Protein AF-A0A2E5JPV9-F1 (afdb_monomer_lite)

Sequence (394 aa):
MRGAIKIKIFRVFIYLIFGMTVLFGSTRPVAVLNKVVGDVKIDMVTDPGWQAASLGGKLVNGDKLETGTASFGSIMFLDRSMIKVRENTKFTVKSKRTVKRELETDINIAVGEMNVKTTTGSKFKIQTPTSVASVKGTEFNLMVEQDGTTHLTVLEGAVEFMNELGVILATEMTSSTSRAGEGPSSPIAVPQKAIPSWQKKTKEEWRLKMKSVKPGSKDVGAPFDIRINANDSEGNNALGYGEDVSVEGKGGIELSTDGGNSWSSEVTLKLNKGTGILKAKGSEVGKQAIIVSGENSSPGKLVVNMKRSKKAMNKINSKASKALNKIDPDLADKISGKKLKGSTISQGSGNADDVFEQLINGLMQLSGTPEVVESPDGSVKVIMKVKPSQESGD

Secondary structure (DSSP, 8-state):
------------------------------EEEEEEESSEEEEETTEEEEEE--TTPEE-TT-EEEE-TT-EEEEEETTS-EEEE-SSEEEEEEEEE-STT-EEEEEEEEEEEEEEEPPTT-EEEEE-SS-EEEESS-EEEEEE-TT--EEEEEEESEEEEEETTEEEEEETTEEEEE-TTSPPPPPEE--GGGS-GGGT-----EEEEEEESS-S-EETT--EEEEEEEEETTSSB-TT---EEEEEE-SSEEEESSSSSS-BSEEEEE-BTTEEEEEEEESSSEEEEEEEEETTEEPEEEEEEEE--HHHHHHHHHHHHHHHHHH-HHHHHHTTT--------SSSSS-HHHHHHHHHHTSEEE-SPPEEEE-TTS-EEEE--EEEPPP---

pLDDT: mean 88.12, std 14.79, range [31.45, 98.56]

Foldseek 3Di:
DDDDDDDDDDDDDPDPPPPPPPPPPPFDFFKFWQFKAFAKWKQAPVHGDTDGDAHRDTHGAFMKMAAAPLIKTWMQGLLRKIKIFDHGWIKTWHWDDPDVSAIQTEIETEFGKMWIADCAPHFYWYHFPFKIKTDGGFTWMWGQHNQRKIKIATQAAWIFIWDPADIDIAHHQWMWITDPPDIIDYTDGHDPVNPDPVVVPLQLQKAKEKDFPDDDAAEAPDKTKMKIFIAGPVRHGQQVDFFKKKKAWFQAKWKAQPAPPDTDRIDIDTAHRRMDMIMIHGNDAAWIKMWMGRRSYRIYIDIHGYDHDPVRQVLLQVLQLLLCCQAPVPVSVVCPPPGDPDDDDPDDDDDSSVVSVCSNVLQKHFDDDWDWDADPVRDIDIHTDMDGDDPPPD

Radius of gyration: 29.67 Å; chains: 1; bounding box: 56×99×79 Å

Structure (mmCIF, N/CA/C/O backbone):
data_AF-A0A2E5JPV9-F1
#
_entry.id   AF-A0A2E5JPV9-F1
#
loop_
_atom_site.group_PDB
_atom_site.id
_atom_site.type_symbol
_atom_site.label_atom_id
_atom_site.label_alt_id
_atom_site.label_comp_id
_atom_site.label_asym_id
_atom_site.label_entity_id
_atom_site.label_seq_id
_atom_site.pdbx_PDB_ins_code
_atom_site.Cartn_x
_atom_site.Cartn_y
_atom_site.Cartn_z
_atom_site.occupancy
_atom_site.B_iso_or_equiv
_atom_site.auth_seq_id
_atom_site.auth_comp_id
_atom_site.auth_asym_id
_atom_site.auth_atom_id
_atom_site.pdbx_PDB_model_num
ATOM 1 N N . MET A 1 1 ? -5.079 -75.607 -45.564 1.00 36.53 1 MET A N 1
ATOM 2 C CA . MET A 1 1 ? -3.831 -75.391 -44.793 1.00 36.53 1 MET A CA 1
ATOM 3 C C . MET A 1 1 ? -3.808 -73.922 -44.390 1.00 36.53 1 MET A C 1
ATOM 5 O O . MET A 1 1 ? -3.921 -73.090 -45.269 1.00 36.53 1 MET A O 1
ATOM 9 N N . ARG A 1 2 ? -4.100 -73.615 -43.120 1.00 32.50 2 ARG A N 1
ATOM 10 C CA . ARG A 1 2 ? -3.150 -73.355 -42.008 1.00 32.50 2 ARG A CA 1
ATOM 11 C C . ARG A 1 2 ? -2.608 -71.910 -41.998 1.00 32.50 2 ARG A C 1
ATOM 13 O O . ARG A 1 2 ? -1.926 -71.526 -42.933 1.00 32.50 2 ARG A O 1
ATOM 20 N N . GLY A 1 3 ? -2.831 -71.208 -40.874 1.00 35.59 3 GLY A N 1
ATOM 21 C CA . GLY A 1 3 ? -2.048 -70.047 -40.397 1.00 35.59 3 GLY A CA 1
ATOM 22 C C . GLY A 1 3 ? -2.880 -68.771 -40.183 1.00 35.59 3 GLY A C 1
ATOM 23 O O . GLY A 1 3 ? -3.080 -68.030 -41.129 1.00 35.59 3 GLY A O 1
ATOM 24 N N . ALA A 1 4 ? -3.569 -68.577 -39.047 1.00 35.97 4 ALA A N 1
ATOM 25 C CA . ALA A 1 4 ? -3.084 -68.006 -37.767 1.00 35.97 4 ALA A CA 1
ATOM 26 C C . ALA A 1 4 ? -2.710 -66.496 -37.852 1.00 35.97 4 ALA A C 1
ATOM 28 O O . ALA A 1 4 ? -1.690 -66.155 -38.428 1.00 35.97 4 ALA A O 1
ATOM 29 N N . ILE A 1 5 ? -3.603 -65.566 -37.461 1.00 34.84 5 ILE A N 1
ATOM 30 C CA . ILE A 1 5 ? -3.740 -64.893 -36.133 1.00 34.84 5 ILE A CA 1
ATOM 31 C C . ILE A 1 5 ? -2.599 -63.891 -35.809 1.00 34.84 5 ILE A C 1
ATOM 33 O O . ILE A 1 5 ? -1.477 -64.322 -35.570 1.00 34.84 5 ILE A O 1
ATOM 37 N N . LYS A 1 6 ? -2.913 -62.580 -35.675 1.00 31.45 6 LYS A N 1
ATOM 38 C CA . LYS A 1 6 ? -2.809 -61.765 -34.422 1.00 31.45 6 LYS A CA 1
ATOM 39 C C . LYS A 1 6 ? -3.052 -60.245 -34.612 1.00 31.45 6 LYS A C 1
ATOM 41 O O . LYS A 1 6 ? -2.250 -59.524 -35.185 1.00 31.45 6 LYS A O 1
ATOM 46 N N . ILE A 1 7 ? -4.176 -59.813 -34.031 1.00 44.47 7 ILE A N 1
ATOM 47 C CA . ILE A 1 7 ? -4.520 -58.574 -33.294 1.00 44.47 7 ILE A CA 1
ATOM 48 C C . ILE A 1 7 ? -3.396 -57.541 -33.051 1.00 44.47 7 ILE A C 1
ATOM 50 O O . ILE A 1 7 ? -2.353 -57.896 -32.507 1.00 44.47 7 ILE A O 1
ATOM 54 N N . LYS A 1 8 ? -3.721 -56.242 -33.213 1.00 33.06 8 LYS A N 1
ATOM 55 C CA . LYS A 1 8 ? -3.340 -55.181 -32.252 1.00 33.06 8 LYS A CA 1
ATOM 56 C C . LYS A 1 8 ? -4.331 -54.003 -32.245 1.00 33.06 8 LYS A C 1
ATOM 58 O O . LYS A 1 8 ? -4.515 -53.308 -33.234 1.00 33.06 8 LYS A O 1
ATOM 63 N N . ILE A 1 9 ? -4.947 -53.808 -31.081 1.00 45.38 9 ILE A N 1
ATOM 64 C CA . ILE A 1 9 ? -5.695 -52.624 -30.641 1.00 45.38 9 ILE A CA 1
ATOM 65 C C . ILE A 1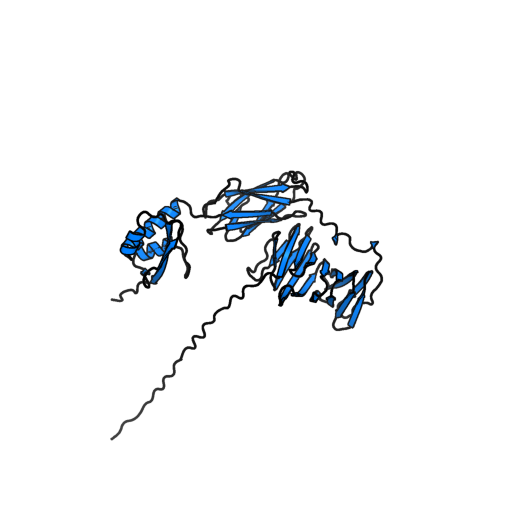 9 ? -4.721 -51.442 -30.516 1.00 45.38 9 ILE A C 1
ATOM 67 O O . ILE A 1 9 ? -3.673 -51.601 -29.890 1.00 45.38 9 ILE A O 1
ATOM 71 N N . PHE A 1 10 ? -5.087 -50.256 -31.013 1.00 36.75 10 PHE A N 1
ATOM 72 C CA . PHE A 1 10 ? -4.437 -49.002 -30.620 1.00 36.75 10 PHE A CA 1
ATOM 73 C C . PHE A 1 10 ? -5.485 -47.919 -30.325 1.00 36.75 10 PHE A C 1
ATOM 75 O O . PHE A 1 10 ? -6.061 -47.301 -31.215 1.00 36.75 10 PHE A O 1
ATOM 82 N N . ARG A 1 11 ? -5.748 -47.738 -29.025 1.00 40.81 11 ARG A N 1
ATOM 83 C CA . ARG A 1 11 ? -6.236 -46.489 -28.419 1.00 40.81 11 ARG A CA 1
ATOM 84 C C . ARG A 1 11 ? -5.207 -45.392 -28.703 1.00 40.81 11 ARG A C 1
ATOM 86 O O . ARG A 1 11 ? -4.043 -45.725 -28.573 1.00 40.81 11 ARG A O 1
ATOM 93 N N . VAL A 1 12 ? -5.604 -44.135 -28.934 1.00 39.28 12 VAL A N 1
ATOM 94 C CA . VAL A 1 12 ? -4.986 -42.929 -28.325 1.00 39.28 12 VAL A CA 1
ATOM 95 C C . VAL A 1 12 ? -5.834 -41.680 -28.642 1.00 39.28 12 VAL A C 1
ATOM 97 O O . VAL A 1 12 ? -5.976 -41.273 -29.787 1.00 39.28 12 VAL A O 1
ATOM 100 N N . PHE A 1 13 ? -6.402 -41.121 -27.568 1.00 41.62 13 PHE A N 1
ATOM 101 C CA . PHE A 1 13 ? -6.632 -39.702 -27.261 1.00 41.62 13 PHE A CA 1
ATOM 102 C C . PHE A 1 13 ? -7.103 -38.737 -28.367 1.00 41.62 13 PHE A C 1
ATOM 104 O O . PHE A 1 13 ? -6.306 -38.086 -29.036 1.00 41.62 13 PHE A O 1
ATOM 111 N N . ILE A 1 14 ? -8.411 -38.462 -28.376 1.00 42.38 14 ILE A N 1
ATOM 112 C CA . ILE A 1 14 ? -8.906 -37.105 -28.651 1.00 42.38 14 ILE A CA 1
ATOM 113 C C . ILE A 1 14 ? -8.524 -36.253 -27.434 1.00 42.38 14 ILE A C 1
ATOM 115 O O . ILE A 1 14 ? -9.111 -36.381 -26.359 1.00 42.38 14 ILE A O 1
ATOM 119 N N . TYR A 1 15 ? -7.478 -35.437 -27.576 1.00 41.44 15 TYR A N 1
ATOM 120 C CA . TYR A 1 15 ? -7.127 -34.434 -26.579 1.00 41.44 15 TYR A CA 1
ATOM 121 C C . TYR A 1 15 ? -8.203 -33.349 -26.570 1.00 41.44 15 TYR A C 1
ATOM 123 O O . TYR A 1 15 ? -8.340 -32.550 -27.496 1.00 41.44 15 TYR A O 1
ATOM 131 N N . LEU A 1 16 ? -8.957 -33.349 -25.477 1.00 42.34 16 LEU A N 1
ATOM 132 C CA . LEU A 1 16 ? -9.766 -32.256 -24.975 1.00 42.34 16 LEU A CA 1
ATOM 133 C C . LEU A 1 16 ? -8.859 -31.024 -24.786 1.00 42.34 16 LEU A C 1
ATOM 135 O O . LEU A 1 16 ? -8.289 -30.826 -23.715 1.00 42.34 16 LEU A O 1
ATOM 139 N N . ILE A 1 17 ? -8.710 -30.181 -25.811 1.00 48.31 17 ILE A N 1
ATOM 140 C CA . ILE A 1 17 ? -8.222 -28.807 -25.624 1.00 48.31 17 ILE A CA 1
ATOM 141 C C . ILE A 1 17 ? -9.395 -28.014 -25.043 1.00 48.31 17 ILE A C 1
ATOM 143 O O . ILE A 1 17 ? -10.038 -27.204 -25.704 1.00 48.31 17 ILE A O 1
ATOM 147 N N . PHE A 1 18 ? -9.713 -28.293 -23.778 1.00 45.94 18 PHE A N 1
ATOM 148 C CA . PHE A 1 18 ? -10.413 -27.335 -22.943 1.00 45.94 18 PHE A CA 1
ATOM 149 C C . PHE A 1 18 ? -9.368 -26.272 -22.626 1.00 45.94 18 PHE A C 1
ATOM 151 O O . PHE A 1 18 ? -8.572 -26.413 -21.698 1.00 45.94 18 PHE A O 1
ATOM 158 N N . GLY A 1 19 ? -9.282 -25.267 -23.500 1.00 44.16 19 GLY A N 1
ATOM 159 C CA . GLY A 1 19 ? -8.476 -24.087 -23.252 1.00 44.16 19 GLY A CA 1
ATOM 160 C C . GLY A 1 19 ? -8.906 -23.526 -21.909 1.00 44.16 19 GLY A C 1
ATOM 161 O O . GLY A 1 19 ? -9.995 -22.972 -21.785 1.00 44.16 19 GLY A O 1
ATOM 162 N N . MET A 1 20 ? -8.067 -23.720 -20.894 1.00 48.94 20 MET A N 1
ATOM 163 C CA . MET A 1 20 ? -8.214 -23.074 -19.605 1.00 48.94 20 MET A CA 1
ATOM 164 C C . MET A 1 20 ? -7.938 -21.595 -19.851 1.00 48.94 20 MET A C 1
ATOM 166 O O . MET A 1 20 ? -6.821 -21.109 -19.691 1.00 48.94 20 MET A O 1
ATOM 170 N N . THR A 1 21 ? -8.952 -20.874 -20.326 1.00 40.19 21 THR A N 1
ATOM 171 C CA . THR A 1 21 ? -8.973 -19.425 -20.250 1.00 40.19 21 THR A CA 1
ATOM 172 C C . THR A 1 21 ? -8.973 -19.117 -18.768 1.00 40.19 21 THR A C 1
ATOM 174 O O . THR A 1 21 ? -10.012 -19.178 -18.110 1.00 40.19 21 THR A O 1
ATOM 177 N N . VAL A 1 22 ? -7.787 -18.849 -18.225 1.00 42.69 22 VAL A N 1
ATOM 178 C CA . VAL A 1 22 ? -7.654 -18.196 -16.932 1.00 42.69 22 VAL A CA 1
ATOM 179 C C . VAL A 1 22 ? -8.311 -16.838 -17.122 1.00 42.69 22 VAL A C 1
ATOM 181 O O . VAL A 1 22 ? -7.722 -15.899 -17.656 1.00 42.69 22 VAL A O 1
ATOM 184 N N . LEU A 1 23 ? -9.596 -16.769 -16.779 1.00 37.16 23 LEU A N 1
ATOM 185 C CA . LEU A 1 23 ? -10.291 -15.518 -16.575 1.00 37.16 23 LEU A CA 1
ATOM 186 C C . LEU A 1 23 ? -9.553 -14.855 -15.418 1.00 37.16 23 LEU A C 1
ATOM 188 O O . LEU A 1 23 ? -9.828 -15.133 -14.253 1.00 37.16 23 LEU A O 1
ATOM 192 N N . PHE A 1 24 ? -8.581 -14.004 -15.741 1.00 43.38 24 PHE A N 1
ATOM 193 C CA . PHE A 1 24 ? -8.073 -13.016 -14.808 1.00 43.38 24 PHE A CA 1
ATOM 194 C C . PHE A 1 24 ? -9.251 -12.099 -14.493 1.00 43.38 24 PHE A C 1
ATOM 196 O O . PHE A 1 24 ? -9.505 -11.108 -15.180 1.00 43.38 24 PHE A O 1
ATOM 203 N N . GLY A 1 25 ? -10.052 -12.494 -13.504 1.00 47.06 25 GLY A N 1
ATOM 204 C CA . GLY A 1 25 ? -11.113 -11.664 -12.979 1.00 47.06 25 GLY A CA 1
ATOM 205 C C . GLY A 1 25 ? -10.463 -10.373 -12.512 1.00 47.06 25 GLY A C 1
ATOM 206 O O . GLY A 1 25 ? -9.657 -10.393 -11.587 1.00 47.06 25 GLY A O 1
ATOM 207 N N . SER A 1 26 ? -10.768 -9.255 -13.173 1.00 58.28 26 SER A N 1
ATOM 208 C CA . SER A 1 26 ? -10.283 -7.949 -12.740 1.00 58.28 26 SER A CA 1
ATOM 209 C C . SER A 1 26 ? -10.812 -7.709 -11.326 1.00 58.28 26 SER A C 1
ATOM 211 O O . SER A 1 26 ? -12.009 -7.446 -11.149 1.00 58.28 26 SER A O 1
ATOM 213 N N . THR A 1 27 ? -9.957 -7.837 -10.317 1.00 74.44 27 THR A N 1
ATOM 214 C CA . THR A 1 27 ? -10.313 -7.555 -8.930 1.00 74.44 27 THR A CA 1
ATOM 215 C C . THR A 1 27 ? -10.676 -6.075 -8.839 1.00 74.44 27 THR A C 1
ATOM 217 O O . THR A 1 27 ? -9.863 -5.176 -9.055 1.00 74.44 27 THR A O 1
ATOM 220 N N . ARG A 1 28 ? -11.964 -5.793 -8.622 1.00 86.50 28 ARG A N 1
ATOM 221 C CA . ARG A 1 28 ? -12.459 -4.416 -8.576 1.00 86.50 28 ARG A CA 1
ATOM 222 C C . ARG A 1 28 ? -12.138 -3.812 -7.208 1.00 86.50 28 ARG A C 1
ATOM 224 O O . ARG A 1 28 ? -12.406 -4.468 -6.204 1.00 86.50 28 ARG A O 1
ATOM 231 N N . PRO A 1 29 ? -11.652 -2.561 -7.150 1.00 91.88 29 PRO A N 1
ATOM 232 C CA . PRO A 1 29 ? -11.470 -1.859 -5.887 1.00 91.88 29 PRO A CA 1
ATOM 233 C C . PRO A 1 29 ? -12.763 -1.798 -5.070 1.00 91.88 29 PRO A C 1
ATOM 235 O O . PRO A 1 29 ? -13.843 -1.556 -5.627 1.00 91.88 29 PRO A O 1
ATOM 238 N N . VAL A 1 30 ? -12.629 -1.973 -3.757 1.00 93.62 30 VAL A N 1
ATOM 239 C CA . VAL A 1 30 ? -13.713 -1.920 -2.759 1.00 93.62 30 VAL A CA 1
ATOM 240 C C . VAL A 1 30 ? -13.504 -0.814 -1.727 1.00 93.62 30 VAL A C 1
ATOM 242 O O . VAL A 1 30 ? -14.477 -0.332 -1.147 1.00 93.62 30 VAL A O 1
ATOM 245 N N . ALA A 1 31 ? -12.260 -0.362 -1.550 1.00 95.12 31 ALA A N 1
ATOM 246 C CA . ALA A 1 31 ? -11.909 0.730 -0.654 1.00 95.12 31 ALA A CA 1
ATOM 247 C C . ALA A 1 31 ? -10.637 1.461 -1.110 1.00 95.12 31 ALA A C 1
ATOM 249 O O . ALA A 1 31 ? -9.951 1.038 -2.046 1.00 95.12 31 ALA A O 1
ATOM 250 N N . VAL A 1 32 ? -10.340 2.581 -0.453 1.00 96.62 32 VAL A N 1
ATOM 251 C CA . VAL A 1 32 ? -9.135 3.390 -0.659 1.00 96.62 32 VAL A CA 1
ATOM 252 C C . VAL A 1 32 ? -8.543 3.772 0.695 1.00 96.62 32 VAL A C 1
ATOM 254 O O . VAL A 1 32 ? -9.272 4.178 1.599 1.00 96.62 32 VAL A O 1
ATOM 257 N N . LEU A 1 33 ? -7.219 3.698 0.816 1.00 96.12 33 LEU A N 1
ATOM 258 C CA . LEU A 1 33 ? -6.472 4.254 1.943 1.00 96.12 33 LEU A CA 1
ATOM 259 C C . LEU A 1 33 ? -6.479 5.783 1.854 1.00 96.12 33 LEU A C 1
ATOM 261 O O . LEU A 1 33 ? -5.778 6.368 1.026 1.00 96.12 33 LEU A O 1
ATOM 265 N N . ASN A 1 34 ? -7.286 6.443 2.684 1.00 93.38 34 ASN A N 1
ATOM 266 C CA . ASN A 1 34 ? -7.392 7.905 2.716 1.00 93.38 34 ASN A CA 1
ATOM 267 C C . ASN A 1 34 ? -6.510 8.553 3.794 1.00 93.38 34 ASN A C 1
ATOM 269 O O . ASN A 1 34 ? -6.394 9.776 3.813 1.00 93.38 34 ASN A O 1
ATOM 273 N N . LYS A 1 35 ? -5.865 7.751 4.651 1.00 92.38 35 LYS A N 1
ATOM 274 C CA . LYS A 1 35 ? -4.774 8.189 5.527 1.00 92.38 35 LYS A CA 1
ATOM 275 C C . LYS A 1 35 ? -3.811 7.042 5.810 1.00 92.38 35 LYS A C 1
ATOM 277 O O . LYS A 1 35 ? -4.255 5.920 6.037 1.00 92.38 35 LYS A O 1
ATOM 282 N N . VAL A 1 36 ? -2.518 7.347 5.809 1.00 93.94 36 VAL A N 1
ATOM 283 C CA . VAL A 1 36 ? -1.437 6.423 6.163 1.00 93.94 36 VAL A CA 1
ATOM 284 C C . VAL A 1 36 ? -0.413 7.216 6.966 1.00 93.94 36 VAL A C 1
ATOM 286 O O . VAL A 1 36 ? 0.032 8.261 6.498 1.00 93.94 36 VAL A O 1
ATOM 289 N N . VAL A 1 37 ? -0.084 6.751 8.165 1.00 92.25 37 VAL A N 1
ATOM 290 C CA . VAL A 1 37 ? 0.944 7.323 9.041 1.00 92.25 37 VAL A CA 1
ATOM 291 C C . VAL A 1 37 ? 1.769 6.173 9.604 1.00 92.25 37 VAL A C 1
ATOM 293 O O . VAL A 1 37 ? 1.183 5.176 10.021 1.00 92.25 37 VAL A O 1
ATOM 296 N N . GLY A 1 38 ? 3.091 6.314 9.643 1.00 91.31 38 GLY A N 1
ATOM 297 C CA . GLY A 1 38 ? 3.979 5.277 10.163 1.00 91.31 38 GLY A CA 1
ATOM 298 C C . GLY A 1 38 ? 4.240 4.144 9.169 1.00 91.31 38 GLY A C 1
ATOM 299 O O . GLY A 1 38 ? 4.147 4.319 7.949 1.00 91.31 38 GLY A O 1
ATOM 300 N N . ASP A 1 39 ? 4.567 2.977 9.716 1.00 90.56 39 ASP A N 1
ATOM 301 C CA . ASP A 1 39 ? 4.740 1.724 8.991 1.00 90.56 39 ASP A CA 1
ATOM 302 C C . ASP A 1 39 ? 3.387 1.023 8.818 1.00 90.56 39 ASP A C 1
ATOM 304 O O . ASP A 1 39 ? 2.881 0.335 9.705 1.00 90.56 39 ASP A O 1
ATOM 308 N N . VAL A 1 40 ? 2.763 1.235 7.663 1.00 95.06 40 VAL A N 1
ATOM 309 C CA . VAL A 1 40 ? 1.550 0.515 7.266 1.00 95.06 40 VAL A CA 1
ATOM 310 C C . VAL A 1 40 ? 1.895 -0.336 6.063 1.00 95.06 40 VAL A C 1
ATOM 312 O O . VAL A 1 40 ? 2.336 0.192 5.041 1.00 95.06 40 VAL A O 1
ATOM 315 N N . LYS A 1 41 ? 1.664 -1.640 6.168 1.00 95.56 41 LYS A N 1
ATOM 316 C CA . LYS A 1 41 ? 1.948 -2.614 5.119 1.00 95.56 41 LYS A CA 1
ATOM 317 C C . LYS A 1 41 ? 0.669 -3.240 4.592 1.00 95.56 41 LYS A C 1
ATOM 319 O O . LYS A 1 41 ? -0.338 -3.343 5.293 1.00 95.56 41 LYS A O 1
ATOM 324 N N . ILE A 1 42 ? 0.718 -3.656 3.337 1.00 96.94 42 ILE A N 1
ATOM 325 C CA . ILE A 1 42 ? -0.350 -4.364 2.643 1.00 96.94 42 ILE A CA 1
ATOM 326 C C . ILE A 1 42 ? 0.229 -5.592 1.943 1.00 96.94 42 ILE A C 1
ATOM 328 O O . ILE A 1 42 ? 1.272 -5.499 1.310 1.00 96.94 42 ILE A O 1
ATOM 332 N N . ASP A 1 43 ? -0.441 -6.731 2.062 1.00 96.75 43 ASP A N 1
ATOM 333 C CA . ASP A 1 43 ? -0.219 -7.928 1.246 1.00 96.75 43 ASP A CA 1
ATOM 334 C C . ASP A 1 43 ? -1.369 -7.978 0.234 1.00 96.75 43 ASP A C 1
ATOM 336 O O . ASP A 1 43 ? -2.520 -8.259 0.595 1.00 96.75 43 ASP A O 1
ATOM 340 N N . MET A 1 44 ? -1.079 -7.568 -1.004 1.00 94.06 44 MET A N 1
ATOM 341 C CA . MET A 1 44 ? -2.088 -7.408 -2.052 1.00 94.06 44 MET A CA 1
ATOM 342 C C . MET A 1 44 ? -2.367 -8.744 -2.726 1.00 94.06 44 MET A C 1
ATOM 344 O O . MET A 1 44 ? -1.453 -9.436 -3.158 1.00 94.06 44 MET A O 1
ATOM 348 N N . VAL A 1 45 ? -3.636 -9.068 -2.966 1.00 93.38 45 VAL A N 1
ATOM 349 C CA . VAL A 1 45 ? -3.983 -10.296 -3.710 1.00 93.38 45 VAL A CA 1
ATOM 350 C C . VAL A 1 45 ? -3.465 -10.252 -5.150 1.00 93.38 45 VAL A C 1
ATOM 352 O O . VAL A 1 45 ? -3.129 -11.281 -5.731 1.00 93.38 45 VAL A O 1
ATOM 355 N N . THR A 1 46 ? -3.408 -9.060 -5.746 1.00 88.06 46 THR A N 1
ATOM 356 C CA . THR A 1 46 ? -2.937 -8.864 -7.125 1.00 88.06 46 THR A CA 1
ATOM 357 C C . THR A 1 46 ? -1.421 -8.909 -7.272 1.00 88.06 46 THR A C 1
ATOM 359 O O . THR A 1 46 ? -0.939 -9.053 -8.391 1.00 88.06 46 THR A O 1
ATOM 362 N N . ASP A 1 47 ? -0.695 -8.725 -6.172 1.00 87.69 47 ASP A N 1
ATOM 363 C CA . ASP A 1 47 ? 0.766 -8.677 -6.116 1.00 87.69 47 ASP A CA 1
ATOM 364 C C . ASP A 1 47 ? 1.210 -9.139 -4.716 1.00 87.69 47 ASP A C 1
ATOM 366 O O . ASP A 1 47 ? 1.449 -8.299 -3.840 1.00 87.69 47 ASP A O 1
ATOM 370 N N . PRO A 1 48 ? 1.189 -10.466 -4.465 1.00 90.44 48 PRO A N 1
ATOM 371 C CA . PRO A 1 48 ? 1.410 -11.016 -3.133 1.00 90.44 48 PRO A CA 1
ATOM 372 C C . PRO A 1 48 ? 2.792 -10.682 -2.580 1.00 90.44 48 PRO A C 1
ATOM 374 O O . PRO A 1 48 ? 3.794 -10.733 -3.292 1.00 90.44 48 PRO A O 1
ATOM 377 N N . GLY A 1 49 ? 2.840 -10.420 -1.279 1.00 91.25 49 GLY A N 1
ATOM 378 C CA . GLY A 1 49 ? 4.031 -9.964 -0.576 1.00 91.25 49 GLY A CA 1
ATOM 379 C C . GLY A 1 49 ? 3.753 -8.666 0.172 1.00 91.25 49 GLY A C 1
ATOM 380 O O . GLY A 1 49 ? 3.165 -7.727 -0.368 1.00 91.25 49 GLY A O 1
ATOM 381 N N . TRP A 1 50 ? 4.184 -8.618 1.434 1.00 93.25 50 TRP A N 1
ATOM 382 C CA . TRP A 1 50 ? 4.049 -7.426 2.263 1.00 93.25 50 TRP A CA 1
ATOM 383 C C . TRP A 1 50 ? 4.827 -6.262 1.661 1.00 93.25 50 TRP A C 1
ATOM 385 O O . TRP A 1 50 ? 6.025 -6.366 1.418 1.00 93.25 50 TRP A O 1
ATOM 395 N N . GLN A 1 51 ? 4.132 -5.150 1.465 1.00 91.56 51 GLN A N 1
ATOM 396 C CA . GLN A 1 51 ? 4.685 -3.934 0.892 1.00 91.56 51 GLN A CA 1
ATOM 397 C C . GLN A 1 51 ? 4.170 -2.686 1.592 1.00 91.56 51 GLN A C 1
ATOM 399 O O . GLN A 1 51 ? 3.062 -2.686 2.128 1.00 91.56 51 GLN A O 1
ATOM 404 N N . ALA A 1 52 ? 4.940 -1.602 1.548 1.00 93.06 52 ALA A N 1
ATOM 405 C CA . ALA A 1 52 ? 4.549 -0.327 2.123 1.00 93.06 52 ALA A CA 1
ATOM 406 C C . ALA A 1 52 ? 3.274 0.214 1.457 1.00 93.06 52 ALA A C 1
ATOM 408 O O . ALA A 1 52 ? 3.155 0.342 0.233 1.00 93.06 52 ALA A O 1
ATOM 409 N N . ALA A 1 53 ? 2.304 0.581 2.286 1.00 93.50 53 ALA A N 1
ATOM 410 C CA . ALA A 1 53 ? 1.067 1.186 1.847 1.00 93.50 53 ALA A CA 1
ATOM 411 C C . ALA A 1 53 ? 1.300 2.643 1.420 1.00 93.50 53 ALA A C 1
ATOM 413 O O . ALA A 1 53 ? 1.998 3.418 2.072 1.00 93.50 53 ALA A O 1
ATOM 414 N N . SER A 1 54 ? 0.655 3.054 0.328 1.00 91.38 54 SER A N 1
ATOM 415 C CA . SER A 1 54 ? 0.691 4.443 -0.141 1.00 91.38 54 SER A CA 1
ATOM 416 C C . SER A 1 54 ? -0.660 5.123 0.038 1.00 91.38 54 SER A C 1
ATOM 418 O O . SER A 1 54 ? -1.698 4.506 -0.213 1.00 91.38 54 SER A O 1
ATOM 420 N N . LEU A 1 55 ? -0.653 6.416 0.373 1.00 91.12 55 LEU A N 1
ATOM 421 C CA . LEU A 1 55 ? -1.859 7.245 0.366 1.00 91.12 55 LEU A CA 1
ATOM 422 C C . L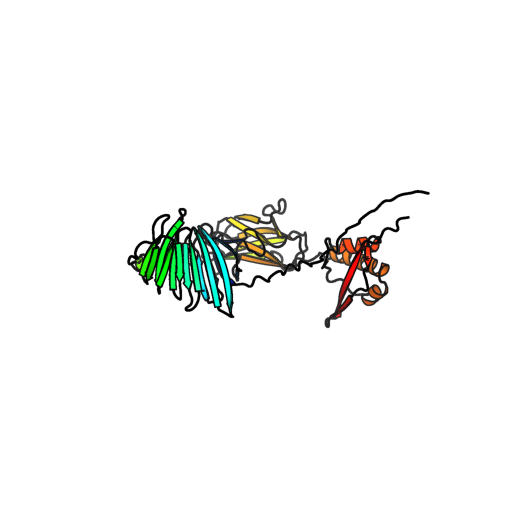EU A 1 55 ? -2.565 7.169 -1.001 1.00 91.12 55 LEU A C 1
ATOM 424 O O . LEU A 1 55 ? -1.929 7.289 -2.050 1.00 91.12 55 LEU A O 1
ATOM 428 N N . GLY A 1 56 ? -3.882 6.960 -0.992 1.00 92.88 56 GLY A N 1
ATOM 429 C CA . GLY A 1 56 ? -4.681 6.740 -2.199 1.00 92.88 56 GLY A CA 1
ATOM 430 C C . GLY A 1 56 ? -4.576 5.323 -2.778 1.00 92.88 56 GLY A C 1
ATOM 431 O O . GLY A 1 56 ? -5.161 5.054 -3.831 1.00 92.88 56 GLY A O 1
ATOM 432 N N . GLY A 1 57 ? -3.848 4.418 -2.114 1.00 92.75 57 GLY A N 1
ATOM 433 C CA . GLY A 1 57 ? -3.791 2.998 -2.451 1.00 92.75 57 GLY A CA 1
ATOM 434 C C . GLY A 1 57 ? -5.189 2.385 -2.462 1.00 92.75 57 GLY A C 1
ATOM 435 O O . GLY A 1 57 ? -6.003 2.652 -1.577 1.00 92.75 57 GLY A O 1
ATOM 436 N N . LYS A 1 58 ? -5.484 1.600 -3.497 1.00 94.94 58 LYS A N 1
ATOM 437 C CA . LYS A 1 58 ? -6.775 0.928 -3.661 1.00 94.94 58 LYS A CA 1
ATOM 438 C C . LYS A 1 58 ? -6.699 -0.440 -3.004 1.00 94.94 58 LYS A C 1
ATOM 440 O O . LYS A 1 58 ? -5.715 -1.135 -3.214 1.00 94.94 58 LYS A O 1
ATOM 445 N N . LEU A 1 59 ? -7.750 -0.808 -2.283 1.00 95.50 59 LEU A N 1
ATOM 446 C CA . LEU A 1 59 ? -7.904 -2.134 -1.696 1.00 95.50 59 LEU A CA 1
ATOM 447 C C . LEU A 1 59 ? -8.904 -2.941 -2.514 1.00 95.50 59 LEU A C 1
ATOM 449 O O . LEU A 1 59 ? -9.925 -2.403 -2.967 1.00 95.50 59 LEU A O 1
ATOM 453 N N . VAL A 1 60 ? -8.622 -4.224 -2.682 1.00 95.19 60 VAL A N 1
ATOM 454 C CA . VAL A 1 60 ? -9.502 -5.218 -3.293 1.00 95.19 60 VAL A CA 1
ATOM 455 C C . VAL A 1 60 ? -9.894 -6.287 -2.273 1.00 95.19 60 VAL A C 1
ATOM 457 O O . VAL A 1 60 ? -9.399 -6.338 -1.150 1.00 95.19 60 VAL A O 1
ATOM 460 N N . ASN A 1 61 ? -10.846 -7.133 -2.659 1.00 95.19 61 ASN A N 1
ATOM 461 C CA . ASN A 1 61 ? -11.252 -8.269 -1.846 1.00 95.19 61 ASN A CA 1
ATOM 462 C C . ASN A 1 61 ? -10.081 -9.236 -1.615 1.00 95.19 61 ASN A C 1
ATOM 464 O O . ASN A 1 61 ? -9.537 -9.772 -2.579 1.00 95.19 61 ASN A O 1
ATOM 468 N N . GLY A 1 62 ? -9.787 -9.510 -0.349 1.00 95.94 62 GLY A N 1
ATOM 469 C CA . GLY A 1 62 ? -8.758 -10.435 0.114 1.00 95.94 62 GLY A CA 1
ATOM 470 C C . GLY A 1 62 ? -7.442 -9.774 0.523 1.00 95.94 62 GLY A C 1
ATOM 471 O O . GLY A 1 62 ? -6.594 -10.476 1.069 1.00 95.94 62 GLY A O 1
ATOM 472 N N . ASP A 1 63 ? -7.270 -8.464 0.306 1.00 97.50 63 ASP A N 1
ATOM 473 C CA . ASP A 1 63 ? -6.060 -7.758 0.740 1.00 97.50 63 ASP A CA 1
ATOM 474 C C . ASP A 1 63 ? -5.926 -7.805 2.266 1.00 97.50 63 ASP A C 1
ATOM 476 O O . ASP A 1 63 ? -6.907 -7.624 3.003 1.00 97.50 63 ASP A O 1
ATOM 480 N N . LYS A 1 64 ? -4.698 -8.017 2.740 1.00 98.31 64 LYS A N 1
ATOM 481 C CA . LYS A 1 64 ? -4.365 -7.989 4.169 1.00 98.31 64 LYS A CA 1
ATOM 482 C C . LYS A 1 64 ? -3.583 -6.734 4.488 1.00 98.31 64 LYS A C 1
ATOM 484 O O . LYS A 1 64 ? -2.787 -6.278 3.673 1.00 98.31 64 LYS A O 1
ATOM 489 N N . LEU A 1 65 ? -3.796 -6.193 5.678 1.00 98.12 65 LEU A N 1
ATOM 490 C CA . LEU A 1 65 ? -3.133 -4.985 6.138 1.00 98.12 65 LEU A CA 1
ATOM 491 C C . LEU A 1 65 ? -2.559 -5.185 7.535 1.00 98.12 65 LEU A C 1
ATOM 493 O O . LEU A 1 65 ? -3.139 -5.888 8.368 1.00 98.12 65 LEU A O 1
ATOM 497 N N . GLU A 1 66 ? -1.433 -4.524 7.769 1.00 97.62 66 GLU A N 1
ATOM 498 C CA . GLU A 1 66 ? -0.729 -4.496 9.043 1.00 97.62 66 GLU A CA 1
ATOM 499 C C . GLU A 1 66 ? -0.274 -3.069 9.347 1.00 97.62 66 GLU A C 1
ATOM 501 O O . GLU A 1 66 ? 0.249 -2.374 8.476 1.00 97.62 66 GLU A O 1
ATOM 506 N N . THR A 1 67 ? -0.486 -2.624 10.579 1.00 96.25 67 THR A N 1
ATOM 507 C CA . THR A 1 67 ? 0.079 -1.384 11.115 1.00 96.25 67 THR A CA 1
ATOM 508 C C . THR A 1 67 ? 1.138 -1.732 12.159 1.00 96.25 67 THR A C 1
ATOM 510 O O . THR A 1 67 ? 0.881 -2.531 13.058 1.00 96.25 67 THR A O 1
ATOM 513 N N . GLY A 1 68 ? 2.326 -1.142 12.047 1.00 93.12 68 GLY A N 1
ATOM 514 C CA . GLY A 1 68 ? 3.397 -1.265 13.037 1.00 93.12 68 GLY A CA 1
ATOM 515 C C . GLY A 1 68 ? 3.214 -0.311 14.219 1.00 93.12 68 GLY A C 1
ATOM 516 O O . GLY A 1 68 ? 2.170 0.329 14.361 1.00 93.12 68 GLY A O 1
ATOM 517 N N . THR A 1 69 ? 4.246 -0.186 15.052 1.00 89.56 69 THR A N 1
ATOM 518 C CA . THR A 1 69 ? 4.332 0.806 16.139 1.00 89.56 69 THR A CA 1
ATOM 519 C C . THR A 1 69 ? 4.195 2.229 15.598 1.00 89.56 69 THR A C 1
ATOM 521 O O . THR A 1 69 ? 4.606 2.507 14.470 1.00 89.56 69 THR A O 1
ATOM 524 N N . ALA A 1 70 ? 3.597 3.136 16.378 1.00 87.88 70 ALA A N 1
ATOM 525 C CA . ALA A 1 70 ? 3.455 4.553 16.027 1.00 87.88 70 ALA A CA 1
ATOM 526 C C . ALA A 1 70 ? 2.822 4.777 14.635 1.00 87.88 70 ALA A C 1
ATOM 528 O O . ALA A 1 70 ? 3.137 5.733 13.917 1.00 87.88 70 ALA A O 1
ATOM 529 N N . SER A 1 71 ? 1.937 3.856 14.238 1.00 91.88 71 SER A N 1
ATOM 530 C CA . SER A 1 71 ? 1.325 3.818 12.913 1.00 91.88 71 SER A CA 1
ATOM 531 C C . SER A 1 71 ? -0.190 3.945 12.991 1.00 91.88 71 SER A C 1
ATOM 533 O O . SER A 1 71 ? -0.830 3.584 13.978 1.00 91.88 71 SER A O 1
ATOM 535 N N . PHE A 1 72 ? -0.780 4.486 11.933 1.00 93.44 72 PHE A N 1
ATOM 536 C CA . PHE A 1 72 ? -2.213 4.716 11.836 1.00 93.44 72 PHE A CA 1
ATOM 537 C C . PHE A 1 72 ? -2.678 4.597 10.385 1.00 93.44 72 PHE A C 1
ATOM 539 O O . PHE A 1 72 ? -2.082 5.167 9.467 1.00 93.44 72 PHE A O 1
ATOM 546 N N . GLY A 1 73 ? -3.800 3.910 10.186 1.00 94.81 73 GLY A N 1
ATOM 547 C CA . GLY A 1 73 ? -4.467 3.790 8.894 1.00 94.81 73 GLY A CA 1
ATOM 548 C C . GLY A 1 73 ? -5.882 4.356 8.929 1.00 94.81 73 GLY A C 1
ATOM 549 O O . GLY A 1 73 ? -6.600 4.208 9.913 1.00 94.81 73 GLY A O 1
ATOM 550 N N . SER A 1 74 ? -6.319 4.970 7.832 1.00 95.56 74 SER A N 1
ATOM 551 C CA . SER A 1 74 ? -7.739 5.217 7.573 1.00 95.56 74 SER A CA 1
ATOM 552 C C . SER A 1 74 ? -8.105 4.673 6.202 1.00 95.56 74 SER A C 1
ATOM 554 O O . SER A 1 74 ? -7.406 4.910 5.211 1.00 95.56 74 SER A O 1
ATOM 556 N N . ILE A 1 75 ? -9.222 3.957 6.159 1.00 97.06 75 ILE A N 1
ATOM 557 C CA . ILE A 1 75 ? -9.755 3.297 4.975 1.00 97.06 75 ILE A CA 1
ATOM 558 C C . ILE A 1 75 ? -11.168 3.802 4.744 1.00 97.06 75 ILE A C 1
ATOM 560 O O . ILE A 1 75 ? -12.014 3.740 5.634 1.00 97.06 75 ILE A O 1
ATOM 564 N N . MET A 1 76 ? -11.419 4.268 3.526 1.00 96.38 76 MET A N 1
ATOM 565 C CA . MET A 1 76 ? -12.734 4.673 3.046 1.00 96.38 76 MET A CA 1
ATOM 566 C C . MET A 1 76 ? -13.239 3.627 2.052 1.00 96.38 76 MET A C 1
ATOM 568 O O . MET A 1 76 ? -12.662 3.455 0.975 1.00 96.38 76 MET A O 1
ATOM 572 N N . PHE A 1 77 ? -14.322 2.939 2.397 1.00 94.69 77 PHE A N 1
ATOM 573 C CA . PHE A 1 77 ? -15.011 2.008 1.507 1.00 94.69 77 PHE A CA 1
ATOM 574 C C . PHE A 1 77 ? -15.859 2.764 0.477 1.00 94.69 77 PHE A C 1
ATOM 576 O O . PHE A 1 77 ? -16.216 3.930 0.660 1.00 94.69 77 PHE A O 1
ATOM 583 N N . LEU A 1 78 ? -16.193 2.114 -0.642 1.00 91.81 78 LEU A N 1
ATOM 584 C CA . LEU A 1 78 ? -16.973 2.759 -1.711 1.00 91.81 78 LEU A CA 1
ATOM 585 C C . LEU A 1 78 ? -18.421 3.093 -1.319 1.00 91.81 78 LEU A C 1
ATOM 587 O O . LEU A 1 78 ? -19.044 3.933 -1.970 1.00 91.81 78 LEU A O 1
ATOM 591 N N . ASP A 1 79 ? -18.950 2.451 -0.278 1.00 90.06 79 ASP A N 1
ATOM 592 C CA . ASP A 1 79 ? -20.242 2.762 0.345 1.00 90.06 79 ASP A CA 1
ATOM 593 C C . ASP A 1 79 ? -20.150 3.931 1.353 1.00 90.06 79 ASP A C 1
ATOM 595 O O . ASP A 1 79 ? -21.164 4.312 1.930 1.00 90.06 79 ASP A O 1
ATOM 599 N N . ARG A 1 80 ? -18.955 4.528 1.516 1.00 91.75 80 ARG A N 1
ATOM 600 C CA . ARG A 1 80 ? -18.584 5.571 2.493 1.00 91.75 80 ARG A CA 1
ATOM 601 C C . ARG A 1 80 ? -18.486 5.101 3.945 1.00 91.75 80 ARG A C 1
ATOM 603 O O . ARG A 1 80 ? -18.318 5.937 4.832 1.00 91.75 80 ARG A O 1
ATOM 610 N N . SER A 1 81 ? -18.552 3.797 4.205 1.00 94.44 81 SER A N 1
ATOM 611 C CA . SER A 1 81 ? -18.133 3.260 5.499 1.00 94.44 81 SER A CA 1
ATOM 612 C C . SER A 1 81 ? -16.633 3.531 5.699 1.00 94.44 81 SER A C 1
ATOM 614 O O . SER A 1 81 ? -15.849 3.511 4.746 1.00 94.44 81 SER A O 1
ATOM 616 N N . MET A 1 82 ? -16.225 3.815 6.932 1.00 95.56 82 MET A N 1
ATOM 617 C CA . MET A 1 82 ? -14.847 4.136 7.293 1.00 95.56 82 MET A CA 1
ATOM 618 C C . MET A 1 82 ? -14.338 3.205 8.385 1.00 95.56 82 MET A C 1
ATOM 620 O O . MET A 1 82 ? -15.047 2.938 9.353 1.00 95.56 82 MET A O 1
ATOM 624 N N . ILE A 1 83 ? -13.082 2.784 8.251 1.00 96.38 83 ILE A N 1
ATOM 625 C CA . ILE A 1 83 ? -12.322 2.123 9.313 1.00 96.38 83 ILE A CA 1
ATOM 626 C C . ILE A 1 83 ? -11.087 2.972 9.593 1.00 96.38 83 ILE A C 1
ATOM 628 O O . ILE A 1 83 ? -10.312 3.264 8.681 1.00 96.38 83 ILE A O 1
ATOM 632 N N . LYS A 1 84 ? -10.890 3.337 10.854 1.00 96.50 84 LYS A N 1
ATOM 633 C CA . LYS A 1 84 ? -9.625 3.852 11.379 1.00 96.50 84 LYS A CA 1
ATOM 634 C C . LYS A 1 84 ? -8.949 2.746 12.164 1.00 96.50 84 LYS A C 1
ATOM 636 O O . LYS A 1 84 ? -9.603 2.080 12.958 1.00 96.50 84 LYS A O 1
ATOM 641 N N . VAL A 1 85 ? -7.659 2.572 11.944 1.00 96.19 85 VAL A N 1
ATOM 642 C CA . VAL A 1 85 ? -6.872 1.459 12.466 1.00 96.19 85 VAL A CA 1
ATOM 643 C C . VAL A 1 85 ? -5.695 2.027 13.243 1.00 96.19 85 VAL A C 1
ATOM 645 O O . VAL A 1 85 ? -4.980 2.890 12.724 1.00 96.19 85 VAL A O 1
ATOM 648 N N . ARG A 1 86 ? -5.524 1.573 14.484 1.00 94.62 86 ARG A N 1
ATOM 649 C CA . ARG A 1 86 ? -4.418 1.978 15.356 1.00 94.62 86 ARG A CA 1
ATOM 650 C C . ARG A 1 86 ? -3.151 1.177 15.032 1.00 94.62 86 ARG A C 1
ATOM 652 O O . ARG A 1 86 ? -3.167 0.315 14.159 1.00 94.62 86 ARG A O 1
ATOM 659 N N . GLU A 1 87 ? -2.052 1.468 15.710 1.00 94.19 87 GLU A N 1
ATOM 660 C CA . GLU A 1 87 ? -0.822 0.674 15.671 1.00 94.19 87 GLU A CA 1
ATOM 661 C C . GLU A 1 87 ? -1.068 -0.797 16.041 1.00 94.19 87 GLU A C 1
ATOM 663 O O . GLU A 1 87 ? -2.069 -1.133 16.680 1.00 94.19 87 GLU A O 1
ATOM 668 N N . ASN A 1 88 ? -0.144 -1.670 15.644 1.00 96.44 88 ASN A N 1
ATOM 669 C CA . ASN A 1 88 ? -0.130 -3.096 15.986 1.00 96.44 88 ASN A CA 1
ATOM 670 C C . ASN A 1 88 ? -1.430 -3.840 15.641 1.00 96.44 88 ASN A C 1
ATOM 672 O O . ASN A 1 88 ? -1.879 -4.713 16.385 1.00 96.44 88 ASN A O 1
ATOM 676 N N . THR A 1 89 ? -2.049 -3.490 14.513 1.00 98.31 89 THR A N 1
ATOM 677 C CA . THR A 1 89 ? -3.320 -4.075 14.081 1.00 98.31 89 THR A CA 1
ATOM 678 C C . THR A 1 89 ? -3.148 -4.873 12.799 1.00 98.31 89 THR A C 1
ATOM 680 O O . THR A 1 89 ? -2.554 -4.393 11.835 1.00 98.31 89 THR A O 1
ATOM 683 N N . LYS A 1 90 ? -3.706 -6.089 12.771 1.00 98.56 90 LYS A N 1
ATOM 684 C CA . LYS A 1 90 ? -3.680 -6.988 11.606 1.00 98.56 90 LYS A CA 1
ATOM 685 C C . LYS A 1 90 ? -5.091 -7.382 11.214 1.00 98.56 90 LYS A C 1
ATOM 687 O O . LYS A 1 90 ? -5.835 -7.925 12.033 1.00 98.56 90 LYS A O 1
ATOM 692 N N . PHE A 1 91 ? -5.456 -7.146 9.959 1.00 98.56 91 PHE A N 1
ATOM 693 C CA . PHE A 1 91 ? -6.784 -7.492 9.462 1.00 98.56 91 PHE A CA 1
ATOM 694 C C . PHE A 1 91 ? -6.794 -7.789 7.962 1.00 98.56 91 PHE A C 1
ATOM 696 O O . PHE A 1 91 ? -5.883 -7.433 7.219 1.00 98.56 91 PHE A O 1
ATOM 703 N N . THR A 1 92 ? -7.849 -8.463 7.514 1.00 98.38 92 THR A N 1
ATOM 704 C CA . THR A 1 92 ? -8.113 -8.775 6.107 1.00 98.38 92 THR A CA 1
ATOM 705 C C . THR A 1 92 ? -9.412 -8.120 5.674 1.00 98.38 92 THR A C 1
ATOM 707 O O . THR A 1 92 ? -10.420 -8.201 6.379 1.00 98.38 92 THR A O 1
ATOM 710 N N . VAL A 1 93 ? -9.403 -7.507 4.494 1.00 97.31 93 VAL A N 1
ATOM 711 C CA . VAL A 1 93 ? -10.595 -6.920 3.884 1.00 97.31 93 VAL A CA 1
ATOM 712 C C . VAL A 1 93 ? -11.270 -7.958 3.000 1.00 97.31 93 VAL A C 1
ATOM 714 O O . VAL A 1 93 ? -10.735 -8.328 1.959 1.00 97.31 93 VAL A O 1
ATOM 717 N N . LYS A 1 94 ? -12.479 -8.394 3.351 1.00 95.19 94 LYS A N 1
ATOM 718 C CA . LYS A 1 94 ? -13.331 -9.206 2.475 1.00 95.19 94 LYS A CA 1
ATOM 719 C C . LYS A 1 94 ? -14.562 -8.399 2.111 1.00 95.19 94 LYS A C 1
ATOM 721 O O . LYS A 1 94 ? -15.473 -8.235 2.904 1.00 95.19 94 LYS A O 1
ATOM 726 N N . SER A 1 95 ? -14.607 -7.852 0.909 1.00 91.69 95 SER A N 1
ATOM 727 C CA . SER A 1 95 ? -15.746 -7.043 0.485 1.00 91.69 95 SER A CA 1
ATOM 728 C C . SER A 1 95 ? -16.134 -7.398 -0.932 1.00 91.69 95 SER A C 1
ATOM 730 O O . SER A 1 95 ? -15.292 -7.490 -1.825 1.00 91.69 95 SER A O 1
ATOM 732 N N . LYS A 1 96 ? -17.429 -7.594 -1.149 1.00 87.94 96 LYS A N 1
ATOM 733 C CA . LYS A 1 96 ? -17.984 -7.862 -2.472 1.00 87.94 96 LYS A CA 1
ATOM 734 C C . LYS A 1 96 ? -18.981 -6.777 -2.830 1.00 87.94 96 LYS A C 1
ATOM 736 O O . LYS A 1 96 ? -19.797 -6.344 -2.017 1.00 87.94 96 LYS A O 1
ATOM 741 N N . ARG A 1 97 ? -18.928 -6.360 -4.091 1.00 82.81 97 ARG A N 1
ATOM 742 C CA . ARG A 1 97 ? -19.945 -5.485 -4.666 1.00 82.81 97 ARG A CA 1
ATOM 743 C C . ARG A 1 97 ? -21.141 -6.337 -5.066 1.00 82.81 97 ARG A C 1
ATOM 745 O O . ARG A 1 97 ? -21.010 -7.160 -5.967 1.00 82.81 97 ARG A O 1
ATOM 752 N N . THR A 1 98 ? -22.278 -6.127 -4.416 1.00 75.56 98 THR A N 1
ATOM 753 C CA . THR A 1 98 ? -23.533 -6.825 -4.731 1.00 75.56 98 THR A CA 1
ATOM 754 C C . THR A 1 98 ? -24.234 -6.145 -5.910 1.00 75.56 98 THR A C 1
ATOM 756 O O . THR A 1 98 ? -24.477 -6.776 -6.934 1.00 75.56 98 THR A O 1
ATOM 759 N N . VAL A 1 99 ? -24.450 -4.828 -5.823 1.00 72.69 99 VAL A N 1
ATOM 760 C CA . VAL A 1 99 ? -24.963 -3.956 -6.898 1.00 72.69 99 VAL A CA 1
ATOM 761 C C . VAL A 1 99 ? -24.218 -2.611 -6.911 1.00 72.69 99 VAL A C 1
ATOM 763 O O . VAL A 1 99 ? -23.251 -2.395 -6.175 1.00 72.69 99 VAL A O 1
ATOM 766 N N . LYS A 1 100 ? -24.584 -1.679 -7.803 1.00 67.31 100 LYS A N 1
ATOM 767 C CA . LYS A 1 100 ? -23.900 -0.378 -7.916 1.00 67.31 100 LYS A CA 1
ATOM 768 C C . LYS A 1 100 ? -24.022 0.405 -6.596 1.00 67.31 100 LYS A C 1
ATOM 770 O O . LYS A 1 100 ? -25.104 0.863 -6.268 1.00 67.31 100 LYS A O 1
ATOM 775 N N . ARG A 1 101 ? -22.880 0.642 -5.929 1.00 65.69 101 ARG A N 1
ATOM 776 C CA . ARG A 1 101 ? -22.730 1.369 -4.643 1.00 65.69 101 ARG A CA 1
ATOM 777 C C . ARG A 1 101 ? -23.228 0.633 -3.395 1.00 65.69 101 ARG A C 1
ATOM 779 O O . ARG A 1 101 ? -23.282 1.247 -2.338 1.00 65.69 101 ARG A O 1
ATOM 786 N N . GLU A 1 102 ? -23.491 -0.664 -3.492 1.00 77.56 102 GLU A N 1
ATOM 787 C CA . GLU A 1 102 ? -23.714 -1.506 -2.318 1.00 77.56 102 GLU A CA 1
ATOM 788 C C . GLU A 1 102 ? -22.546 -2.469 -2.140 1.00 77.56 102 GLU A C 1
ATOM 790 O O . GLU A 1 102 ? -22.068 -3.091 -3.099 1.00 77.56 102 GLU A O 1
ATOM 795 N N . LEU A 1 103 ? -22.076 -2.553 -0.900 1.00 84.56 103 LEU A N 1
ATOM 796 C CA . LEU A 1 103 ? -21.037 -3.472 -0.478 1.00 84.56 103 LEU A CA 1
ATOM 797 C C . LEU A 1 103 ? -21.585 -4.361 0.631 1.00 84.56 103 LEU A C 1
ATOM 799 O O . LEU A 1 103 ? -22.282 -3.902 1.537 1.00 84.56 103 LEU A O 1
ATOM 803 N N . GLU A 1 104 ? -21.228 -5.633 0.551 1.00 90.62 104 GLU A N 1
ATOM 804 C CA . GLU A 1 104 ? -21.256 -6.532 1.693 1.00 90.62 104 GLU A CA 1
ATOM 805 C C . GLU A 1 104 ? -19.806 -6.702 2.131 1.00 90.62 104 GLU A C 1
ATOM 807 O O . GLU A 1 104 ? -18.994 -7.263 1.389 1.00 90.62 104 GLU A O 1
ATOM 812 N N . THR A 1 105 ? -19.484 -6.128 3.287 1.00 93.75 105 THR A N 1
ATOM 813 C CA . THR A 1 105 ? -18.124 -6.054 3.815 1.00 93.75 105 THR A CA 1
ATOM 814 C C . THR A 1 105 ? -18.019 -6.886 5.080 1.00 93.75 105 THR A C 1
ATOM 816 O O . THR A 1 105 ? -18.806 -6.742 6.010 1.00 93.75 105 THR A O 1
ATOM 819 N N . ASP A 1 106 ? -17.012 -7.736 5.098 1.00 95.44 106 ASP A N 1
ATOM 820 C CA . ASP A 1 106 ? -16.578 -8.557 6.206 1.00 95.44 106 ASP A CA 1
ATOM 821 C C . ASP A 1 106 ? -15.104 -8.229 6.480 1.00 95.44 106 ASP A C 1
ATOM 823 O O . ASP A 1 106 ? -14.258 -8.248 5.579 1.00 95.44 106 ASP A O 1
ATOM 827 N N . ILE A 1 107 ? -14.807 -7.830 7.709 1.00 97.75 107 ILE A N 1
ATOM 828 C CA . ILE A 1 107 ? -13.455 -7.519 8.156 1.00 97.75 107 ILE A CA 1
ATOM 829 C C . ILE A 1 107 ? -13.032 -8.592 9.139 1.00 97.75 107 ILE A C 1
ATOM 831 O O . ILE A 1 107 ? -13.586 -8.684 10.229 1.00 97.75 107 ILE A O 1
ATOM 835 N N . ASN A 1 108 ? -12.002 -9.353 8.790 1.00 98.25 108 ASN A N 1
ATOM 836 C CA . ASN A 1 108 ? -11.394 -10.301 9.715 1.00 98.25 108 ASN A CA 1
ATOM 837 C C . ASN A 1 108 ? -10.233 -9.601 10.418 1.00 98.25 108 ASN A C 1
ATOM 839 O O . ASN A 1 108 ? -9.199 -9.391 9.788 1.00 98.25 108 ASN A O 1
ATOM 843 N N . ILE A 1 109 ? -10.383 -9.248 11.692 1.00 98.50 109 ILE A N 1
ATOM 844 C CA . ILE A 1 109 ? -9.296 -8.722 12.530 1.00 98.50 109 ILE A CA 1
ATOM 845 C C . ILE A 1 109 ? -8.724 -9.843 13.392 1.00 98.50 109 ILE A C 1
ATOM 847 O O . ILE A 1 109 ? -9.464 -10.591 14.023 1.00 98.50 109 ILE A O 1
ATOM 851 N N . ALA A 1 110 ? -7.398 -9.956 13.410 1.00 98.19 110 ALA A N 1
ATOM 852 C CA . ALA A 1 110 ? -6.695 -10.936 14.232 1.00 98.19 110 ALA A CA 1
ATOM 853 C C . ALA A 1 110 ? -6.283 -10.360 15.593 1.00 98.19 110 ALA A C 1
ATOM 855 O O . ALA A 1 110 ? -6.393 -11.042 16.602 1.00 98.19 110 ALA A O 1
ATOM 856 N N . VAL A 1 111 ? -5.804 -9.114 15.608 1.00 98.56 111 VAL A N 1
ATOM 857 C CA . VAL A 1 111 ? -5.310 -8.400 16.794 1.00 98.56 111 VAL A CA 1
ATOM 858 C C . VAL A 1 111 ? -5.312 -6.901 16.506 1.00 98.56 111 VAL A C 1
ATOM 860 O O . VAL A 1 111 ? -5.201 -6.512 15.338 1.00 98.56 111 VAL A O 1
ATOM 863 N N . GLY A 1 112 ? -5.403 -6.076 17.547 1.00 97.81 112 GLY A N 1
ATOM 864 C CA . GLY A 1 112 ? -5.240 -4.625 17.480 1.00 97.81 112 GLY A CA 1
ATOM 865 C C . GLY A 1 112 ? -6.530 -3.861 17.751 1.00 97.81 112 GLY A C 1
ATOM 866 O O . GLY A 1 112 ? -7.454 -4.379 18.369 1.00 97.81 112 GLY A O 1
ATOM 867 N N . GLU A 1 113 ? -6.605 -2.610 17.306 1.00 97.31 113 GLU A N 1
ATOM 868 C CA . GLU A 1 113 ? -7.721 -1.719 17.629 1.00 97.31 113 GLU A CA 1
ATOM 869 C C . GLU A 1 113 ? -8.206 -0.969 16.385 1.00 97.31 113 GLU A C 1
ATOM 871 O O . GLU A 1 113 ? -7.421 -0.369 15.642 1.00 97.31 113 GLU A O 1
ATOM 876 N N . MET A 1 114 ? -9.524 -0.971 16.168 1.00 97.06 114 MET A N 1
ATOM 877 C CA . MET A 1 114 ? -10.156 -0.204 15.104 1.00 97.06 114 MET A CA 1
ATOM 878 C C . MET A 1 114 ? -11.404 0.544 15.563 1.00 97.06 114 MET A C 1
ATOM 880 O O . MET A 1 114 ? -12.190 0.071 16.380 1.00 97.06 114 MET A O 1
ATOM 884 N N . ASN A 1 115 ? -11.615 1.708 14.961 1.00 96.38 115 ASN A N 1
ATOM 885 C CA . ASN A 1 115 ? -12.861 2.452 15.043 1.00 96.38 115 ASN A CA 1
ATOM 886 C C . ASN A 1 115 ? -13.557 2.390 13.688 1.00 96.38 115 ASN A C 1
ATOM 888 O O . ASN A 1 115 ? -12.953 2.682 12.654 1.00 96.38 115 ASN A O 1
ATOM 892 N N . VAL A 1 116 ? -14.823 1.996 13.703 1.00 96.06 116 VAL A N 1
ATOM 893 C CA . VAL A 1 116 ? -15.601 1.727 12.500 1.00 96.06 116 VAL A CA 1
ATOM 894 C C . VAL A 1 116 ? -16.849 2.584 12.510 1.00 96.06 116 VAL A C 1
ATOM 896 O O . VAL A 1 116 ? -17.602 2.589 13.479 1.00 96.06 116 VAL A O 1
ATOM 899 N N . LYS A 1 117 ? -17.064 3.299 11.405 1.00 95.44 117 LYS A N 1
ATOM 900 C CA . LYS A 1 117 ? -18.270 4.082 11.141 1.00 95.44 117 LYS A CA 1
ATOM 901 C C . LYS A 1 117 ? -18.903 3.581 9.854 1.00 95.44 117 LYS A C 1
ATOM 903 O O . LYS A 1 117 ? -18.318 3.722 8.781 1.00 95.44 117 LYS A O 1
ATOM 908 N N . THR A 1 118 ? -20.084 2.990 9.946 1.00 94.31 118 THR A N 1
ATOM 909 C CA . THR A 1 118 ? -20.779 2.392 8.801 1.00 94.31 118 THR A CA 1
ATOM 910 C C . THR A 1 118 ? -21.882 3.301 8.285 1.00 94.31 118 THR A C 1
ATOM 912 O O . THR A 1 118 ? -22.534 4.015 9.042 1.00 94.31 118 THR A O 1
ATOM 915 N N . THR A 1 119 ? -22.086 3.303 6.968 1.00 90.19 119 THR A N 1
ATOM 916 C CA . THR A 1 119 ? -23.189 4.058 6.358 1.00 90.19 119 THR A CA 1
ATOM 917 C C . THR A 1 119 ? -24.506 3.299 6.518 1.00 90.19 119 THR A C 1
ATOM 919 O O . THR A 1 119 ? -24.555 2.081 6.366 1.00 90.19 119 THR A O 1
ATOM 922 N N . THR A 1 120 ? -25.604 4.007 6.780 1.00 83.50 120 THR A N 1
ATOM 923 C CA . THR A 1 120 ? -26.938 3.397 6.861 1.00 83.50 120 THR A CA 1
ATOM 924 C C . THR A 1 120 ? -27.258 2.584 5.607 1.00 83.50 120 THR A C 1
ATOM 926 O O . THR A 1 120 ? -27.156 3.079 4.486 1.00 83.50 120 THR A O 1
ATOM 929 N N . GLY A 1 121 ? -27.666 1.329 5.804 1.00 76.81 121 GLY A N 1
ATOM 930 C CA . GLY A 1 121 ? -27.988 0.403 4.716 1.00 76.81 121 GLY A CA 1
ATOM 931 C C . GLY A 1 121 ? -26.814 -0.446 4.225 1.00 76.81 121 GLY A C 1
ATOM 932 O O . GLY A 1 121 ? -27.062 -1.405 3.496 1.00 76.81 121 GLY A O 1
ATOM 933 N N . SER A 1 122 ? -25.572 -0.174 4.650 1.00 80.94 122 SER A N 1
ATOM 934 C CA . SER A 1 122 ? -24.465 -1.095 4.389 1.00 80.94 122 SER A CA 1
ATOM 935 C C . SER A 1 122 ? -24.604 -2.368 5.225 1.00 80.94 122 SER A C 1
ATOM 937 O O . SER A 1 122 ? -25.137 -2.356 6.338 1.00 80.94 122 SER A O 1
ATOM 939 N N . LYS A 1 123 ? -24.158 -3.494 4.658 1.00 86.88 123 LYS A N 1
ATOM 940 C CA . LYS A 1 123 ? -24.023 -4.761 5.379 1.00 86.88 123 LYS A CA 1
ATOM 941 C C . LYS A 1 123 ? -22.568 -4.901 5.775 1.00 86.88 123 LYS A C 1
ATOM 943 O O . LYS A 1 123 ? -21.722 -5.139 4.911 1.00 86.88 123 LYS A O 1
ATOM 948 N N . PHE A 1 124 ? -22.294 -4.734 7.059 1.00 92.75 124 PHE A N 1
ATOM 949 C CA . PHE A 1 124 ? -20.936 -4.733 7.565 1.00 92.75 124 PHE A CA 1
ATOM 950 C C . PHE A 1 124 ? -20.818 -5.710 8.731 1.00 92.75 124 PHE A C 1
ATOM 952 O O . PHE A 1 124 ? -21.648 -5.713 9.642 1.00 92.75 124 PHE A O 1
ATOM 959 N N . LYS A 1 125 ? -19.797 -6.558 8.678 1.00 95.69 125 LYS A N 1
ATOM 960 C CA . LYS A 1 125 ? -19.471 -7.523 9.723 1.00 95.69 125 LYS A CA 1
ATOM 961 C C . LYS A 1 125 ? -18.002 -7.403 10.082 1.00 95.69 125 LYS A C 1
ATOM 963 O O . LYS A 1 125 ? -17.167 -7.183 9.207 1.00 95.69 125 LYS A O 1
ATOM 968 N N . ILE A 1 126 ? -17.696 -7.557 11.362 1.00 97.56 126 ILE A N 1
ATOM 969 C CA . ILE A 1 126 ? -16.327 -7.705 11.844 1.00 97.56 126 ILE A CA 1
ATOM 970 C C . ILE A 1 126 ? -16.225 -9.051 12.533 1.00 97.56 126 ILE A C 1
ATOM 972 O O . ILE A 1 126 ? -16.922 -9.303 13.511 1.00 97.56 126 ILE A O 1
ATOM 976 N N . GLN A 1 127 ? -15.373 -9.907 11.992 1.00 98.06 127 GLN A N 1
ATOM 977 C CA . GLN A 1 127 ? -15.018 -11.191 12.566 1.00 98.06 127 GLN A CA 1
ATOM 978 C C . GLN A 1 127 ? -13.745 -11.027 13.390 1.00 98.06 127 GLN A C 1
ATOM 980 O O . GLN A 1 127 ? -12.733 -10.524 12.893 1.00 98.06 127 GLN A O 1
ATOM 985 N N . THR A 1 128 ? -13.799 -11.479 14.634 1.00 98.12 128 THR A N 1
ATOM 986 C CA . THR A 1 128 ? -12.656 -11.590 15.543 1.00 98.12 128 THR A CA 1
ATOM 987 C C . THR A 1 128 ? -12.441 -13.062 15.907 1.00 98.12 128 THR A C 1
ATOM 989 O O . THR A 1 128 ? -13.282 -13.899 15.566 1.00 98.12 128 THR A O 1
ATOM 992 N N . PRO A 1 129 ? -11.348 -13.421 16.604 1.00 97.81 129 PRO A N 1
ATOM 993 C CA . PRO A 1 129 ? -11.130 -14.800 17.040 1.00 97.81 129 PRO A CA 1
ATOM 994 C C . PRO A 1 129 ? -12.244 -15.358 17.937 1.00 97.81 129 PRO A C 1
ATOM 996 O O . PRO A 1 129 ? -12.482 -16.560 17.937 1.00 97.81 129 PRO A O 1
ATOM 999 N N . THR A 1 130 ? -12.926 -14.499 18.699 1.00 96.75 130 THR A N 1
ATOM 1000 C CA . THR A 1 130 ? -13.891 -14.908 19.734 1.00 96.75 130 THR A CA 1
ATOM 1001 C C . THR A 1 130 ? -15.324 -14.469 19.449 1.00 96.75 130 THR A C 1
ATOM 1003 O O . THR A 1 130 ? -16.216 -14.780 20.237 1.00 96.75 130 THR A O 1
ATOM 1006 N N . SER A 1 131 ? -15.581 -13.710 18.379 1.00 96.81 131 SER A N 1
ATOM 1007 C CA . SER A 1 131 ? -16.910 -13.133 18.144 1.00 96.81 131 SER A CA 1
ATOM 1008 C C . SER A 1 131 ? -17.108 -12.559 16.745 1.00 96.81 131 SER A C 1
ATOM 1010 O O . SER A 1 131 ? -16.165 -12.331 15.987 1.00 96.81 131 SER A O 1
ATOM 1012 N N . VAL A 1 132 ? -18.367 -12.271 16.425 1.00 98.00 132 VAL A N 1
ATOM 1013 C CA . VAL A 1 132 ? -18.782 -11.520 15.244 1.00 98.00 132 VAL A CA 1
ATOM 1014 C C . VAL A 1 132 ? -19.602 -10.311 15.683 1.00 98.00 132 VAL A C 1
ATOM 1016 O O . VAL A 1 132 ? -20.586 -10.450 16.407 1.00 98.00 132 VAL A O 1
ATOM 1019 N N . ALA A 1 133 ? -19.214 -9.127 15.210 1.00 97.19 133 ALA A N 1
ATOM 1020 C CA . ALA A 1 133 ? -19.986 -7.894 15.328 1.00 97.19 133 ALA A CA 1
ATOM 1021 C C . ALA A 1 133 ? -20.694 -7.603 13.998 1.00 97.19 133 ALA A C 1
ATOM 1023 O O . ALA A 1 133 ? -20.045 -7.325 12.987 1.00 97.19 133 ALA A O 1
ATOM 1024 N N . SER A 1 134 ? -22.022 -7.672 13.989 1.00 95.81 134 SER A N 1
ATOM 1025 C CA . SER A 1 134 ? -22.873 -7.384 12.833 1.00 95.81 134 SER A CA 1
ATOM 1026 C C . SER A 1 134 ? -23.519 -6.014 13.007 1.00 95.81 134 SER A C 1
ATOM 1028 O O . SER A 1 134 ? -24.116 -5.728 14.048 1.00 95.81 134 SER A O 1
ATOM 1030 N N . VAL A 1 135 ? -23.368 -5.140 12.009 1.00 90.38 135 VAL A N 1
ATOM 1031 C CA . VAL A 1 135 ? -23.748 -3.732 12.150 1.00 90.38 135 VAL A CA 1
ATOM 1032 C C . VAL A 1 135 ? -24.469 -3.170 10.935 1.00 90.38 135 VAL A C 1
ATOM 1034 O O . VAL A 1 135 ? -24.258 -3.590 9.794 1.00 90.38 135 VAL A O 1
ATOM 1037 N N . LYS A 1 136 ? -25.308 -2.163 11.196 1.00 84.19 136 LYS A N 1
ATOM 1038 C CA . LYS A 1 136 ? -26.030 -1.404 10.176 1.00 84.19 136 LYS A CA 1
ATOM 1039 C C . LYS A 1 136 ? -26.199 0.048 10.623 1.00 84.19 136 LYS A C 1
ATOM 1041 O O . LYS A 1 136 ? -27.076 0.336 11.428 1.00 84.19 136 LYS A O 1
ATOM 1046 N N . GLY A 1 137 ? -25.401 0.959 10.063 1.00 83.69 137 GLY A N 1
ATOM 1047 C CA . GLY A 1 137 ? -25.485 2.391 10.381 1.00 83.69 137 GLY A CA 1
ATOM 1048 C C . GLY A 1 137 ? -25.062 2.706 11.818 1.00 83.69 137 GLY A C 1
ATOM 1049 O O . GLY A 1 137 ? -25.840 3.271 12.576 1.00 83.69 137 GLY A O 1
ATOM 1050 N N . THR A 1 138 ? -23.851 2.299 12.193 1.00 93.31 138 THR A N 1
ATOM 1051 C CA . THR A 1 138 ? -23.300 2.450 13.548 1.00 93.31 138 THR A CA 1
ATOM 1052 C C . THR A 1 138 ? -21.914 3.069 13.551 1.00 93.31 138 THR A C 1
ATOM 1054 O O . THR A 1 138 ? -21.167 2.963 12.572 1.00 93.31 138 THR A O 1
ATOM 1057 N N . GLU A 1 139 ? -21.548 3.646 14.692 1.00 95.31 139 GLU A N 1
ATOM 1058 C CA . GLU A 1 139 ? -20.173 3.992 15.029 1.00 95.31 139 GLU A CA 1
ATOM 1059 C C . GLU A 1 139 ? -19.753 3.230 16.287 1.00 95.31 139 GLU A C 1
ATOM 1061 O O . GLU A 1 139 ? -20.451 3.256 17.299 1.00 95.31 139 GLU A O 1
ATOM 1066 N N . PHE A 1 140 ? -18.631 2.518 16.233 1.00 95.75 140 PHE A N 1
ATOM 1067 C CA . PHE A 1 140 ? -18.146 1.714 17.354 1.00 95.75 140 PHE A CA 1
ATOM 1068 C C . PHE A 1 140 ? -16.625 1.559 17.332 1.00 95.75 140 PHE A C 1
ATOM 1070 O O . PHE A 1 140 ? -15.964 1.746 16.310 1.00 95.75 140 PHE A O 1
ATOM 1077 N N . ASN A 1 141 ? -16.063 1.234 18.491 1.00 96.62 141 ASN A N 1
ATOM 1078 C CA . ASN A 1 141 ? -14.677 0.832 18.671 1.00 96.62 141 ASN A CA 1
ATOM 1079 C C . ASN A 1 141 ? -14.624 -0.670 18.941 1.00 96.62 141 ASN A C 1
ATOM 1081 O O . ASN A 1 141 ? -15.459 -1.190 19.683 1.00 96.62 141 ASN A O 1
ATOM 1085 N N . LEU A 1 142 ? -13.637 -1.345 18.369 1.00 96.94 142 LEU A N 1
ATOM 1086 C CA . LEU A 1 142 ? -13.390 -2.760 18.582 1.00 96.94 142 LEU A CA 1
ATOM 1087 C C . LEU A 1 142 ? -11.893 -2.979 18.798 1.00 96.94 142 LEU A C 1
ATOM 1089 O O . LEU A 1 142 ? -11.078 -2.597 17.956 1.00 96.94 142 LEU A O 1
ATOM 1093 N N . MET A 1 143 ? -11.548 -3.578 19.933 1.00 97.50 143 MET A N 1
ATOM 1094 C CA . MET A 1 143 ? -10.182 -3.936 20.309 1.00 97.50 143 MET A CA 1
ATOM 1095 C C . MET A 1 143 ? -10.089 -5.449 20.471 1.00 97.50 143 MET A C 1
ATOM 1097 O O . MET A 1 143 ? -10.933 -6.045 21.133 1.00 97.50 143 MET A O 1
ATOM 1101 N N . VAL A 1 144 ? -9.076 -6.055 19.866 1.00 98.44 144 VAL A N 1
ATOM 1102 C CA . VAL A 1 144 ? -8.764 -7.479 19.969 1.00 98.44 144 VAL A CA 1
ATOM 1103 C C . VAL A 1 144 ? -7.387 -7.614 20.601 1.00 98.44 144 VAL A C 1
ATOM 1105 O O . VAL A 1 144 ? -6.393 -7.136 20.048 1.00 98.44 144 VAL A O 1
ATOM 1108 N N . GLU A 1 145 ? -7.336 -8.244 21.767 1.00 98.12 145 GLU A N 1
ATOM 1109 C CA . GLU A 1 145 ? -6.096 -8.547 22.476 1.00 98.12 145 GLU A CA 1
ATOM 1110 C C . GLU A 1 145 ? -5.348 -9.722 21.822 1.00 98.12 145 GLU A C 1
ATOM 1112 O O . GLU A 1 145 ? -5.870 -10.414 20.947 1.00 98.12 145 GLU A O 1
ATOM 1117 N N . GLN A 1 146 ? -4.096 -9.955 22.228 1.00 96.56 146 GLN A N 1
ATOM 1118 C CA . GLN A 1 146 ? -3.271 -11.031 21.658 1.00 96.56 146 GLN A CA 1
ATOM 1119 C C . GLN A 1 146 ? -3.837 -12.435 21.915 1.00 96.56 146 GLN A C 1
ATOM 1121 O O . GLN A 1 146 ? -3.591 -13.341 21.123 1.00 96.56 146 GLN A O 1
ATOM 1126 N N . ASP A 1 147 ? -4.591 -12.615 22.999 1.00 96.38 147 ASP A N 1
ATOM 1127 C CA . ASP A 1 147 ? -5.270 -13.869 23.337 1.00 96.38 147 ASP A CA 1
ATOM 1128 C C . ASP A 1 147 ? -6.609 -14.052 22.586 1.00 96.38 147 ASP A C 1
ATOM 1130 O O . ASP A 1 147 ? -7.273 -15.078 22.732 1.00 96.38 147 ASP A O 1
ATOM 1134 N N . GLY A 1 148 ? -7.007 -13.071 21.767 1.00 96.50 148 GLY A N 1
ATOM 1135 C CA . GLY A 1 148 ? -8.265 -13.054 21.024 1.00 96.50 148 GLY A CA 1
ATOM 1136 C C . GLY A 1 148 ? -9.453 -12.460 21.787 1.00 96.50 148 GLY A C 1
ATOM 1137 O O . GLY A 1 148 ? -10.542 -12.357 21.206 1.00 96.50 148 GLY A O 1
ATOM 1138 N N . THR A 1 149 ? -9.279 -12.039 23.044 1.00 98.12 149 THR A N 1
ATOM 1139 C CA . THR A 1 149 ? -10.307 -11.318 23.803 1.00 98.12 149 THR A CA 1
ATOM 1140 C C . THR A 1 149 ? -10.720 -10.069 23.033 1.00 98.12 149 THR A C 1
ATOM 1142 O O . THR A 1 149 ? -9.887 -9.272 22.606 1.00 98.12 149 THR A O 1
ATOM 1145 N N . THR A 1 150 ? -12.025 -9.918 22.803 1.00 98.25 150 THR A N 1
ATOM 1146 C CA . THR A 1 150 ? -12.582 -8.821 22.009 1.00 98.25 150 THR A CA 1
ATOM 1147 C C . THR A 1 150 ? -13.387 -7.886 22.895 1.00 98.25 150 THR A C 1
ATOM 1149 O O . THR A 1 150 ? -14.380 -8.299 23.492 1.00 98.25 150 THR A O 1
ATOM 1152 N N . HIS A 1 151 ? -13.011 -6.612 22.917 1.00 97.38 151 HIS A N 1
ATOM 1153 C CA . HIS A 1 151 ? -13.756 -5.539 23.563 1.00 97.38 151 HIS A CA 1
ATOM 1154 C C . HIS A 1 151 ? -14.484 -4.706 22.513 1.00 97.38 151 HIS A C 1
ATOM 1156 O O . HIS A 1 151 ? -13.866 -4.113 21.626 1.00 97.38 151 HIS A O 1
ATOM 1162 N N . LEU A 1 152 ? -15.805 -4.639 22.633 1.00 97.50 152 LEU A N 1
ATOM 1163 C CA . LEU A 1 152 ? -16.680 -3.812 21.815 1.00 97.50 152 LEU A CA 1
ATOM 1164 C C . LEU A 1 152 ? -17.133 -2.601 22.631 1.00 97.50 152 LEU A C 1
ATOM 1166 O O . LEU A 1 152 ? -17.594 -2.767 23.757 1.00 97.50 152 LEU A O 1
ATOM 1170 N N . THR A 1 153 ? -17.084 -1.405 22.046 1.00 97.00 153 THR A N 1
ATOM 1171 C CA . THR A 1 153 ? -17.689 -0.187 22.607 1.00 97.00 153 THR A CA 1
ATOM 1172 C C . THR A 1 153 ? -18.506 0.515 21.533 1.00 97.00 153 THR A C 1
ATOM 1174 O O . THR A 1 153 ? -17.950 0.997 20.546 1.00 97.00 153 THR A O 1
ATOM 1177 N N . VAL A 1 154 ? -19.821 0.600 21.715 1.00 96.44 154 VAL A N 1
ATOM 1178 C CA . VAL A 1 154 ? -20.737 1.228 20.755 1.00 96.44 154 VAL A CA 1
ATOM 1179 C C . VAL A 1 154 ? -20.859 2.717 21.065 1.00 96.44 154 VAL A C 1
ATOM 1181 O O . VAL A 1 154 ? -21.176 3.102 22.187 1.00 96.44 154 VAL A O 1
ATOM 1184 N N . LEU A 1 155 ? -20.589 3.559 20.069 1.00 94.69 155 LEU A N 1
ATOM 1185 C CA . LEU A 1 155 ? -20.620 5.020 20.184 1.00 94.69 155 LEU A CA 1
ATOM 1186 C C . LEU A 1 155 ? -21.921 5.610 19.636 1.00 94.69 155 LEU A C 1
ATOM 1188 O O . LEU A 1 155 ? -22.399 6.599 20.170 1.00 94.69 155 LEU A O 1
ATOM 1192 N N . GLU A 1 156 ? -22.481 5.005 18.589 1.00 94.38 156 GLU A N 1
ATOM 1193 C CA . GLU A 1 156 ? -23.737 5.416 17.956 1.00 94.38 156 GLU A CA 1
ATOM 1194 C C . GLU A 1 156 ? -24.428 4.183 17.348 1.00 94.38 156 GLU A C 1
ATOM 1196 O O . GLU A 1 156 ? -23.780 3.358 16.691 1.00 94.38 156 GLU A O 1
ATOM 1201 N N . GLY A 1 157 ? -25.745 4.064 17.538 1.00 94.69 157 GLY A N 1
ATOM 1202 C CA . GLY A 1 157 ? -26.557 2.978 16.981 1.00 94.69 157 GLY A CA 1
ATOM 1203 C C . GLY A 1 157 ? -26.534 1.693 17.818 1.00 94.69 157 GLY A C 1
ATOM 1204 O O . GLY A 1 157 ? -26.554 1.742 19.047 1.00 94.69 157 GLY A O 1
ATOM 1205 N N . ALA A 1 158 ? -26.554 0.530 17.158 1.00 95.38 158 ALA A N 1
ATOM 1206 C CA . ALA A 1 158 ? -26.587 -0.769 17.828 1.00 95.38 158 ALA A CA 1
ATOM 1207 C C . ALA A 1 158 ? -25.818 -1.855 17.065 1.00 95.38 158 ALA A C 1
ATOM 1209 O O . ALA A 1 158 ? -25.916 -1.969 15.842 1.00 95.38 158 ALA A O 1
ATOM 1210 N N . VAL A 1 159 ? -25.081 -2.674 17.806 1.00 97.12 159 VAL A N 1
ATOM 1211 C CA . VAL A 1 159 ? -24.258 -3.770 17.295 1.00 97.12 159 VAL A CA 1
ATOM 1212 C C . VAL A 1 159 ? -24.805 -5.084 17.829 1.00 97.12 159 VAL A C 1
ATOM 1214 O O . VAL A 1 159 ? -24.904 -5.279 19.040 1.00 97.12 159 VAL A O 1
ATOM 1217 N N . GLU A 1 160 ? -25.135 -5.997 16.923 1.00 97.88 160 GLU A N 1
ATOM 1218 C CA . GLU A 1 160 ? -25.410 -7.383 17.287 1.00 97.88 160 GLU A CA 1
ATOM 1219 C C . GLU A 1 160 ? -24.065 -8.098 17.440 1.00 97.88 160 GLU A C 1
ATOM 1221 O O . GLU A 1 160 ? -23.297 -8.208 16.480 1.00 97.88 160 GLU A O 1
ATOM 1226 N N . PHE A 1 161 ? -23.754 -8.519 18.662 1.00 97.88 161 PHE A N 1
ATOM 1227 C CA . PHE A 1 161 ? -22.469 -9.105 19.021 1.00 97.88 161 PHE A CA 1
ATOM 1228 C C . PHE A 1 161 ? -22.687 -10.538 19.483 1.00 97.88 161 PHE A C 1
ATOM 1230 O O . PHE A 1 161 ? -23.453 -10.791 20.412 1.00 97.88 161 PHE A O 1
ATOM 1237 N N . MET A 1 162 ? -22.061 -11.485 18.793 1.00 97.62 162 MET A N 1
ATOM 1238 C CA . MET A 1 162 ? -22.381 -12.901 18.953 1.00 97.62 162 MET A CA 1
ATOM 1239 C C . MET A 1 162 ? -21.146 -13.786 18.884 1.00 97.62 162 MET A C 1
ATOM 1241 O O . MET A 1 162 ? -20.151 -13.443 18.246 1.00 97.62 162 MET A O 1
ATOM 1245 N N . ASN A 1 163 ? -21.257 -14.964 19.480 1.00 96.75 163 ASN A N 1
ATOM 1246 C CA . ASN A 1 163 ? -20.389 -16.105 19.233 1.00 96.75 163 ASN A CA 1
ATOM 1247 C C . ASN A 1 163 ? -21.214 -17.403 19.319 1.00 96.75 163 ASN A C 1
ATOM 1249 O O . ASN A 1 163 ? -22.443 -17.360 19.355 1.00 96.75 163 ASN A O 1
ATOM 1253 N N . GLU A 1 164 ? -20.557 -18.561 19.332 1.00 95.31 164 GLU A N 1
ATOM 1254 C CA . GLU A 1 164 ? -21.235 -19.866 19.371 1.00 95.31 164 GLU A CA 1
ATOM 1255 C C . GLU A 1 164 ? -22.053 -20.108 20.653 1.00 95.31 164 GLU A C 1
ATOM 1257 O O . GLU A 1 164 ? -22.939 -20.960 20.667 1.00 95.31 164 GLU A O 1
ATOM 1262 N N . LEU A 1 165 ? -21.777 -19.358 21.723 1.00 96.62 165 LEU A N 1
ATOM 1263 C CA . LEU A 1 165 ? -22.359 -19.540 23.054 1.00 96.62 165 LEU A CA 1
ATOM 1264 C C . LEU A 1 165 ? -23.460 -18.522 23.377 1.00 96.62 165 LEU A C 1
ATOM 1266 O O . LEU A 1 165 ? -24.165 -18.682 24.372 1.00 96.62 165 LEU A O 1
ATOM 1270 N N . GLY A 1 166 ? -23.631 -17.477 22.564 1.00 96.12 166 GLY A N 1
ATOM 1271 C CA . GLY A 1 166 ? -24.686 -16.496 22.786 1.00 96.12 166 GLY A CA 1
ATOM 1272 C C . GLY A 1 166 ? -24.659 -15.301 21.844 1.00 96.12 166 GLY A C 1
ATOM 1273 O O . GLY A 1 166 ? -23.700 -15.055 21.113 1.00 96.12 166 GLY A O 1
ATOM 1274 N N . VAL A 1 167 ? -25.742 -14.530 21.900 1.00 97.62 167 VAL A N 1
ATOM 1275 C CA . VAL A 1 167 ? -25.927 -13.277 21.166 1.00 97.62 167 VAL A CA 1
ATOM 1276 C C . VAL A 1 167 ? -26.410 -12.196 22.123 1.00 97.62 167 VAL A C 1
ATOM 1278 O O . VAL A 1 167 ? -27.294 -12.435 22.946 1.00 97.62 167 VAL A O 1
ATOM 1281 N N . ILE A 1 168 ? -25.840 -11.002 21.998 1.00 97.62 168 ILE A N 1
ATOM 1282 C CA . ILE A 1 168 ? -26.295 -9.798 22.689 1.00 97.62 168 ILE A CA 1
ATOM 1283 C C . ILE A 1 168 ? -26.493 -8.662 21.684 1.00 97.62 168 ILE A C 1
ATOM 1285 O O . ILE A 1 168 ? -25.915 -8.653 20.595 1.00 97.62 168 ILE A O 1
ATOM 1289 N N . LEU A 1 169 ? -27.301 -7.677 22.069 1.00 97.62 169 LEU A N 1
ATOM 1290 C CA . LEU A 1 169 ? -27.441 -6.416 21.348 1.00 97.62 169 LEU A CA 1
ATOM 1291 C C . LEU A 1 169 ? -26.828 -5.302 22.198 1.00 97.62 169 LEU A C 1
ATOM 1293 O O . LEU A 1 169 ? -27.404 -4.908 23.210 1.00 97.62 169 LEU A O 1
ATOM 1297 N N . ALA A 1 170 ? -25.659 -4.805 21.799 1.00 97.00 170 ALA A N 1
ATOM 1298 C CA . ALA A 1 170 ? -25.022 -3.656 22.433 1.00 97.00 170 ALA A CA 1
ATOM 1299 C C . ALA A 1 170 ? -25.530 -2.370 21.773 1.00 97.00 170 ALA A C 1
ATOM 1301 O O . ALA A 1 170 ? -25.425 -2.205 20.558 1.00 97.00 170 ALA A O 1
ATOM 1302 N N . THR A 1 171 ? -26.090 -1.456 22.558 1.00 96.25 171 THR A N 1
ATOM 1303 C CA . THR A 1 171 ? -26.607 -0.167 22.076 1.00 96.25 171 THR A CA 1
ATOM 1304 C C . THR A 1 171 ? -25.623 0.961 22.352 1.00 96.25 171 THR A C 1
ATOM 1306 O O . THR A 1 171 ? -24.611 0.772 23.023 1.00 96.25 171 THR A O 1
ATOM 1309 N N . GLU A 1 172 ? -25.927 2.148 21.847 1.00 95.69 172 GLU A N 1
ATOM 1310 C CA . GLU A 1 172 ? -25.172 3.374 22.082 1.00 95.69 172 GLU A CA 1
ATOM 1311 C C . GLU A 1 172 ? -24.706 3.546 23.538 1.00 95.69 172 GLU A C 1
ATOM 1313 O O . GLU A 1 172 ? -25.446 3.298 24.493 1.00 95.69 172 GLU A O 1
ATOM 1318 N N . MET A 1 173 ? -23.450 3.976 23.681 1.00 95.56 173 MET A N 1
ATOM 1319 C CA . MET A 1 173 ? -22.761 4.208 24.949 1.00 95.56 173 MET A CA 1
ATOM 1320 C C . MET A 1 173 ? -22.697 2.974 25.856 1.00 95.56 173 MET A C 1
ATOM 1322 O O . MET A 1 173 ? -22.665 3.101 27.081 1.00 95.56 173 MET A O 1
ATOM 1326 N N . THR A 1 174 ? -22.630 1.777 25.268 1.00 96.69 174 THR A N 1
ATOM 1327 C CA . THR A 1 174 ? -22.388 0.531 26.003 1.00 96.69 174 THR A CA 1
ATOM 1328 C C . THR A 1 174 ? -21.146 -0.205 25.509 1.00 96.69 174 THR A C 1
ATOM 1330 O O . THR A 1 174 ? -20.677 0.003 24.387 1.00 96.69 174 THR A O 1
ATOM 1333 N N . SER A 1 175 ? -20.601 -1.070 26.361 1.00 96.88 175 SER A N 1
ATOM 1334 C CA . SER A 1 175 ? -19.507 -1.977 26.029 1.00 96.88 175 SER A CA 1
ATOM 1335 C C . SER A 1 175 ? -19.850 -3.414 26.394 1.00 96.88 175 SER A C 1
ATOM 1337 O O . SER A 1 175 ? -20.579 -3.663 27.351 1.00 96.88 175 SER A O 1
ATOM 1339 N N . SER A 1 176 ? -19.322 -4.352 25.615 1.00 97.75 176 SER A N 1
ATOM 1340 C CA . SER A 1 176 ? -19.413 -5.793 25.839 1.00 97.75 176 SER A CA 1
ATOM 1341 C C . SER A 1 176 ? -18.057 -6.428 25.536 1.00 97.75 176 SER A C 1
ATOM 1343 O O . SER A 1 176 ? -17.291 -5.919 24.715 1.00 97.75 176 SER A O 1
ATOM 1345 N N . THR A 1 177 ? -17.739 -7.522 26.222 1.00 98.00 177 THR A N 1
ATOM 1346 C CA . THR A 1 177 ? -16.500 -8.281 26.030 1.00 98.00 177 THR A CA 1
ATOM 1347 C C . THR A 1 177 ? -16.830 -9.711 25.620 1.00 98.00 177 THR A C 1
ATOM 1349 O O . THR A 1 177 ? -17.717 -10.327 26.206 1.00 98.00 177 THR A O 1
ATOM 1352 N N . SER A 1 178 ? -16.109 -10.243 24.634 1.00 97.94 178 SER A N 1
ATOM 1353 C CA . SER A 1 178 ? -16.142 -11.658 24.253 1.00 97.94 178 SER A CA 1
ATOM 1354 C C . SER A 1 178 ? -14.792 -12.308 24.537 1.00 97.94 178 SER A C 1
ATOM 1356 O O . SER A 1 178 ? -13.745 -11.730 24.234 1.00 97.94 178 SER A O 1
ATOM 1358 N N . ARG A 1 179 ? -14.821 -13.510 25.114 1.00 96.94 179 ARG A N 1
ATOM 1359 C CA . ARG A 1 179 ? -13.650 -14.322 25.471 1.00 96.94 179 ARG A CA 1
ATOM 1360 C C . ARG A 1 179 ? -13.813 -15.737 24.937 1.00 96.94 179 ARG A C 1
ATOM 1362 O O . ARG A 1 179 ? -14.921 -16.182 24.649 1.00 96.94 179 ARG A O 1
ATOM 1369 N N . ALA A 1 180 ? -12.703 -16.456 24.811 1.00 94.75 180 ALA A N 1
ATOM 1370 C CA . ALA A 1 180 ? -12.744 -17.860 24.429 1.00 94.75 180 ALA A CA 1
ATOM 1371 C C . ALA A 1 180 ? -13.504 -18.685 25.485 1.00 94.75 180 ALA A C 1
ATOM 1373 O O . ALA A 1 180 ? -13.208 -18.597 26.673 1.00 94.75 180 ALA A O 1
ATOM 1374 N N . GLY A 1 181 ? -14.472 -19.494 25.044 1.00 94.31 181 GLY A N 1
ATOM 1375 C CA . GLY A 1 181 ? -15.240 -20.388 25.919 1.00 94.31 181 GLY A CA 1
ATOM 1376 C C . GLY A 1 181 ? -16.387 -19.737 26.704 1.00 94.31 181 GLY A C 1
ATOM 1377 O O . GLY A 1 181 ? -17.081 -20.448 27.425 1.00 94.31 181 GLY A O 1
ATOM 1378 N N . GLU A 1 182 ? -16.636 -18.435 26.540 1.00 95.56 182 GLU A N 1
ATOM 1379 C CA . GLU A 1 182 ? -17.739 -17.714 27.192 1.00 95.56 182 GLU A CA 1
ATOM 1380 C C . GLU A 1 182 ? -18.605 -16.988 26.152 1.00 95.56 182 GLU A C 1
ATOM 1382 O O . GLU A 1 182 ? -18.105 -16.544 25.120 1.00 95.56 182 GLU A O 1
ATOM 1387 N N . GLY A 1 183 ? -19.911 -16.851 26.403 1.00 95.06 183 GLY A N 1
ATOM 1388 C CA . GLY A 1 183 ? -20.768 -15.973 25.597 1.00 95.06 183 GLY A CA 1
ATOM 1389 C C . GLY A 1 183 ? -20.399 -14.494 25.793 1.00 95.06 183 GLY A C 1
ATOM 1390 O O . GLY A 1 183 ? -19.796 -14.153 26.814 1.00 95.06 183 GLY A O 1
ATOM 1391 N N . PRO A 1 184 ? -20.763 -13.588 24.866 1.00 97.62 184 PRO A N 1
ATOM 1392 C CA . PRO A 1 184 ? -20.496 -12.166 25.038 1.00 97.62 184 PRO A CA 1
ATOM 1393 C C . PRO A 1 184 ? -21.132 -11.635 26.326 1.00 97.62 184 PRO A C 1
ATOM 1395 O O . PRO A 1 184 ? -22.280 -11.957 26.643 1.00 97.62 184 PRO A O 1
ATOM 1398 N N . SER A 1 185 ? -20.403 -10.799 27.064 1.00 98.12 185 SER A N 1
ATOM 1399 C CA . SER A 1 185 ? -20.902 -10.230 28.313 1.00 98.12 185 SER A CA 1
ATOM 1400 C C . SER A 1 185 ? -22.114 -9.330 28.065 1.00 98.12 185 SER A C 1
ATOM 1402 O O . SER A 1 185 ? -22.191 -8.634 27.045 1.00 98.12 185 SER A O 1
ATOM 1404 N N . SER A 1 186 ? -23.024 -9.254 29.036 1.00 97.50 186 SER A N 1
ATOM 1405 C CA . SER A 1 186 ? -24.104 -8.266 29.005 1.00 97.50 186 SER A CA 1
ATOM 1406 C C . SER A 1 186 ? -23.543 -6.846 28.820 1.00 97.50 186 SER A C 1
ATOM 1408 O O . SER A 1 186 ? -22.530 -6.518 29.450 1.00 97.50 186 SER A O 1
ATOM 1410 N N . PRO A 1 187 ? -24.167 -6.000 27.979 1.00 97.19 187 PRO A N 1
ATOM 1411 C CA . PRO A 1 187 ? -23.719 -4.628 27.777 1.00 97.19 187 PRO A CA 1
ATOM 1412 C C . PRO A 1 187 ? -23.714 -3.809 29.069 1.00 97.19 187 PRO A C 1
ATOM 1414 O O . PRO A 1 187 ? -24.699 -3.791 29.806 1.00 97.19 187 PRO A O 1
ATOM 1417 N N . ILE A 1 188 ? -22.622 -3.087 29.313 1.00 96.81 188 ILE A N 1
ATOM 1418 C CA . ILE A 1 188 ? -22.474 -2.157 30.440 1.00 96.81 188 ILE A CA 1
ATOM 1419 C C . ILE A 1 188 ? -22.336 -0.724 29.933 1.00 96.81 188 ILE A C 1
ATOM 1421 O O . ILE A 1 188 ? -21.724 -0.489 28.894 1.00 96.81 188 ILE A O 1
ATOM 1425 N N . ALA A 1 189 ? -22.893 0.243 30.662 1.00 96.44 189 ALA A N 1
ATOM 1426 C CA . ALA A 1 189 ? -22.811 1.651 30.285 1.00 96.44 189 ALA A CA 1
ATOM 1427 C C . ALA A 1 189 ? -21.362 2.165 30.330 1.00 96.44 189 ALA A C 1
ATOM 1429 O O . ALA A 1 189 ? -20.629 1.924 31.291 1.00 96.44 189 ALA A O 1
ATOM 1430 N N . VAL A 1 190 ? -20.970 2.921 29.307 1.00 92.44 190 VAL A N 1
ATOM 1431 C CA . VAL A 1 190 ? -19.650 3.540 29.187 1.00 92.44 190 VAL A CA 1
ATOM 1432 C C . VAL A 1 190 ? -19.796 5.051 29.339 1.00 92.44 190 VAL A C 1
ATOM 1434 O O . VAL A 1 190 ? -20.525 5.681 28.571 1.00 92.44 190 VAL A O 1
ATOM 1437 N N . PRO A 1 191 ? -19.100 5.688 30.294 1.00 88.25 191 PRO A N 1
ATOM 1438 C CA . PRO A 1 191 ? -19.109 7.138 30.391 1.00 88.25 191 PRO A CA 1
ATOM 1439 C C . PRO A 1 191 ? -18.360 7.748 29.202 1.00 88.25 191 PRO A C 1
ATOM 1441 O O . PRO A 1 191 ? -17.310 7.259 28.794 1.00 88.25 191 PRO A O 1
ATOM 1444 N N . GLN A 1 192 ? -18.830 8.889 28.696 1.00 82.81 192 GLN A N 1
ATOM 1445 C CA . GLN A 1 192 ? -18.242 9.544 27.517 1.00 82.81 192 GLN A CA 1
ATOM 1446 C C . GLN A 1 192 ? -16.740 9.843 27.647 1.00 82.81 192 GLN A C 1
ATOM 1448 O O . GLN A 1 192 ? -16.005 9.807 26.664 1.00 82.81 192 GLN A O 1
ATOM 1453 N N . LYS A 1 193 ? -16.263 10.086 28.873 1.00 82.44 193 LYS A N 1
ATOM 1454 C CA . LYS A 1 193 ? -14.843 10.317 29.176 1.00 82.44 193 LYS A CA 1
ATOM 1455 C C . LYS A 1 193 ? -13.957 9.078 28.983 1.00 82.44 193 LYS A C 1
ATOM 1457 O O . LYS A 1 193 ? -12.751 9.240 28.842 1.00 82.44 193 LYS A O 1
ATOM 1462 N N . ALA A 1 194 ? -14.532 7.874 28.988 1.00 80.44 194 ALA A N 1
ATOM 1463 C CA . ALA A 1 194 ? -13.817 6.614 28.784 1.00 80.44 194 ALA A CA 1
ATOM 1464 C C . ALA A 1 194 ? -13.690 6.226 27.299 1.00 80.44 194 ALA A C 1
ATOM 1466 O O . ALA A 1 194 ? -12.988 5.270 26.980 1.00 80.44 194 ALA A O 1
ATOM 1467 N N . ILE A 1 195 ? -14.333 6.961 26.382 1.00 81.69 195 ILE A N 1
ATOM 1468 C CA . ILE A 1 195 ? -14.195 6.714 24.944 1.00 81.69 195 ILE A CA 1
ATOM 1469 C C . ILE A 1 195 ? -12.780 7.114 24.492 1.00 81.69 195 ILE A C 1
ATOM 1471 O O . ILE A 1 195 ? -12.368 8.259 24.720 1.00 81.69 195 ILE A O 1
ATOM 1475 N N . PRO A 1 196 ? -12.036 6.227 23.805 1.00 76.38 196 PRO A N 1
ATOM 1476 C CA . PRO A 1 196 ? -10.704 6.549 23.312 1.00 76.38 196 PRO A CA 1
ATOM 1477 C C . PRO A 1 196 ? -10.695 7.766 22.373 1.00 76.38 196 PRO A C 1
ATOM 1479 O O . PRO A 1 196 ? -11.391 7.815 21.364 1.00 76.38 196 PRO A O 1
ATOM 1482 N N . SER A 1 197 ? -9.850 8.762 22.661 1.00 81.50 197 SER A N 1
ATOM 1483 C CA . SER A 1 197 ? -9.783 10.000 21.859 1.00 81.50 197 SER A CA 1
ATOM 1484 C C . SER A 1 197 ? -8.900 9.905 20.604 1.00 81.50 197 SER A C 1
ATOM 1486 O O . SER A 1 197 ? -8.914 10.816 19.767 1.00 81.50 197 SER A O 1
ATOM 1488 N N . TRP A 1 198 ? -8.150 8.808 20.438 1.00 82.31 198 TRP A N 1
ATOM 1489 C CA . TRP A 1 198 ? -7.236 8.598 19.303 1.00 82.31 198 TRP A CA 1
ATOM 1490 C C . TRP A 1 198 ? -7.970 8.615 17.955 1.00 82.31 198 TRP A C 1
ATOM 1492 O O . TRP A 1 198 ? -7.435 9.079 16.954 1.00 82.31 198 TRP A O 1
ATOM 1502 N N . GLN A 1 199 ? -9.252 8.247 17.960 1.00 76.44 199 GLN A N 1
ATOM 1503 C CA . GLN A 1 199 ? -10.160 8.289 16.813 1.00 76.44 199 GLN A CA 1
ATOM 1504 C C . GLN A 1 199 ? -10.225 9.687 16.164 1.00 76.44 199 GLN A C 1
ATOM 1506 O O . GLN A 1 199 ? -10.474 9.814 14.961 1.00 76.44 199 GLN A O 1
ATOM 1511 N N . LYS A 1 200 ? -9.999 10.746 16.956 1.00 67.81 200 LYS A N 1
ATOM 1512 C CA . LYS A 1 200 ? -9.972 12.155 16.524 1.00 67.81 200 LYS A CA 1
ATOM 1513 C C . LYS A 1 200 ? -8.545 12.695 16.380 1.00 67.81 200 LYS A C 1
ATOM 1515 O O . LYS A 1 200 ? -8.303 13.562 15.541 1.00 67.81 200 LYS A O 1
ATOM 1520 N N . LYS A 1 201 ? -7.592 12.184 17.167 1.00 58.47 201 LYS A N 1
ATOM 1521 C CA . LYS A 1 201 ? -6.182 12.599 17.142 1.00 58.47 201 LYS A CA 1
ATOM 1522 C C . LYS A 1 201 ? -5.411 11.831 16.076 1.00 58.47 201 LYS A C 1
ATOM 1524 O O . LYS A 1 201 ? -4.762 10.833 16.344 1.00 58.47 201 LYS A O 1
ATOM 1529 N N . THR A 1 202 ? -5.459 12.357 14.860 1.00 60.06 202 THR A N 1
ATOM 1530 C CA . THR A 1 202 ? -4.680 11.851 13.724 1.00 60.06 202 THR A CA 1
ATOM 1531 C C . THR A 1 202 ? -3.633 12.876 13.289 1.00 60.06 202 THR A C 1
ATOM 1533 O O . THR A 1 202 ? -3.441 13.091 12.095 1.00 60.06 202 THR A O 1
ATOM 1536 N N . LYS A 1 203 ? -3.034 13.625 14.227 1.00 58.53 203 LYS A N 1
ATOM 1537 C CA . LYS A 1 203 ? -2.145 14.732 13.858 1.00 58.53 203 LYS A CA 1
ATOM 1538 C C . LYS A 1 203 ? -0.914 14.142 13.166 1.00 58.53 203 LYS A C 1
ATOM 1540 O O . LYS A 1 203 ? -0.107 13.478 13.796 1.00 58.53 203 LYS A O 1
ATOM 1545 N N . GLU A 1 204 ? -0.844 14.323 11.851 1.00 68.62 204 GLU A N 1
ATOM 1546 C CA . GLU A 1 204 ? 0.357 14.036 11.075 1.00 68.62 204 GLU A CA 1
ATOM 1547 C C . GLU A 1 204 ? 1.393 15.053 11.528 1.00 68.62 204 GLU A C 1
ATOM 1549 O O . GLU A 1 20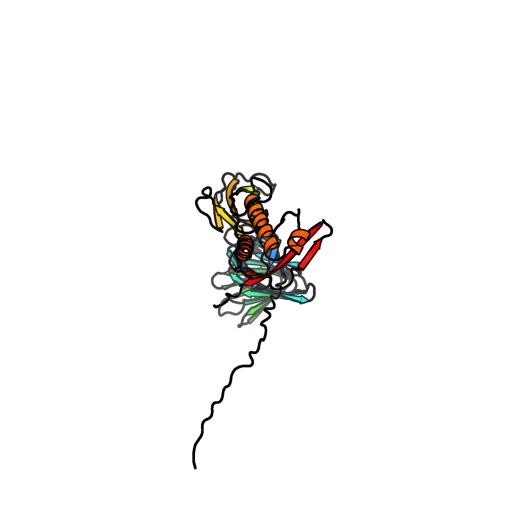4 ? 1.265 16.237 11.214 1.00 68.62 204 GLU A O 1
ATOM 1554 N N . GLU A 1 205 ? 2.362 14.614 12.319 1.00 79.75 205 GLU A N 1
ATOM 1555 C CA . GLU A 1 205 ? 3.452 15.494 12.726 1.00 79.75 205 GLU A CA 1
ATOM 1556 C C . GLU A 1 205 ? 4.372 15.752 11.538 1.00 79.75 205 GLU A C 1
ATOM 1558 O O . GLU A 1 205 ? 4.778 16.889 11.299 1.00 79.75 205 GLU A O 1
ATOM 1563 N N . TRP A 1 206 ? 4.605 14.707 10.737 1.00 89.88 206 TRP A N 1
ATOM 1564 C CA . TRP A 1 206 ? 5.575 14.732 9.655 1.00 89.88 206 TRP A CA 1
ATOM 1565 C C . TRP A 1 206 ? 5.006 14.206 8.336 1.00 89.88 206 TRP A C 1
ATOM 1567 O O . TRP A 1 206 ? 4.110 13.359 8.291 1.00 89.88 206 TRP A O 1
ATOM 1577 N N . ARG A 1 207 ? 5.558 14.687 7.224 1.00 92.94 207 ARG A N 1
ATOM 1578 C CA . ARG A 1 207 ? 5.267 14.223 5.864 1.00 92.94 207 ARG A CA 1
ATOM 1579 C C . ARG A 1 207 ? 6.563 13.991 5.115 1.00 92.94 207 ARG A C 1
ATOM 1581 O O . ARG A 1 207 ? 7.332 14.929 4.911 1.00 92.94 207 ARG A O 1
ATOM 1588 N N . LEU A 1 208 ? 6.781 12.765 4.661 1.00 94.25 208 LEU A N 1
ATOM 1589 C CA . LEU A 1 208 ? 7.949 12.428 3.863 1.00 94.25 208 LEU A CA 1
ATOM 1590 C C . LEU A 1 208 ? 7.701 12.776 2.394 1.00 94.25 208 LEU A C 1
ATOM 1592 O O . LEU A 1 208 ? 6.674 12.446 1.801 1.00 94.25 208 LEU A O 1
ATOM 1596 N N . LYS A 1 209 ? 8.665 13.454 1.779 1.00 95.00 209 LYS A N 1
ATOM 1597 C CA . LYS A 1 209 ? 8.667 13.791 0.356 1.00 95.00 209 LYS A CA 1
ATOM 1598 C C . LYS A 1 209 ? 9.929 13.269 -0.290 1.00 95.00 209 LYS A C 1
ATOM 1600 O O . LYS A 1 209 ? 11.015 13.350 0.272 1.00 95.00 209 LYS A O 1
ATOM 1605 N N . MET A 1 210 ? 9.780 12.805 -1.522 1.00 95.81 210 MET A N 1
ATOM 1606 C CA . MET A 1 210 ? 10.893 12.349 -2.339 1.00 95.81 210 MET A CA 1
ATOM 1607 C C . MET A 1 210 ? 10.961 13.134 -3.634 1.00 95.81 210 MET A C 1
ATOM 1609 O O . MET A 1 210 ? 9.941 13.427 -4.262 1.00 95.81 210 MET A O 1
ATOM 1613 N N . LYS A 1 211 ? 12.181 13.454 -4.055 1.00 95.19 211 LYS A N 1
ATOM 1614 C CA . LYS A 1 211 ? 12.456 14.067 -5.353 1.00 95.19 211 LYS A CA 1
ATOM 1615 C C . LYS A 1 211 ? 13.690 13.419 -5.954 1.00 95.19 211 LYS A C 1
ATOM 1617 O O . LYS A 1 211 ? 14.693 13.237 -5.267 1.00 95.19 211 LYS A O 1
ATOM 1622 N N . SER A 1 212 ? 13.654 13.121 -7.252 1.00 93.31 212 SER A N 1
ATOM 1623 C CA . SER A 1 212 ? 14.904 12.825 -7.953 1.00 93.31 212 SER A CA 1
ATOM 1624 C C . SER A 1 212 ? 15.749 14.094 -7.996 1.00 93.31 212 SER A C 1
ATOM 1626 O O . SER A 1 212 ? 15.242 15.164 -8.336 1.00 93.31 212 SER A O 1
ATOM 1628 N N . VAL A 1 213 ? 17.034 13.976 -7.659 1.00 92.06 213 VAL A N 1
ATOM 1629 C CA . VAL A 1 213 ? 17.955 15.122 -7.618 1.00 92.06 213 VAL A CA 1
ATOM 1630 C C . VAL A 1 213 ? 18.085 15.769 -8.997 1.00 92.06 213 VAL A C 1
ATOM 1632 O O . VAL A 1 213 ? 18.135 16.990 -9.110 1.00 92.06 213 VAL A O 1
ATOM 1635 N N . LYS A 1 214 ? 18.080 14.954 -10.057 1.00 90.62 214 LYS A N 1
ATOM 1636 C CA . LYS A 1 214 ? 17.978 15.423 -11.443 1.00 90.62 214 LYS A CA 1
ATOM 1637 C C . LYS A 1 214 ? 16.564 15.131 -11.954 1.00 90.62 214 LYS A C 1
ATOM 1639 O O . LYS A 1 214 ? 16.149 13.980 -11.867 1.00 90.62 214 LYS A O 1
ATOM 1644 N N . PRO A 1 215 ? 15.813 16.088 -12.509 1.00 88.50 215 PRO A N 1
ATOM 1645 C CA . PRO A 1 215 ? 14.492 15.802 -13.063 1.00 88.50 215 PRO A CA 1
ATOM 1646 C C . PRO A 1 215 ? 14.575 14.960 -14.352 1.00 88.50 215 PRO A C 1
ATOM 1648 O O . PRO A 1 215 ? 15.652 14.731 -14.907 1.00 88.50 215 PRO A O 1
ATOM 1651 N N . GLY A 1 216 ? 13.418 14.504 -14.835 1.00 90.50 216 GLY A N 1
ATOM 1652 C CA . GLY A 1 216 ? 13.280 13.810 -16.118 1.00 90.50 216 GLY A CA 1
ATOM 1653 C C . GLY A 1 216 ? 13.427 12.287 -16.052 1.00 90.50 216 GLY A C 1
ATOM 1654 O O . GLY A 1 216 ? 13.654 11.695 -14.997 1.00 90.50 216 GLY A O 1
ATOM 1655 N N . SER A 1 217 ? 13.250 11.648 -17.212 1.00 92.06 217 SER A N 1
ATOM 1656 C CA . SER A 1 217 ? 13.319 10.188 -17.337 1.00 92.06 217 SER A CA 1
ATOM 1657 C C . SER A 1 217 ? 14.732 9.653 -17.119 1.00 92.06 217 SER A C 1
ATOM 1659 O O . SER A 1 217 ? 15.704 10.294 -17.527 1.00 92.06 217 SER A O 1
ATOM 1661 N N . LYS A 1 218 ? 14.831 8.463 -16.529 1.00 94.81 218 LYS A N 1
ATOM 1662 C CA . LYS A 1 218 ? 16.094 7.797 -16.190 1.00 94.81 218 LYS A CA 1
ATOM 1663 C C . LYS A 1 218 ? 16.367 6.645 -17.131 1.00 94.81 218 LYS A C 1
ATOM 1665 O O . LYS A 1 218 ? 15.436 5.970 -17.557 1.00 94.81 218 LYS A O 1
ATOM 1670 N N . ASP A 1 219 ? 17.632 6.433 -17.451 1.00 94.44 219 ASP A N 1
ATOM 1671 C CA . ASP A 1 219 ? 18.017 5.301 -18.278 1.00 94.44 219 ASP A CA 1
ATOM 1672 C C . ASP A 1 219 ? 18.014 4.027 -17.420 1.00 94.44 219 ASP A C 1
ATOM 1674 O O . ASP A 1 219 ? 18.529 4.020 -16.303 1.00 94.44 219 ASP A O 1
ATOM 1678 N N . VAL A 1 220 ? 17.416 2.952 -17.933 1.00 92.44 220 VAL A N 1
ATOM 1679 C CA . VAL A 1 220 ? 17.460 1.620 -17.313 1.00 92.44 220 VAL A CA 1
ATOM 1680 C C . VAL A 1 220 ? 18.916 1.216 -17.066 1.00 92.44 220 VAL A C 1
ATOM 1682 O O . VAL A 1 220 ? 19.777 1.412 -17.926 1.00 92.44 220 VAL A O 1
ATOM 1685 N N . GLY A 1 221 ? 19.185 0.683 -15.875 1.00 91.50 221 GLY A N 1
ATOM 1686 C CA . GLY A 1 221 ? 20.510 0.283 -15.404 1.00 91.50 221 GLY A CA 1
ATOM 1687 C C . GLY A 1 221 ? 21.419 1.430 -14.949 1.00 91.50 221 GLY A C 1
ATOM 1688 O O . GLY A 1 221 ? 22.430 1.160 -14.310 1.00 91.50 221 GLY A O 1
ATOM 1689 N N . ALA A 1 222 ? 21.082 2.696 -15.224 1.00 94.81 222 ALA A N 1
ATOM 1690 C CA . ALA A 1 222 ? 21.885 3.840 -14.798 1.00 94.81 222 ALA A CA 1
ATOM 1691 C C . ALA A 1 222 ? 21.458 4.328 -13.397 1.00 94.81 222 ALA A C 1
ATOM 1693 O O . ALA A 1 222 ? 20.305 4.741 -13.231 1.00 94.81 222 ALA A O 1
ATOM 1694 N N . PRO A 1 223 ? 22.366 4.344 -12.399 1.00 96.88 223 PRO A N 1
ATOM 1695 C CA . PRO A 1 223 ? 22.077 4.897 -11.080 1.00 96.88 223 PRO A CA 1
ATOM 1696 C C . PRO A 1 223 ? 21.706 6.383 -11.115 1.00 96.88 223 PRO A C 1
ATOM 1698 O O . PRO A 1 223 ? 22.281 7.174 -11.868 1.00 96.88 223 PRO A O 1
ATOM 1701 N N . PHE A 1 224 ? 20.787 6.788 -10.245 1.00 97.12 224 PHE A N 1
ATOM 1702 C CA . PHE A 1 224 ? 20.403 8.180 -10.036 1.00 97.12 224 PHE A CA 1
ATOM 1703 C C . PHE A 1 224 ? 20.120 8.469 -8.562 1.00 97.12 224 PHE A C 1
ATOM 1705 O O . PHE A 1 224 ? 19.679 7.596 -7.823 1.00 97.12 224 PHE A O 1
ATOM 1712 N N . ASP A 1 225 ? 20.344 9.715 -8.145 1.00 97.88 225 ASP A N 1
ATOM 1713 C CA . ASP A 1 225 ? 20.153 10.113 -6.751 1.00 97.88 225 ASP A CA 1
ATOM 1714 C C . ASP A 1 225 ? 18.702 10.542 -6.476 1.00 97.88 225 ASP A C 1
ATOM 1716 O O . ASP A 1 225 ? 18.045 11.218 -7.289 1.00 97.88 225 ASP A O 1
ATOM 1720 N N . ILE A 1 226 ? 18.227 10.182 -5.289 1.00 97.69 226 ILE A N 1
ATOM 1721 C CA . ILE A 1 226 ? 16.933 10.552 -4.723 1.00 97.69 226 ILE A CA 1
ATOM 1722 C C . ILE A 1 226 ? 17.194 11.283 -3.418 1.00 97.69 226 ILE A C 1
ATOM 1724 O O . ILE A 1 226 ? 17.935 10.801 -2.567 1.00 97.69 226 ILE A O 1
ATOM 1728 N N . ARG A 1 227 ? 16.564 12.445 -3.260 1.00 97.19 227 ARG A N 1
ATOM 1729 C CA . ARG A 1 227 ? 16.537 13.177 -2.000 1.00 97.19 227 ARG A CA 1
ATOM 1730 C C . ARG A 1 227 ? 15.217 12.914 -1.290 1.00 97.19 227 ARG A C 1
ATOM 1732 O O . ARG A 1 227 ? 14.156 13.036 -1.909 1.00 97.19 227 ARG A O 1
ATOM 1739 N N . ILE A 1 228 ? 15.313 12.607 -0.004 1.00 96.94 228 ILE A N 1
ATOM 1740 C CA . ILE A 1 228 ? 14.198 12.461 0.927 1.00 96.94 228 ILE A CA 1
ATOM 1741 C C . ILE A 1 228 ? 14.205 13.664 1.868 1.00 96.94 228 ILE A C 1
ATOM 1743 O O . ILE A 1 228 ? 15.261 14.057 2.365 1.00 96.94 228 ILE A O 1
ATOM 1747 N N . ASN A 1 229 ? 13.032 14.249 2.090 1.00 95.50 229 ASN A N 1
ATOM 1748 C CA . ASN A 1 229 ? 12.818 15.349 3.019 1.00 95.50 229 ASN A CA 1
ATOM 1749 C C . ASN A 1 229 ? 11.592 15.065 3.889 1.00 95.50 229 ASN A C 1
ATOM 1751 O O . ASN A 1 229 ? 10.511 14.822 3.356 1.00 95.50 229 ASN A O 1
ATOM 1755 N N . ALA A 1 230 ? 11.749 15.149 5.204 1.00 95.06 230 ALA A N 1
ATOM 1756 C CA . ALA A 1 230 ? 10.653 15.231 6.151 1.00 95.06 230 ALA A CA 1
ATOM 1757 C C . ALA A 1 230 ? 10.205 16.693 6.278 1.00 95.06 230 ALA A C 1
ATOM 1759 O O . ALA A 1 230 ? 11.022 17.604 6.432 1.00 95.06 230 ALA A O 1
ATOM 1760 N N . ASN A 1 231 ? 8.899 16.923 6.198 1.00 93.56 231 ASN A N 1
ATOM 1761 C CA . ASN A 1 231 ? 8.285 18.222 6.427 1.00 93.56 231 ASN A CA 1
ATOM 1762 C C . ASN A 1 231 ? 7.324 18.173 7.611 1.00 93.56 231 ASN A C 1
ATOM 1764 O O . ASN A 1 231 ? 6.706 17.137 7.825 1.00 93.56 231 ASN A O 1
ATOM 1768 N N . ASP A 1 232 ? 7.170 19.278 8.334 1.00 90.12 232 ASP A N 1
ATOM 1769 C CA . ASP A 1 232 ? 6.130 19.414 9.360 1.00 90.12 232 ASP A CA 1
ATOM 1770 C C . ASP A 1 232 ? 4.727 19.583 8.738 1.00 90.12 232 ASP A C 1
ATOM 1772 O O . ASP A 1 232 ? 4.556 19.597 7.510 1.00 90.12 232 ASP A O 1
ATOM 1776 N N . SER A 1 233 ? 3.703 19.725 9.585 1.00 81.50 233 SER A N 1
ATOM 1777 C CA . SER A 1 233 ? 2.319 19.938 9.145 1.00 81.50 233 SER A CA 1
ATOM 1778 C C . SER A 1 233 ? 2.103 21.234 8.351 1.00 81.50 233 SER A C 1
ATOM 1780 O O . SER A 1 233 ? 1.138 21.324 7.594 1.00 81.50 233 SER A O 1
ATOM 1782 N N . GLU A 1 234 ? 2.985 22.225 8.506 1.00 84.44 234 GLU A N 1
ATOM 1783 C CA . GLU A 1 234 ? 2.954 23.508 7.789 1.00 84.44 234 GLU A CA 1
ATOM 1784 C C . GLU A 1 234 ? 3.734 23.452 6.464 1.00 84.44 234 GLU A C 1
ATOM 1786 O O . GLU A 1 234 ? 3.611 24.332 5.613 1.00 84.44 234 GLU A O 1
ATOM 1791 N N . GLY A 1 235 ? 4.489 22.375 6.237 1.00 84.94 235 GLY A N 1
ATOM 1792 C CA . GLY A 1 235 ? 5.289 22.154 5.041 1.00 84.94 235 GLY A CA 1
ATOM 1793 C C . GLY A 1 235 ? 6.733 22.646 5.146 1.00 84.94 235 GLY A C 1
ATOM 1794 O O . GLY A 1 235 ? 7.457 22.538 4.150 1.00 84.94 235 GLY A O 1
ATOM 1795 N N . ASN A 1 236 ? 7.174 23.126 6.312 1.00 89.75 236 ASN A N 1
ATOM 1796 C CA . ASN A 1 236 ? 8.559 23.531 6.552 1.00 89.75 236 ASN A CA 1
ATOM 1797 C C . ASN A 1 236 ? 9.460 22.304 6.723 1.00 89.75 236 ASN A C 1
ATOM 1799 O O . ASN A 1 236 ? 8.987 21.174 6.840 1.00 89.75 236 ASN A O 1
ATOM 1803 N N . ASN A 1 237 ? 10.780 22.488 6.686 1.00 88.50 237 ASN A N 1
ATOM 1804 C CA . ASN A 1 237 ? 11.715 21.382 6.894 1.00 88.50 237 ASN A CA 1
ATOM 1805 C C . ASN A 1 237 ? 11.665 20.895 8.351 1.00 88.50 237 ASN A C 1
ATOM 1807 O O . ASN A 1 237 ? 11.887 21.678 9.274 1.00 88.50 237 ASN A O 1
ATOM 1811 N N . ALA A 1 238 ? 11.434 19.600 8.551 1.00 89.56 238 ALA A N 1
ATOM 1812 C CA . ALA A 1 238 ? 11.321 18.995 9.871 1.00 89.56 238 ALA A CA 1
ATOM 1813 C C . ALA A 1 238 ? 12.706 18.729 10.481 1.00 89.56 238 ALA A C 1
ATOM 1815 O O . ALA A 1 238 ? 13.199 17.603 10.476 1.00 89.56 238 ALA A O 1
ATOM 1816 N N . LEU A 1 239 ? 13.353 19.769 11.018 1.00 86.69 239 LEU A N 1
ATOM 1817 C CA . LEU A 1 239 ? 14.690 19.652 11.622 1.00 86.69 239 LEU A CA 1
ATOM 1818 C C . LEU A 1 239 ? 14.738 18.675 12.810 1.00 86.69 239 LEU A C 1
ATOM 1820 O O . LEU A 1 239 ? 15.800 18.119 13.078 1.00 86.69 239 LEU A O 1
ATOM 1824 N N . GLY A 1 240 ? 13.605 18.479 13.493 1.00 85.19 240 GLY A N 1
ATOM 1825 C CA . GLY A 1 240 ? 13.457 17.545 14.612 1.00 85.19 240 GLY A CA 1
ATOM 1826 C C . GLY A 1 240 ? 13.195 16.091 14.209 1.00 85.19 240 GLY A C 1
ATOM 1827 O O . GLY A 1 240 ? 13.210 15.230 15.079 1.00 85.19 240 GLY A O 1
ATOM 1828 N N . TYR A 1 241 ? 12.978 15.799 12.922 1.00 86.88 241 TYR A N 1
ATOM 1829 C CA . TYR A 1 241 ? 12.802 14.425 12.454 1.00 86.88 241 TYR A CA 1
ATOM 1830 C C . TYR A 1 241 ? 14.170 13.753 12.282 1.00 86.88 241 TYR A C 1
ATOM 1832 O O . TYR A 1 241 ? 14.936 14.115 11.379 1.00 86.88 241 TYR A O 1
ATOM 1840 N N . GLY A 1 242 ? 14.478 12.807 13.170 1.00 79.50 242 GLY A N 1
ATOM 1841 C CA . GLY A 1 242 ? 15.759 12.091 13.225 1.00 79.50 242 GLY A CA 1
ATOM 1842 C C . GLY A 1 242 ? 15.644 10.569 13.144 1.00 79.50 242 GLY A C 1
ATOM 1843 O O . GLY A 1 242 ? 16.652 9.890 13.342 1.00 79.50 242 GLY A O 1
ATOM 1844 N N . GLU A 1 243 ? 14.443 10.060 12.867 1.00 84.31 243 GLU A N 1
ATOM 1845 C CA . GLU A 1 243 ? 14.171 8.627 12.776 1.00 84.31 243 GLU A CA 1
ATOM 1846 C C . GLU A 1 243 ? 14.680 8.024 11.462 1.00 84.31 243 GLU A C 1
ATOM 1848 O O . GLU A 1 243 ? 14.877 8.711 10.447 1.00 84.31 243 GLU A O 1
ATOM 1853 N N . ASP A 1 244 ? 14.878 6.711 11.498 1.00 92.12 244 ASP A N 1
ATOM 1854 C CA . ASP A 1 244 ? 15.158 5.911 10.317 1.00 92.12 244 ASP A CA 1
ATOM 1855 C C . ASP A 1 244 ? 13.890 5.784 9.458 1.00 92.12 244 ASP A C 1
ATOM 1857 O O . ASP A 1 244 ? 12.779 5.605 9.958 1.00 92.12 244 ASP A O 1
ATOM 1861 N N . VAL A 1 245 ? 14.057 5.873 8.139 1.00 94.88 245 VAL A N 1
ATOM 1862 C CA . VAL A 1 245 ? 12.974 5.661 7.172 1.00 94.88 245 VAL A CA 1
ATOM 1863 C C . VAL A 1 245 ? 13.217 4.385 6.379 1.00 94.88 245 VAL A C 1
ATOM 1865 O O . VAL A 1 245 ? 14.351 4.121 5.972 1.00 94.88 245 VAL A O 1
ATOM 1868 N N . SER A 1 246 ? 12.157 3.617 6.120 1.00 95.50 246 SER A N 1
ATOM 1869 C CA . SER A 1 246 ? 12.198 2.519 5.150 1.00 95.50 246 SER A CA 1
ATOM 1870 C C . SER A 1 246 ? 11.870 3.059 3.762 1.00 95.50 246 SER A C 1
ATOM 1872 O O . SER A 1 246 ? 10.935 3.845 3.583 1.00 95.50 246 SER A O 1
ATOM 1874 N N . VAL A 1 247 ? 12.662 2.663 2.770 1.00 97.06 247 VAL A N 1
ATOM 1875 C CA . VAL A 1 247 ? 12.465 3.021 1.368 1.00 97.06 247 VAL A CA 1
ATOM 1876 C C . VAL A 1 247 ? 12.339 1.745 0.555 1.00 97.06 247 VAL A C 1
ATOM 1878 O O . VAL A 1 247 ? 13.248 0.919 0.553 1.00 97.06 247 VAL A O 1
ATOM 1881 N N . GLU A 1 248 ? 11.243 1.625 -0.187 1.00 96.94 248 GLU A N 1
ATOM 1882 C CA . GLU A 1 248 ? 10.910 0.453 -0.990 1.00 96.94 248 GLU A CA 1
ATOM 1883 C C . GLU A 1 248 ? 10.785 0.819 -2.479 1.00 96.94 248 GLU A C 1
ATOM 1885 O O . GLU A 1 248 ? 10.081 1.760 -2.866 1.00 96.94 248 GLU A O 1
ATOM 1890 N N . GLY A 1 249 ? 11.481 0.065 -3.330 1.00 95.56 249 GLY A N 1
ATOM 1891 C CA . GLY A 1 249 ? 11.421 0.145 -4.784 1.00 95.56 249 GLY A CA 1
ATOM 1892 C C . GLY A 1 249 ? 10.390 -0.820 -5.374 1.00 95.56 249 GLY A C 1
ATOM 1893 O O . GLY A 1 249 ? 10.345 -1.995 -5.026 1.00 95.56 249 GLY A O 1
ATOM 1894 N N . LYS A 1 250 ? 9.567 -0.335 -6.311 1.00 91.12 250 LYS A N 1
ATOM 1895 C CA . LYS A 1 250 ? 8.555 -1.126 -7.032 1.00 91.12 250 LYS A CA 1
ATOM 1896 C C . LYS A 1 250 ? 8.904 -1.283 -8.507 1.00 91.12 250 LYS A C 1
ATOM 1898 O O . LYS A 1 250 ? 9.460 -0.361 -9.101 1.00 91.12 250 LYS A O 1
ATOM 1903 N N . GLY A 1 251 ? 8.535 -2.431 -9.082 1.00 85.12 251 GLY A N 1
ATOM 1904 C CA . GLY A 1 251 ? 8.705 -2.743 -10.509 1.00 85.12 251 GLY A CA 1
ATOM 1905 C C . GLY A 1 251 ? 10.167 -2.698 -10.966 1.00 85.12 251 GLY A C 1
ATOM 1906 O O . GLY A 1 251 ? 10.553 -1.928 -11.846 1.00 85.12 251 GLY A O 1
ATOM 1907 N N . GLY A 1 252 ? 11.013 -3.482 -10.294 1.00 89.94 252 GLY A N 1
ATOM 1908 C CA . GLY A 1 252 ? 12.427 -3.622 -10.652 1.00 89.94 252 GLY A CA 1
ATOM 1909 C C . GLY A 1 252 ? 13.311 -2.428 -10.275 1.00 89.94 252 GLY A C 1
ATOM 1910 O O . GLY A 1 252 ? 14.379 -2.248 -10.863 1.00 89.94 252 GLY A O 1
ATOM 1911 N N . ILE A 1 253 ? 12.877 -1.586 -9.331 1.00 96.69 253 ILE A N 1
ATOM 1912 C CA . ILE A 1 253 ? 13.743 -0.570 -8.723 1.00 96.69 253 ILE A CA 1
ATOM 1913 C C . ILE A 1 253 ? 14.552 -1.204 -7.595 1.00 96.69 253 ILE A C 1
ATOM 1915 O O . ILE A 1 253 ? 13.987 -1.755 -6.655 1.00 96.69 253 ILE A O 1
ATOM 1919 N N . GLU A 1 254 ? 15.866 -1.035 -7.664 1.00 97.75 254 GLU A N 1
ATOM 1920 C CA . GLU A 1 254 ? 16.789 -1.319 -6.572 1.00 97.75 254 GLU A CA 1
ATOM 1921 C C . GLU A 1 254 ? 17.341 -0.010 -5.999 1.00 97.75 254 GLU A C 1
ATOM 1923 O O . GLU A 1 254 ? 17.542 0.979 -6.716 1.00 97.75 254 GLU A O 1
ATOM 1928 N N . LEU A 1 255 ? 17.607 -0.019 -4.700 1.00 98.31 255 LEU A N 1
ATOM 1929 C CA . LEU A 1 255 ? 18.001 1.114 -3.877 1.00 98.31 255 LEU A CA 1
ATOM 1930 C C . LEU A 1 255 ? 19.352 0.841 -3.216 1.00 98.31 255 LEU A C 1
ATOM 1932 O O . LEU A 1 255 ? 19.714 -0.308 -2.970 1.00 98.31 255 LEU A O 1
ATOM 1936 N N . SER A 1 256 ? 20.090 1.908 -2.929 1.00 98.25 256 SER A N 1
ATOM 1937 C CA . SER A 1 256 ? 21.415 1.845 -2.323 1.00 98.25 256 SER A CA 1
ATOM 1938 C C . SER A 1 256 ? 21.666 3.051 -1.421 1.00 98.25 256 SER A C 1
ATOM 1940 O O . SER A 1 256 ? 21.499 4.203 -1.839 1.00 98.25 256 SER A O 1
ATOM 1942 N N . THR A 1 257 ? 22.106 2.788 -0.193 1.00 97.12 257 THR A N 1
ATOM 1943 C CA . THR A 1 257 ? 22.484 3.803 0.806 1.00 97.12 257 THR A CA 1
ATOM 1944 C C . THR A 1 257 ? 23.999 3.983 0.934 1.00 97.12 257 THR A C 1
ATOM 1946 O O . THR A 1 257 ? 24.449 4.927 1.575 1.00 97.12 257 THR A O 1
ATOM 1949 N N . ASP A 1 258 ? 24.793 3.144 0.264 1.00 95.38 258 ASP A N 1
ATOM 1950 C CA . ASP A 1 258 ? 26.260 3.112 0.338 1.00 95.38 258 ASP A CA 1
ATOM 1951 C C . ASP A 1 258 ? 26.948 3.631 -0.936 1.00 95.38 258 ASP A C 1
ATOM 1953 O O . ASP A 1 258 ? 28.102 3.317 -1.220 1.00 95.38 258 ASP A O 1
ATOM 1957 N N . GLY A 1 259 ? 26.235 4.433 -1.729 1.00 92.00 259 GLY A N 1
ATOM 1958 C CA . GLY A 1 259 ? 26.780 5.028 -2.948 1.00 92.00 259 GLY A CA 1
ATOM 1959 C C . GLY A 1 259 ? 26.776 4.104 -4.169 1.00 92.00 259 GLY A C 1
ATOM 1960 O O . GLY A 1 259 ? 27.307 4.497 -5.209 1.00 92.00 259 GLY A O 1
ATOM 1961 N N . GLY A 1 260 ? 26.097 2.958 -4.100 1.00 93.94 260 GLY A N 1
ATOM 1962 C CA . GLY A 1 260 ? 25.895 2.029 -5.214 1.00 93.94 260 GLY A CA 1
ATOM 1963 C C . GLY A 1 260 ? 26.728 0.754 -5.123 1.00 93.94 260 GLY A C 1
ATOM 1964 O O . GLY A 1 260 ? 26.840 0.054 -6.132 1.00 93.94 260 GLY A O 1
ATOM 1965 N N . ASN A 1 261 ? 27.312 0.465 -3.957 1.00 94.75 261 ASN A N 1
ATOM 1966 C CA . ASN A 1 261 ? 28.104 -0.742 -3.731 1.00 94.75 261 ASN A CA 1
ATOM 1967 C C . ASN A 1 261 ? 27.195 -1.949 -3.463 1.00 94.75 261 ASN A C 1
ATOM 1969 O O . ASN A 1 261 ? 27.437 -3.026 -4.004 1.00 94.75 261 ASN A O 1
ATOM 1973 N N . SER A 1 262 ? 26.108 -1.755 -2.712 1.00 96.62 262 SER A N 1
ATOM 1974 C CA . SER A 1 262 ? 25.059 -2.752 -2.481 1.00 96.62 262 SER A CA 1
ATOM 1975 C C . SER A 1 262 ? 23.695 -2.251 -2.960 1.00 96.62 262 SER A C 1
ATOM 1977 O O . SER A 1 262 ? 23.418 -1.050 -2.958 1.00 96.62 262 SER A O 1
ATOM 1979 N N . TRP A 1 263 ? 22.859 -3.184 -3.424 1.00 97.56 263 TRP A N 1
ATOM 1980 C CA . TRP A 1 263 ? 21.556 -2.913 -4.032 1.00 97.56 263 TRP A CA 1
ATOM 1981 C C . TRP A 1 263 ? 20.500 -3.860 -3.463 1.00 97.56 263 TRP A C 1
ATOM 1983 O O . TRP A 1 263 ? 20.735 -5.063 -3.390 1.00 97.56 263 TRP A O 1
ATOM 1993 N N . SER A 1 264 ? 19.348 -3.318 -3.073 1.00 96.88 264 SER A N 1
ATOM 1994 C CA . SER A 1 264 ? 18.213 -4.072 -2.524 1.00 96.88 264 SER A CA 1
ATOM 1995 C C . SER A 1 264 ? 16.892 -3.444 -2.970 1.00 96.88 264 SER A C 1
ATOM 1997 O O . SER A 1 264 ? 16.847 -2.253 -3.277 1.00 96.88 264 SER A O 1
ATOM 1999 N N . SER A 1 265 ? 15.803 -4.212 -3.001 1.00 94.62 265 SER A N 1
ATOM 2000 C CA . SER A 1 265 ? 14.455 -3.673 -3.235 1.00 94.62 265 SER A CA 1
ATOM 2001 C C . SER A 1 265 ? 13.938 -2.835 -2.061 1.00 94.62 265 SER A C 1
ATOM 2003 O O . SER A 1 265 ? 13.077 -1.983 -2.259 1.00 94.62 265 SER A O 1
ATOM 2005 N N . GLU A 1 266 ? 14.479 -3.039 -0.858 1.00 96.25 266 GLU A N 1
ATOM 2006 C CA . GLU A 1 266 ? 14.152 -2.277 0.351 1.00 96.25 266 GLU A CA 1
ATOM 2007 C C . GLU A 1 266 ? 15.434 -1.915 1.114 1.00 96.25 266 GLU A C 1
ATOM 2009 O O . GLU A 1 266 ? 16.341 -2.743 1.249 1.00 96.25 266 GLU A O 1
ATOM 2014 N N . VAL A 1 267 ? 15.531 -0.669 1.585 1.00 97.12 267 VAL A N 1
ATOM 2015 C CA . VAL A 1 267 ? 16.664 -0.164 2.377 1.00 97.12 267 VAL A CA 1
ATOM 2016 C C . VAL A 1 267 ? 16.182 0.748 3.501 1.00 97.12 267 VAL A C 1
ATOM 2018 O O . VAL A 1 267 ? 15.217 1.492 3.332 1.00 97.12 267 VAL A O 1
ATOM 2021 N N . THR A 1 268 ? 16.914 0.762 4.612 1.00 96.62 268 THR A N 1
ATOM 2022 C CA . THR A 1 268 ? 16.715 1.722 5.706 1.00 96.62 268 THR A CA 1
ATOM 2023 C C . THR A 1 268 ? 17.695 2.884 5.572 1.00 96.62 268 THR A C 1
ATOM 2025 O O . THR A 1 268 ? 18.883 2.675 5.318 1.00 96.62 268 THR A O 1
ATOM 2028 N N . LEU A 1 269 ? 17.216 4.117 5.748 1.00 95.62 269 LEU A N 1
ATOM 2029 C CA . LEU A 1 269 ? 18.028 5.331 5.697 1.00 95.62 269 LEU A CA 1
ATOM 2030 C C . LEU A 1 269 ? 17.757 6.216 6.913 1.00 95.62 269 LEU A C 1
ATOM 2032 O O . LEU A 1 269 ? 16.631 6.655 7.123 1.00 95.62 269 LEU A O 1
ATOM 2036 N N . LYS A 1 270 ? 18.810 6.588 7.640 1.00 93.56 270 LYS A N 1
ATOM 2037 C CA . LYS A 1 270 ? 18.719 7.610 8.682 1.00 93.56 270 LYS A CA 1
ATOM 2038 C C . LYS A 1 270 ? 18.628 9.010 8.082 1.00 93.56 270 LYS A C 1
ATOM 2040 O O . LYS A 1 270 ? 19.486 9.399 7.282 1.00 93.56 270 LYS A O 1
ATOM 2045 N N . LEU A 1 271 ? 17.623 9.791 8.479 1.00 93.44 271 LEU A N 1
ATOM 2046 C CA . LEU A 1 271 ? 17.520 11.193 8.070 1.00 93.44 271 LEU A CA 1
ATOM 2047 C C . LEU A 1 271 ? 18.294 12.102 9.033 1.00 93.44 271 LEU A C 1
ATOM 2049 O O . LEU A 1 271 ? 18.135 12.044 10.247 1.00 93.44 271 LEU A O 1
ATOM 2053 N N . ASN A 1 272 ? 19.108 13.001 8.481 1.00 90.94 272 ASN A N 1
ATOM 2054 C CA . ASN A 1 272 ? 19.846 14.001 9.246 1.00 90.94 272 ASN A CA 1
ATOM 2055 C C . ASN A 1 272 ? 19.152 15.356 9.107 1.00 90.94 272 ASN A C 1
ATOM 2057 O O . ASN A 1 272 ? 19.095 15.915 8.008 1.00 90.94 272 ASN A O 1
ATOM 2061 N N . LYS A 1 273 ? 18.618 15.888 10.216 1.00 89.81 273 LYS A N 1
ATOM 2062 C CA . LYS A 1 273 ? 17.821 17.132 10.232 1.00 89.81 273 LYS A CA 1
ATOM 2063 C C . LYS A 1 273 ? 16.682 17.088 9.197 1.00 89.81 273 LYS A C 1
ATOM 2065 O O . LYS A 1 273 ? 16.516 18.010 8.390 1.00 89.81 273 LYS A O 1
ATOM 2070 N N . GLY A 1 274 ? 15.973 15.957 9.164 1.00 91.38 274 GLY A N 1
ATOM 2071 C CA . GLY A 1 274 ? 14.880 15.691 8.233 1.00 91.38 274 GLY A CA 1
ATOM 2072 C C . GLY A 1 274 ? 15.290 15.476 6.774 1.00 91.38 274 GLY A C 1
ATOM 2073 O O . GLY A 1 274 ? 14.418 15.474 5.913 1.00 91.38 274 GLY A O 1
ATOM 2074 N N . THR A 1 275 ? 16.578 15.320 6.441 1.00 93.75 275 THR A N 1
ATOM 2075 C CA . THR A 1 275 ? 17.027 15.139 5.047 1.00 93.75 275 THR A CA 1
ATOM 2076 C C . THR A 1 275 ? 17.932 13.921 4.876 1.00 93.75 275 THR A C 1
ATOM 2078 O O . THR A 1 275 ? 18.791 13.646 5.709 1.00 93.75 275 THR A O 1
ATOM 2081 N N . GLY A 1 276 ? 17.781 13.225 3.750 1.00 94.94 276 GLY A N 1
ATOM 2082 C CA . GLY A 1 276 ? 18.624 12.096 3.360 1.00 94.94 276 GLY A CA 1
ATOM 2083 C C . GLY A 1 276 ? 18.760 11.987 1.844 1.00 94.94 276 GLY A C 1
ATOM 2084 O O . GLY A 1 276 ? 17.943 12.528 1.092 1.00 94.94 276 GLY A O 1
ATOM 2085 N N . ILE A 1 277 ? 19.815 11.318 1.380 1.00 96.06 277 ILE A N 1
ATOM 2086 C CA . ILE A 1 277 ? 20.039 11.023 -0.039 1.00 96.06 277 ILE A CA 1
ATOM 2087 C C . ILE A 1 277 ? 20.392 9.546 -0.176 1.00 96.06 277 ILE A C 1
ATOM 2089 O O . ILE A 1 277 ? 21.199 9.032 0.591 1.00 96.06 277 ILE A O 1
ATOM 2093 N N . LEU A 1 278 ? 19.811 8.893 -1.177 1.00 97.75 278 LEU A N 1
ATOM 2094 C CA . LEU A 1 278 ? 20.142 7.527 -1.579 1.00 97.75 278 LEU A CA 1
ATOM 2095 C C . LEU A 1 278 ? 20.233 7.431 -3.102 1.00 97.75 278 LEU A C 1
ATOM 2097 O O . LEU A 1 278 ? 19.795 8.336 -3.821 1.00 97.75 278 LEU A O 1
ATOM 2101 N N . LYS A 1 279 ? 20.776 6.322 -3.601 1.00 98.25 279 LYS A N 1
ATOM 2102 C CA . LYS A 1 279 ? 20.776 5.983 -5.025 1.00 98.25 279 LYS A CA 1
ATOM 2103 C C . LYS A 1 279 ? 19.677 4.986 -5.348 1.00 98.25 279 LYS A C 1
ATOM 2105 O O . LYS A 1 279 ? 19.373 4.105 -4.556 1.00 98.25 279 LYS A O 1
ATOM 2110 N N . ALA A 1 280 ? 19.136 5.102 -6.551 1.00 98.00 280 ALA A N 1
ATOM 2111 C CA . ALA A 1 280 ? 18.244 4.121 -7.141 1.00 98.00 280 ALA A CA 1
ATOM 2112 C C . ALA A 1 280 ? 18.708 3.766 -8.554 1.00 98.00 280 ALA A C 1
ATOM 2114 O O . ALA A 1 280 ? 19.305 4.593 -9.248 1.00 98.00 280 ALA A O 1
ATOM 2115 N N . LYS A 1 281 ? 18.406 2.551 -9.000 1.00 96.75 281 LYS A N 1
ATOM 2116 C CA . LYS A 1 281 ? 18.525 2.122 -10.398 1.00 96.75 281 LYS A CA 1
ATOM 2117 C C . LYS A 1 281 ? 17.321 1.241 -10.729 1.00 96.75 281 LYS A C 1
ATOM 2119 O O . LYS A 1 281 ? 16.829 0.528 -9.866 1.00 96.75 281 LYS A O 1
ATOM 2124 N N . GLY A 1 282 ? 16.833 1.307 -11.963 1.00 95.19 282 GLY A N 1
ATOM 2125 C CA . GLY A 1 282 ? 15.708 0.480 -12.412 1.00 95.19 282 GLY A CA 1
ATOM 2126 C C . GLY A 1 282 ? 16.115 -0.466 -13.528 1.00 95.19 282 GLY A C 1
ATOM 2127 O O . GLY A 1 282 ? 16.921 -0.082 -14.378 1.00 95.19 282 GLY A O 1
ATOM 2128 N N . SER A 1 283 ? 15.549 -1.668 -13.543 1.00 89.88 283 SER A N 1
ATOM 2129 C CA . SER A 1 283 ? 15.763 -2.687 -14.581 1.00 89.88 283 SER A CA 1
ATOM 2130 C C . SER A 1 283 ? 14.683 -2.684 -15.672 1.00 89.88 283 SER A C 1
ATOM 2132 O O . SER A 1 283 ? 14.919 -3.163 -16.781 1.00 89.88 283 SER A O 1
ATOM 2134 N N . GLU A 1 284 ? 13.523 -2.084 -15.404 1.00 89.25 284 GLU A N 1
ATOM 2135 C CA . GLU A 1 284 ? 12.363 -2.108 -16.295 1.00 89.25 284 GLU A CA 1
ATOM 2136 C C . GLU A 1 284 ? 12.054 -0.738 -16.907 1.00 89.25 284 GLU A C 1
ATOM 2138 O O . GLU A 1 284 ? 12.221 0.303 -16.274 1.00 89.25 284 GLU A O 1
ATOM 2143 N N . VAL A 1 285 ? 11.563 -0.730 -18.150 1.00 88.75 285 VAL A N 1
ATOM 2144 C CA . VAL A 1 285 ? 11.097 0.484 -18.843 1.00 88.75 285 VAL A CA 1
ATOM 2145 C C . VAL A 1 285 ? 9.675 0.819 -18.400 1.00 88.75 285 VAL A C 1
ATOM 2147 O O . VAL A 1 285 ? 8.836 -0.066 -18.291 1.00 88.75 285 VAL A O 1
ATOM 2150 N N . GLY A 1 286 ? 9.373 2.107 -18.246 1.00 90.25 286 GLY A N 1
ATOM 2151 C CA . GLY A 1 286 ? 8.043 2.593 -17.889 1.00 90.25 286 GLY A CA 1
ATOM 2152 C C . GLY A 1 286 ? 8.029 3.344 -16.564 1.00 90.25 286 GLY A C 1
ATOM 2153 O O . GLY A 1 286 ? 9.066 3.743 -16.037 1.00 90.25 286 GLY A O 1
ATOM 2154 N N . LYS A 1 287 ? 6.828 3.594 -16.042 1.00 93.06 287 LYS A N 1
ATOM 2155 C CA . LYS A 1 287 ? 6.656 4.289 -14.764 1.00 93.06 287 LYS A CA 1
ATOM 2156 C C . LYS A 1 287 ? 6.877 3.309 -13.622 1.00 93.06 287 LYS A C 1
ATOM 2158 O O . LYS A 1 287 ? 6.065 2.413 -13.442 1.00 93.06 287 LYS A O 1
ATOM 2163 N N . GLN A 1 288 ? 7.911 3.561 -12.835 1.00 93.88 288 GLN A N 1
ATOM 2164 C CA . GLN A 1 288 ? 8.206 2.830 -11.612 1.00 93.88 288 GLN A CA 1
ATOM 2165 C C . GLN A 1 288 ? 7.955 3.703 -10.392 1.00 93.88 288 GLN A C 1
ATOM 2167 O O . GLN A 1 288 ? 8.007 4.934 -10.478 1.00 93.88 288 GLN A O 1
ATOM 2172 N N . ALA A 1 289 ? 7.640 3.074 -9.265 1.00 93.75 289 ALA A N 1
ATOM 2173 C CA . ALA A 1 289 ? 7.334 3.770 -8.026 1.00 93.75 289 ALA A CA 1
ATOM 2174 C C . ALA A 1 289 ? 8.379 3.463 -6.958 1.00 93.75 289 ALA A C 1
ATOM 2176 O O . ALA A 1 289 ? 8.933 2.373 -6.895 1.00 93.75 289 ALA A O 1
ATOM 2177 N N . ILE A 1 290 ? 8.621 4.452 -6.113 1.00 96.81 290 ILE A N 1
ATOM 2178 C CA . ILE A 1 290 ? 9.440 4.341 -4.916 1.00 96.81 290 ILE A CA 1
ATOM 2179 C C . ILE A 1 290 ? 8.591 4.908 -3.791 1.00 96.81 290 ILE A C 1
ATOM 2181 O O . ILE A 1 290 ? 7.976 5.970 -3.964 1.00 96.81 290 ILE A O 1
ATOM 2185 N N . ILE A 1 291 ? 8.510 4.187 -2.683 1.00 96.50 291 ILE A N 1
ATOM 2186 C CA . ILE A 1 291 ? 7.722 4.550 -1.507 1.00 96.50 291 ILE A CA 1
ATOM 2187 C C . ILE A 1 291 ? 8.694 4.732 -0.345 1.00 96.50 291 ILE A C 1
ATOM 2189 O O . ILE A 1 291 ? 9.645 3.973 -0.218 1.00 96.50 291 ILE A O 1
ATOM 2193 N N . VAL A 1 292 ? 8.483 5.765 0.466 1.00 96.38 292 VAL A N 1
ATOM 2194 C CA . VAL A 1 292 ? 9.195 5.946 1.733 1.00 96.38 292 VAL A CA 1
ATOM 2195 C C . VAL A 1 292 ? 8.181 6.011 2.864 1.00 96.38 292 VAL A C 1
ATOM 2197 O O . VAL A 1 292 ? 7.202 6.754 2.761 1.00 96.38 292 VAL A O 1
ATOM 2200 N N . SER A 1 293 ? 8.426 5.261 3.929 1.00 94.12 293 SER A N 1
ATOM 2201 C CA . SER A 1 293 ? 7.669 5.269 5.179 1.00 94.12 293 SER A CA 1
ATOM 2202 C C . SER A 1 293 ? 8.605 5.525 6.359 1.00 94.12 293 SER A C 1
ATOM 2204 O O . SER A 1 293 ? 9.815 5.318 6.282 1.00 94.12 293 SER A O 1
ATOM 2206 N N . GLY A 1 294 ? 8.044 6.016 7.457 1.00 91.38 294 GLY A N 1
ATOM 2207 C CA . GLY A 1 294 ? 8.780 6.274 8.688 1.00 91.38 294 GLY A CA 1
ATOM 2208 C C . GLY A 1 294 ? 7.818 6.589 9.821 1.00 91.38 294 GLY A C 1
ATOM 2209 O O . GLY A 1 294 ? 6.683 7.012 9.572 1.00 91.38 294 GLY A O 1
ATOM 2210 N N . GLU A 1 295 ? 8.257 6.392 11.058 1.00 88.50 295 GLU A N 1
ATOM 2211 C CA . GLU A 1 295 ? 7.413 6.551 12.245 1.00 88.50 295 GLU A CA 1
ATOM 2212 C C . GLU A 1 295 ? 6.774 7.942 12.325 1.00 88.50 295 GLU A C 1
ATOM 2214 O O . GLU A 1 295 ? 7.379 8.941 11.918 1.00 88.50 295 GLU A O 1
ATOM 2219 N N . ASN A 1 296 ? 5.525 8.003 12.809 1.00 86.69 296 ASN A N 1
ATOM 2220 C CA . ASN A 1 296 ? 4.744 9.238 12.982 1.00 86.69 296 ASN A CA 1
ATOM 2221 C C . ASN A 1 296 ? 4.672 10.150 11.739 1.00 86.69 296 ASN A C 1
ATOM 2223 O O . ASN A 1 296 ? 4.366 11.343 11.838 1.00 86.69 296 ASN A O 1
ATOM 2227 N N . SER A 1 297 ? 4.935 9.604 10.548 1.00 89.88 297 SER A N 1
ATOM 2228 C CA . SER A 1 297 ? 5.019 10.370 9.309 1.00 89.88 297 SER A CA 1
ATOM 2229 C C . SER A 1 297 ? 4.074 9.832 8.242 1.00 89.88 297 SER A C 1
ATOM 2231 O O . SER A 1 297 ? 3.851 8.629 8.132 1.00 89.88 297 SER A O 1
ATOM 2233 N N . SER A 1 298 ? 3.510 10.724 7.428 1.00 92.12 298 SER A N 1
ATOM 2234 C CA . SER A 1 298 ? 2.824 10.301 6.206 1.00 92.12 298 SER A CA 1
ATOM 2235 C C . SER A 1 298 ? 3.844 9.843 5.164 1.00 92.12 298 SER A C 1
ATOM 2237 O O . SER A 1 298 ? 4.830 10.562 4.944 1.00 92.12 298 SER A O 1
ATOM 2239 N N . PRO A 1 299 ? 3.601 8.718 4.469 1.00 93.62 299 PRO A N 1
ATOM 2240 C CA . PRO A 1 299 ? 4.550 8.184 3.511 1.00 93.62 299 PRO A CA 1
ATOM 2241 C C . PRO A 1 299 ? 4.667 9.074 2.272 1.00 93.62 299 PRO A C 1
ATOM 2243 O O . PRO A 1 299 ? 3.710 9.719 1.829 1.00 93.62 299 PRO A O 1
ATOM 2246 N N . GLY A 1 300 ? 5.854 9.058 1.673 1.00 94.50 300 GLY A N 1
ATOM 2247 C CA . GLY A 1 300 ? 6.141 9.712 0.404 1.00 94.50 300 GLY A CA 1
ATOM 2248 C C . GLY A 1 300 ? 6.090 8.724 -0.755 1.00 94.50 300 GLY A C 1
ATOM 2249 O O . GLY A 1 300 ? 6.474 7.567 -0.615 1.00 94.50 300 GLY A O 1
ATOM 2250 N N . LYS A 1 301 ? 5.677 9.187 -1.939 1.00 95.38 301 LYS A N 1
ATOM 2251 C CA . LYS A 1 301 ? 5.736 8.403 -3.181 1.00 95.38 301 LYS A CA 1
ATOM 2252 C C . LYS A 1 301 ? 6.406 9.202 -4.288 1.00 95.38 301 LYS A C 1
ATOM 2254 O O . LYS A 1 301 ? 5.999 10.324 -4.582 1.00 95.38 301 LYS A O 1
ATOM 2259 N N . LEU A 1 302 ? 7.400 8.604 -4.935 1.00 96.06 302 LEU A N 1
ATOM 2260 C CA . LEU A 1 302 ? 8.057 9.135 -6.124 1.00 96.06 302 LEU A CA 1
ATOM 2261 C C . LEU A 1 302 ? 7.782 8.198 -7.294 1.00 96.06 302 LEU A C 1
ATOM 2263 O O . LEU A 1 302 ? 8.047 7.005 -7.211 1.00 96.06 302 LEU A O 1
ATOM 2267 N N . VAL A 1 303 ? 7.270 8.745 -8.396 1.00 95.25 303 VAL A N 1
ATOM 2268 C CA . VAL A 1 303 ? 7.124 8.005 -9.653 1.00 95.25 303 VAL A CA 1
ATOM 2269 C C . VAL A 1 303 ? 8.222 8.449 -10.608 1.00 95.25 303 VAL A C 1
ATOM 2271 O O . VAL A 1 303 ? 8.335 9.634 -10.926 1.00 95.25 303 VAL A O 1
ATOM 2274 N N . VAL A 1 304 ? 9.023 7.498 -11.077 1.00 95.31 304 VAL A N 1
ATOM 2275 C CA . VAL A 1 304 ? 10.131 7.723 -12.005 1.00 95.31 304 VAL A CA 1
ATOM 2276 C C . VAL A 1 304 ? 9.804 7.056 -13.333 1.00 95.31 304 VAL A C 1
ATOM 2278 O O . VAL A 1 304 ? 9.432 5.889 -13.375 1.00 95.31 304 VAL A O 1
ATOM 2281 N N . ASN A 1 305 ? 9.940 7.789 -14.439 1.00 94.62 305 ASN A N 1
ATOM 2282 C CA . ASN A 1 305 ? 9.833 7.196 -15.769 1.00 94.62 305 ASN A CA 1
ATOM 2283 C C . ASN A 1 305 ? 11.199 6.656 -16.206 1.00 94.62 305 ASN A C 1
ATOM 2285 O O . ASN A 1 305 ? 12.120 7.436 -16.461 1.00 94.62 305 ASN A O 1
ATOM 2289 N N . MET A 1 306 ? 11.311 5.342 -16.312 1.00 93.69 306 MET A N 1
ATOM 2290 C CA . MET A 1 306 ? 12.478 4.636 -16.814 1.00 93.69 306 MET A CA 1
ATOM 2291 C C . MET A 1 306 ? 12.379 4.475 -18.334 1.00 93.69 306 MET A C 1
ATOM 2293 O O . MET A 1 306 ? 11.326 4.138 -18.875 1.00 93.69 306 MET A O 1
ATOM 2297 N N . LYS A 1 307 ? 13.477 4.711 -19.045 1.00 91.44 307 LYS A N 1
ATOM 2298 C CA . LYS A 1 307 ? 13.582 4.590 -20.503 1.00 91.44 307 LYS A CA 1
ATOM 2299 C C . LYS A 1 307 ? 14.856 3.853 -20.889 1.00 91.44 307 LYS A C 1
ATOM 2301 O O . LYS A 1 307 ? 15.789 3.737 -20.104 1.00 91.44 307 LYS A O 1
ATOM 2306 N N . ARG A 1 308 ? 14.932 3.389 -22.132 1.00 89.81 308 ARG A N 1
ATOM 2307 C CA . ARG A 1 308 ? 16.201 2.902 -22.685 1.00 89.81 308 ARG A CA 1
ATOM 2308 C C . ARG A 1 308 ? 17.112 4.088 -23.006 1.00 89.81 308 ARG A C 1
ATOM 2310 O O . ARG A 1 308 ? 16.638 5.126 -23.472 1.00 89.81 308 ARG A O 1
ATOM 2317 N N . SER A 1 309 ? 18.415 3.916 -22.791 1.00 89.44 309 SER A N 1
ATOM 2318 C CA . SER A 1 309 ? 19.411 4.927 -23.155 1.00 89.44 309 SER A CA 1
ATOM 2319 C C . SER A 1 309 ? 19.461 5.141 -24.670 1.00 89.44 309 SER A C 1
ATOM 2321 O O . SER A 1 309 ? 19.141 4.240 -25.451 1.00 89.44 309 SER A O 1
ATOM 2323 N N . LYS A 1 3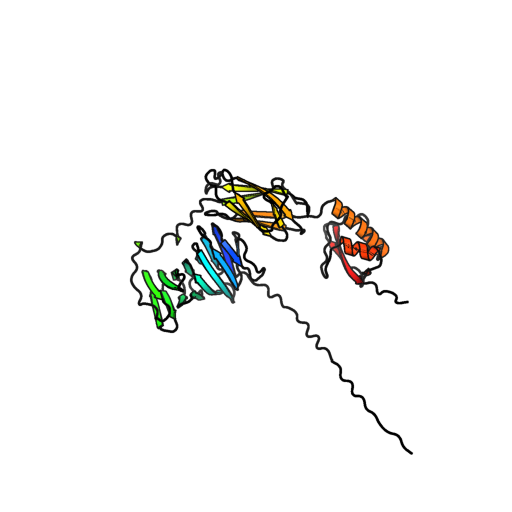10 ? 19.925 6.317 -25.118 1.00 88.38 310 LYS A N 1
ATOM 2324 C CA . LYS A 1 310 ? 20.105 6.602 -26.558 1.00 88.38 310 LYS A CA 1
ATOM 2325 C C . LYS A 1 310 ? 21.016 5.572 -27.236 1.00 88.38 310 LYS A C 1
ATOM 2327 O O . LYS A 1 310 ? 20.725 5.139 -28.344 1.00 88.38 310 LYS A O 1
ATOM 2332 N N . LYS A 1 311 ? 22.091 5.149 -26.557 1.00 88.00 311 LYS A N 1
ATOM 2333 C CA . LYS A 1 311 ? 23.029 4.131 -27.059 1.00 88.00 311 LYS A CA 1
ATOM 2334 C C . LYS A 1 311 ? 22.330 2.786 -27.266 1.00 88.00 311 LYS A C 1
ATOM 2336 O O . LYS A 1 311 ? 22.453 2.203 -28.340 1.00 88.00 311 LYS A O 1
ATOM 2341 N N . ALA A 1 312 ? 21.566 2.327 -26.272 1.00 86.69 312 ALA A N 1
ATOM 2342 C CA . ALA A 1 312 ? 20.783 1.098 -26.386 1.00 86.69 312 ALA A CA 1
ATOM 2343 C C . ALA A 1 312 ? 19.742 1.206 -27.508 1.00 86.69 312 ALA A C 1
ATOM 2345 O O . ALA A 1 312 ? 19.588 0.283 -28.303 1.00 86.69 312 ALA A O 1
ATOM 2346 N N . MET A 1 313 ? 19.077 2.359 -27.627 1.00 88.44 313 MET A N 1
ATOM 2347 C CA . MET A 1 313 ? 18.073 2.559 -28.663 1.00 88.44 313 MET A CA 1
ATOM 2348 C C . MET A 1 313 ? 18.674 2.553 -30.071 1.00 88.44 313 MET A C 1
ATOM 2350 O O . MET A 1 313 ? 18.124 1.915 -30.962 1.00 88.44 313 MET A O 1
ATOM 2354 N N . ASN A 1 314 ? 19.836 3.180 -30.265 1.00 89.00 314 ASN A N 1
ATOM 2355 C CA . ASN A 1 314 ? 20.549 3.161 -31.542 1.00 89.00 314 ASN A CA 1
ATOM 2356 C C . ASN A 1 314 ? 20.994 1.744 -31.932 1.00 89.00 314 ASN A C 1
ATOM 2358 O O . ASN A 1 314 ? 20.870 1.372 -33.098 1.00 89.00 314 ASN A O 1
ATOM 2362 N N . LYS A 1 315 ? 21.470 0.942 -30.966 1.00 89.25 315 LYS A N 1
ATOM 2363 C CA . LYS A 1 315 ? 21.839 -0.466 -31.191 1.00 8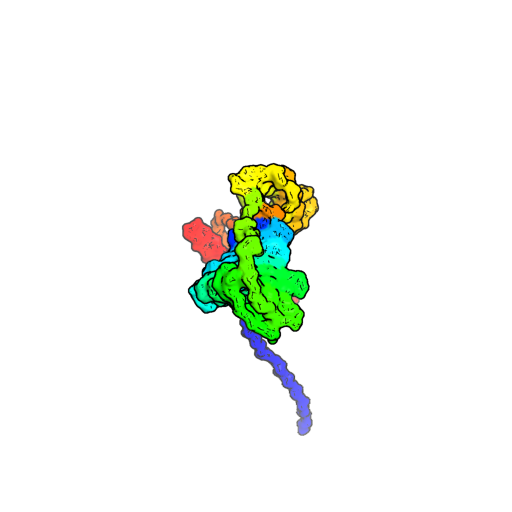9.25 315 LYS A CA 1
ATOM 2364 C C . LYS A 1 315 ? 20.639 -1.270 -31.698 1.00 89.25 315 LYS A C 1
ATOM 2366 O O . LYS A 1 315 ? 20.726 -1.897 -32.751 1.00 89.25 315 LYS A O 1
ATOM 2371 N N . ILE A 1 316 ? 19.512 -1.184 -30.990 1.00 88.62 316 ILE A N 1
ATOM 2372 C CA . ILE A 1 316 ? 18.276 -1.882 -31.365 1.00 88.62 316 ILE A CA 1
ATOM 2373 C C . ILE A 1 316 ? 17.769 -1.377 -32.719 1.00 88.62 316 ILE A C 1
ATOM 2375 O O . ILE A 1 316 ? 17.401 -2.189 -33.553 1.00 88.62 316 ILE A O 1
ATOM 2379 N N . ASN A 1 317 ? 17.781 -0.064 -32.973 1.00 89.88 317 ASN A N 1
ATOM 2380 C CA . ASN A 1 317 ? 17.355 0.499 -34.257 1.00 89.88 317 ASN A CA 1
ATOM 2381 C C . ASN A 1 317 ? 18.210 -0.038 -35.415 1.00 89.88 317 ASN A C 1
ATOM 2383 O O . ASN A 1 317 ? 17.668 -0.430 -36.440 1.00 89.88 317 ASN A O 1
ATOM 2387 N N . SER A 1 318 ? 19.534 -0.120 -35.239 1.00 91.00 318 SER A N 1
ATOM 2388 C CA . SER A 1 318 ? 20.431 -0.690 -36.252 1.00 91.00 318 SER A CA 1
ATOM 2389 C C . SER A 1 318 ? 20.131 -2.164 -36.527 1.00 91.00 318 SER A C 1
ATOM 2391 O O . SER A 1 318 ? 20.046 -2.566 -37.687 1.00 91.00 318 SER A O 1
ATOM 2393 N N . LYS A 1 319 ? 19.938 -2.969 -35.477 1.00 92.44 319 LYS A N 1
ATOM 2394 C CA . LYS A 1 319 ? 19.577 -4.384 -35.618 1.00 92.44 319 LYS A CA 1
ATOM 2395 C C . LYS A 1 319 ? 18.191 -4.566 -36.231 1.00 92.44 319 LYS A C 1
ATOM 2397 O O . LYS A 1 319 ? 18.041 -5.400 -37.110 1.00 92.44 319 LYS A O 1
ATOM 2402 N N . ALA A 1 320 ? 17.211 -3.758 -35.839 1.00 91.00 320 ALA A N 1
ATOM 2403 C CA . ALA A 1 320 ? 15.871 -3.782 -36.414 1.00 91.00 320 ALA A CA 1
ATOM 2404 C C . ALA A 1 320 ? 15.907 -3.518 -37.923 1.00 91.00 320 ALA A C 1
ATOM 2406 O O . ALA A 1 320 ? 15.359 -4.307 -38.684 1.00 91.00 320 ALA A O 1
ATOM 2407 N N . SER A 1 321 ? 16.616 -2.473 -38.369 1.00 90.31 321 SER A N 1
ATOM 2408 C CA . SER A 1 321 ? 16.770 -2.183 -39.799 1.00 90.31 321 SER A CA 1
ATOM 2409 C C . SER A 1 321 ? 17.453 -3.329 -40.551 1.00 90.31 321 SER A C 1
ATOM 2411 O O . SER A 1 321 ? 16.985 -3.719 -41.613 1.00 90.31 321 SER A O 1
ATOM 2413 N N . LYS A 1 322 ? 18.525 -3.914 -39.994 1.00 93.62 322 LYS A N 1
ATOM 2414 C CA . LYS A 1 322 ? 19.206 -5.071 -40.606 1.00 93.62 322 LYS A CA 1
ATOM 2415 C C . LYS A 1 322 ? 18.307 -6.304 -40.688 1.00 93.62 322 LYS A C 1
ATOM 2417 O O . LYS A 1 322 ? 18.304 -6.977 -41.712 1.00 93.62 322 LYS A O 1
ATOM 2422 N N . ALA A 1 323 ? 17.568 -6.597 -39.620 1.00 92.69 323 ALA A N 1
ATOM 2423 C CA . ALA A 1 323 ? 16.645 -7.721 -39.566 1.00 92.69 323 ALA A CA 1
ATOM 2424 C C . ALA A 1 323 ? 15.535 -7.556 -40.608 1.00 92.69 323 ALA A C 1
ATOM 2426 O O . ALA A 1 323 ? 15.332 -8.456 -41.411 1.00 92.69 323 ALA A O 1
ATOM 2427 N N . LEU A 1 324 ? 14.878 -6.392 -40.641 1.00 91.94 324 LEU A N 1
ATOM 2428 C CA . LEU A 1 324 ? 13.793 -6.100 -41.579 1.00 91.94 324 LEU A CA 1
ATOM 2429 C C . LEU A 1 324 ? 14.263 -6.145 -43.033 1.00 91.94 324 LEU A C 1
ATOM 2431 O O . LEU A 1 324 ? 13.664 -6.865 -43.817 1.00 91.94 324 LEU A O 1
ATOM 2435 N N . ASN A 1 325 ? 15.393 -5.514 -43.369 1.00 92.75 325 ASN A N 1
ATOM 2436 C CA . ASN A 1 325 ? 15.970 -5.605 -44.718 1.00 92.75 325 ASN A CA 1
ATOM 2437 C C . ASN A 1 325 ? 16.229 -7.053 -45.169 1.00 92.75 325 ASN A C 1
ATOM 2439 O O . ASN A 1 325 ? 16.247 -7.324 -46.364 1.00 92.75 325 ASN A O 1
ATOM 2443 N N . LYS A 1 326 ? 16.476 -7.975 -44.229 1.00 93.44 326 LYS A N 1
ATOM 2444 C CA . LYS A 1 326 ? 16.716 -9.390 -44.528 1.00 93.44 326 LYS A CA 1
ATOM 2445 C C . LYS A 1 326 ? 15.420 -10.195 -44.658 1.00 93.44 326 LYS A C 1
ATOM 2447 O O . LYS A 1 326 ? 15.354 -11.071 -45.512 1.00 93.44 326 LYS A O 1
ATOM 2452 N N . ILE A 1 327 ? 14.437 -9.958 -43.788 1.00 92.56 327 ILE A N 1
ATOM 2453 C CA . ILE A 1 327 ? 13.247 -10.821 -43.661 1.00 92.56 327 ILE A CA 1
ATOM 2454 C C . ILE A 1 327 ? 11.998 -10.270 -44.361 1.00 92.56 327 ILE A C 1
ATOM 2456 O O . ILE A 1 327 ? 11.104 -11.049 -44.669 1.00 92.56 327 ILE A O 1
ATOM 2460 N N . ASP A 1 328 ? 11.917 -8.953 -44.565 1.00 93.06 328 ASP A N 1
ATOM 2461 C CA . ASP A 1 328 ? 10.785 -8.249 -45.182 1.00 93.06 328 ASP A CA 1
ATOM 2462 C C . ASP A 1 328 ? 11.248 -6.879 -45.741 1.00 93.06 328 ASP A C 1
ATOM 2464 O O . ASP A 1 328 ? 11.106 -5.843 -45.075 1.00 93.06 328 ASP A O 1
ATOM 2468 N N . PRO A 1 329 ? 11.869 -6.863 -46.940 1.00 93.56 329 PRO A N 1
ATOM 2469 C CA . PRO A 1 329 ? 12.387 -5.641 -47.560 1.00 93.56 329 PRO A CA 1
ATOM 2470 C C . PRO A 1 329 ? 11.307 -4.582 -47.822 1.00 93.56 329 PRO A C 1
ATOM 2472 O O . PRO A 1 329 ? 11.540 -3.400 -47.574 1.00 93.56 329 PRO A O 1
ATOM 2475 N N . ASP A 1 330 ? 10.105 -4.998 -48.231 1.00 92.31 330 ASP A N 1
ATOM 2476 C CA . ASP A 1 330 ? 8.986 -4.090 -48.516 1.00 92.31 330 ASP A CA 1
ATOM 2477 C C . ASP A 1 330 ? 8.560 -3.315 -47.262 1.00 92.31 330 ASP A C 1
ATOM 2479 O O . ASP A 1 330 ? 8.277 -2.112 -47.299 1.00 92.31 330 ASP A O 1
ATOM 2483 N N . LEU A 1 331 ? 8.510 -4.000 -46.116 1.00 91.00 331 LEU A N 1
ATOM 2484 C CA . LEU A 1 331 ? 8.251 -3.357 -44.835 1.00 91.00 331 LEU A CA 1
ATOM 2485 C C . LEU A 1 331 ? 9.385 -2.411 -44.438 1.00 91.00 331 LEU A C 1
ATOM 2487 O O . LEU A 1 331 ? 9.110 -1.332 -43.904 1.00 91.00 331 LEU A O 1
ATOM 2491 N N . ALA A 1 332 ? 10.638 -2.799 -44.679 1.00 92.12 332 ALA A N 1
ATOM 2492 C CA . ALA A 1 332 ? 11.790 -1.961 -44.376 1.00 92.12 332 ALA A CA 1
ATOM 2493 C C . ALA A 1 332 ? 11.752 -0.637 -45.158 1.00 92.12 332 ALA A C 1
ATOM 2495 O O . ALA A 1 332 ? 11.966 0.425 -44.564 1.00 92.12 332 ALA A O 1
ATOM 2496 N N . ASP A 1 333 ? 11.375 -0.687 -46.437 1.00 91.69 333 ASP A N 1
ATOM 2497 C CA . ASP A 1 333 ? 11.191 0.493 -47.283 1.00 91.69 333 ASP A CA 1
ATOM 2498 C C . ASP A 1 333 ? 10.055 1.390 -46.774 1.00 91.69 333 ASP A C 1
ATOM 2500 O O . ASP A 1 333 ? 10.242 2.601 -46.621 1.00 91.69 333 ASP A O 1
ATOM 2504 N N . LYS A 1 334 ? 8.903 0.810 -46.401 1.00 88.69 334 LYS A N 1
ATOM 2505 C CA . LYS A 1 334 ? 7.755 1.564 -45.849 1.00 88.69 334 LYS A CA 1
ATOM 2506 C C . LYS A 1 334 ? 8.092 2.357 -44.589 1.00 88.69 334 LYS A C 1
ATOM 2508 O O . LYS A 1 334 ? 7.526 3.427 -44.357 1.00 88.69 334 LYS A O 1
ATOM 2513 N N . ILE A 1 335 ? 8.980 1.836 -43.746 1.00 88.44 335 ILE A N 1
ATOM 2514 C CA . ILE A 1 335 ? 9.376 2.506 -42.500 1.00 88.44 335 ILE A CA 1
ATOM 2515 C C . ILE A 1 335 ? 10.716 3.239 -42.611 1.00 88.44 335 ILE A C 1
ATOM 2517 O O . ILE A 1 335 ? 11.216 3.753 -41.603 1.00 88.44 335 ILE A O 1
ATOM 2521 N N . SER A 1 336 ? 11.293 3.312 -43.811 1.00 87.50 336 SER A N 1
ATOM 2522 C CA . SER A 1 336 ? 12.566 3.979 -44.057 1.00 87.50 336 SER A CA 1
ATOM 2523 C C . SER A 1 336 ? 12.534 5.439 -43.588 1.00 87.50 336 SER A C 1
ATOM 2525 O O . SER A 1 336 ? 11.514 6.129 -43.635 1.00 87.50 336 SER A O 1
ATOM 2527 N N . GLY A 1 337 ? 13.652 5.905 -43.029 1.00 84.62 337 GLY A N 1
ATOM 2528 C CA . GLY A 1 337 ? 13.775 7.242 -42.438 1.00 84.62 337 GLY A CA 1
ATOM 2529 C C . GLY A 1 337 ? 13.081 7.436 -41.079 1.00 84.62 337 GLY A C 1
ATOM 2530 O O . GLY A 1 337 ? 13.349 8.434 -40.401 1.00 84.62 337 GLY A O 1
ATOM 2531 N N . LYS A 1 338 ? 12.243 6.497 -40.613 1.00 87.12 338 LYS A N 1
ATOM 2532 C CA . LYS A 1 338 ? 11.639 6.564 -39.272 1.00 87.12 338 LYS A CA 1
ATOM 2533 C C . LYS A 1 338 ? 12.637 6.099 -38.204 1.00 87.12 338 LYS A C 1
ATOM 2535 O O . LYS A 1 338 ? 13.470 5.223 -38.425 1.00 87.12 338 LYS A O 1
ATOM 2540 N N . LYS A 1 339 ? 12.552 6.691 -37.007 1.00 82.88 339 LYS A N 1
ATOM 2541 C CA . LYS A 1 339 ? 13.347 6.285 -35.834 1.00 82.88 339 LYS A CA 1
ATOM 2542 C C . LYS A 1 339 ? 12.500 5.453 -34.885 1.00 82.88 339 LYS A C 1
ATOM 2544 O O . LYS A 1 339 ? 11.396 5.863 -34.521 1.00 82.88 339 LYS A O 1
ATOM 2549 N N . LEU A 1 340 ? 13.048 4.330 -34.427 1.00 85.56 340 LEU A N 1
ATOM 2550 C CA . LEU A 1 340 ? 12.393 3.481 -33.443 1.00 85.56 340 LEU A CA 1
ATOM 2551 C C . LEU A 1 340 ? 12.209 4.238 -32.118 1.00 85.56 340 LEU A C 1
ATOM 2553 O O . LEU A 1 340 ? 13.179 4.578 -31.439 1.00 85.56 340 LEU A O 1
ATOM 2557 N N . LYS A 1 341 ? 10.951 4.503 -31.745 1.00 84.31 341 LYS A N 1
ATOM 2558 C CA . LYS A 1 341 ? 10.600 5.131 -30.457 1.00 84.31 341 LYS A CA 1
ATOM 2559 C C . LYS A 1 341 ? 10.607 4.131 -29.294 1.00 84.31 341 LYS A C 1
ATOM 2561 O O . LYS A 1 341 ? 10.815 4.526 -28.150 1.00 84.31 341 LYS A O 1
ATOM 2566 N N . GLY A 1 342 ? 10.383 2.850 -29.574 1.00 83.50 342 GLY A N 1
ATOM 2567 C CA . GLY A 1 342 ? 10.359 1.783 -28.579 1.00 83.50 342 GLY A CA 1
ATOM 2568 C C . GLY A 1 342 ? 10.072 0.426 -29.210 1.00 83.50 342 GLY A C 1
ATOM 2569 O O . GLY A 1 342 ? 9.686 0.346 -30.372 1.00 83.50 342 GLY A O 1
ATOM 2570 N N . SER A 1 343 ? 10.274 -0.640 -28.440 1.00 85.75 343 SER A N 1
ATOM 2571 C CA . SER A 1 343 ? 9.976 -2.014 -28.851 1.00 85.75 343 SER A CA 1
ATOM 2572 C C . SER A 1 343 ? 9.660 -2.877 -27.632 1.00 85.75 343 SER A C 1
ATOM 2574 O O . SER A 1 343 ? 10.328 -2.753 -26.598 1.00 85.75 343 SER A O 1
ATOM 2576 N N . THR A 1 344 ? 8.673 -3.759 -27.766 1.00 83.56 344 THR A N 1
ATOM 2577 C CA . THR A 1 344 ? 8.189 -4.637 -26.693 1.00 83.56 344 THR A CA 1
ATOM 2578 C C . THR A 1 344 ? 7.876 -6.012 -27.268 1.00 83.56 344 THR A C 1
ATOM 2580 O O . THR A 1 344 ? 7.396 -6.107 -28.395 1.00 83.56 344 THR A O 1
ATOM 2583 N N . ILE A 1 345 ? 8.131 -7.059 -26.485 1.00 86.31 345 ILE A N 1
ATOM 2584 C CA . ILE A 1 345 ? 7.679 -8.420 -26.771 1.00 86.31 345 ILE A CA 1
ATOM 2585 C C . ILE A 1 345 ? 6.321 -8.603 -26.092 1.00 86.31 345 ILE A C 1
ATOM 2587 O O . ILE A 1 345 ? 6.221 -8.480 -24.876 1.00 86.31 345 ILE A O 1
ATOM 2591 N N . SER A 1 346 ? 5.264 -8.812 -26.878 1.00 83.44 346 SER A N 1
ATOM 2592 C CA . SER A 1 346 ? 3.900 -8.988 -26.356 1.00 83.44 346 SER A CA 1
ATOM 2593 C C . SER A 1 346 ? 3.563 -10.439 -26.013 1.00 83.44 346 SER A C 1
ATOM 2595 O O . SER A 1 346 ? 2.637 -10.675 -25.244 1.00 83.44 346 SER A O 1
ATOM 2597 N N . GLN A 1 347 ? 4.278 -11.404 -26.597 1.00 82.56 347 GLN A N 1
ATOM 2598 C CA . GLN A 1 347 ? 4.138 -12.840 -26.343 1.00 82.56 347 GLN A CA 1
ATOM 2599 C C . GLN A 1 347 ? 5.513 -13.511 -26.447 1.00 82.56 347 GLN A C 1
ATOM 2601 O O . GLN A 1 347 ? 6.259 -13.219 -27.380 1.00 82.56 347 GLN A O 1
ATOM 2606 N N . GLY A 1 348 ? 5.828 -14.405 -25.505 1.00 81.81 348 GLY A N 1
ATOM 2607 C CA . GLY A 1 348 ? 7.145 -15.041 -25.378 1.00 81.81 348 GLY A CA 1
ATOM 2608 C C . GLY A 1 348 ? 8.042 -14.377 -24.327 1.00 81.81 348 GLY A C 1
ATOM 2609 O O . GLY A 1 348 ? 7.621 -13.455 -23.630 1.00 81.81 348 GLY A O 1
ATOM 2610 N N . SER A 1 349 ? 9.274 -14.871 -24.196 1.00 73.19 349 SER A N 1
ATOM 2611 C CA . SER A 1 349 ? 10.301 -14.348 -23.287 1.00 73.19 349 SER A CA 1
ATOM 2612 C C . SER A 1 349 ? 11.450 -13.690 -24.062 1.00 73.19 349 SER A C 1
ATOM 2614 O O . SER A 1 349 ? 11.597 -13.877 -25.269 1.00 73.19 349 SER A O 1
ATOM 2616 N N . GLY A 1 350 ? 12.265 -12.898 -23.362 1.00 81.25 350 GLY A N 1
ATOM 2617 C CA . GLY A 1 350 ? 13.421 -12.207 -23.935 1.00 81.25 350 GLY A CA 1
ATOM 2618 C C . GLY A 1 350 ? 13.165 -10.732 -24.244 1.00 81.25 350 GLY A C 1
ATOM 2619 O O . GLY A 1 350 ? 12.183 -10.131 -23.804 1.00 81.25 350 GLY A O 1
ATOM 2620 N N . ASN A 1 351 ? 14.092 -10.119 -24.977 1.00 84.81 351 ASN A N 1
ATOM 2621 C CA . ASN A 1 351 ? 14.035 -8.706 -25.330 1.00 84.81 351 ASN A CA 1
ATOM 2622 C C . ASN A 1 351 ? 14.154 -8.509 -26.852 1.00 84.81 351 ASN A C 1
ATOM 2624 O O . ASN A 1 351 ? 14.595 -9.386 -27.590 1.00 84.81 351 ASN A O 1
ATOM 2628 N N . ALA A 1 352 ? 13.762 -7.328 -27.332 1.00 86.62 352 ALA A N 1
ATOM 2629 C CA . ALA A 1 352 ? 13.773 -7.033 -28.762 1.00 86.62 352 ALA A CA 1
ATOM 2630 C C . ALA A 1 352 ? 15.180 -7.054 -29.392 1.00 86.62 352 ALA A C 1
ATOM 2632 O O . ALA A 1 352 ? 15.293 -7.369 -30.571 1.00 86.62 352 ALA A O 1
ATOM 2633 N N . ASP A 1 353 ? 16.234 -6.711 -28.640 1.00 88.88 353 ASP A N 1
ATOM 2634 C CA . ASP A 1 353 ? 17.616 -6.716 -29.145 1.00 88.88 353 ASP A CA 1
ATOM 2635 C C . ASP A 1 353 ? 18.045 -8.129 -29.569 1.00 88.88 353 ASP A C 1
ATOM 2637 O O . ASP A 1 353 ? 18.644 -8.296 -30.635 1.00 88.88 353 ASP A O 1
ATOM 2641 N N . ASP A 1 354 ? 17.679 -9.125 -28.761 1.00 89.62 354 ASP A N 1
ATOM 2642 C CA . ASP A 1 354 ? 17.971 -10.540 -29.002 1.00 89.62 354 ASP A CA 1
ATOM 2643 C C . ASP A 1 354 ? 17.108 -11.099 -30.134 1.00 89.62 354 ASP A C 1
ATOM 2645 O O . ASP A 1 354 ? 17.605 -11.803 -31.010 1.00 89.62 354 ASP A O 1
ATOM 2649 N N . VAL A 1 355 ? 15.819 -10.738 -30.170 1.00 91.69 355 VAL A N 1
ATOM 2650 C CA . VAL A 1 355 ? 14.912 -11.166 -31.246 1.00 91.69 355 VAL A CA 1
ATOM 2651 C C . VAL A 1 355 ? 15.411 -10.686 -32.607 1.00 91.69 355 VAL A C 1
ATOM 2653 O O . VAL A 1 355 ? 15.484 -11.476 -33.548 1.00 91.69 355 VAL A O 1
ATOM 2656 N N . PHE A 1 356 ? 15.802 -9.413 -32.723 1.00 94.00 356 PHE A N 1
ATOM 2657 C CA . PHE A 1 356 ? 16.360 -8.898 -33.974 1.00 94.00 356 PHE A CA 1
ATOM 2658 C C . PHE A 1 356 ? 17.679 -9.578 -34.345 1.00 94.00 356 PHE A C 1
ATOM 2660 O O . PHE A 1 356 ? 17.920 -9.827 -35.521 1.00 94.00 356 PHE A O 1
ATOM 2667 N N . GLU A 1 357 ? 18.521 -9.910 -33.367 1.00 94.25 357 GLU A N 1
ATOM 2668 C CA . GLU A 1 357 ? 19.769 -10.635 -33.612 1.00 94.25 357 GLU A CA 1
ATOM 2669 C C . GLU A 1 357 ? 19.528 -12.055 -34.137 1.00 94.25 357 GLU A C 1
ATOM 2671 O O . GLU A 1 357 ? 20.151 -12.461 -35.115 1.00 94.25 357 GLU A O 1
ATOM 2676 N N . GLN A 1 358 ? 18.565 -12.784 -33.575 1.00 94.06 358 GLN A N 1
ATOM 2677 C CA . GLN A 1 358 ? 18.201 -14.119 -34.057 1.00 94.06 358 GLN A CA 1
ATOM 2678 C C . GLN A 1 358 ? 17.585 -14.096 -35.464 1.00 94.06 358 GLN A C 1
ATOM 2680 O O . GLN A 1 358 ? 17.879 -14.983 -36.264 1.00 94.06 358 GLN A O 1
ATOM 2685 N N . LEU A 1 359 ? 16.792 -13.071 -35.801 1.00 93.94 359 LEU A N 1
ATOM 2686 C CA . LEU A 1 359 ? 16.290 -12.857 -37.167 1.00 93.94 359 LEU A CA 1
ATOM 2687 C C . LEU A 1 359 ? 17.436 -12.575 -38.152 1.00 93.94 359 LEU A C 1
ATOM 2689 O O . LEU A 1 359 ? 17.473 -13.136 -39.246 1.00 93.94 359 LEU A O 1
ATOM 2693 N N . ILE A 1 360 ? 18.413 -11.752 -37.755 1.00 95.12 360 ILE A N 1
ATOM 2694 C CA . ILE A 1 360 ? 19.617 -11.497 -38.562 1.00 95.12 360 ILE A CA 1
ATOM 2695 C C . ILE A 1 360 ? 20.391 -12.798 -38.791 1.00 95.12 360 ILE A C 1
ATOM 2697 O O . ILE A 1 360 ? 20.808 -13.063 -39.918 1.00 95.12 360 ILE A O 1
ATOM 2701 N N . ASN A 1 361 ? 20.540 -13.629 -37.762 1.00 94.69 361 ASN A N 1
ATOM 2702 C CA . ASN A 1 361 ? 21.291 -14.883 -37.838 1.00 94.69 361 ASN A CA 1
ATOM 2703 C C . ASN A 1 361 ? 20.505 -16.029 -38.499 1.00 94.69 361 ASN A C 1
ATOM 2705 O O . ASN A 1 361 ? 21.065 -17.093 -38.724 1.00 94.69 361 ASN A O 1
ATOM 2709 N N . GLY A 1 362 ? 19.229 -15.821 -38.846 1.00 92.31 362 GLY A N 1
ATOM 2710 C CA . GLY A 1 362 ? 18.379 -16.840 -39.472 1.00 92.31 362 GLY A CA 1
ATOM 2711 C C . GLY A 1 362 ? 17.860 -17.916 -38.513 1.00 92.31 362 GLY A C 1
ATOM 2712 O O . GLY A 1 362 ? 17.213 -18.855 -38.963 1.00 92.31 362 GLY A O 1
ATOM 2713 N N . LEU A 1 363 ? 18.088 -17.772 -37.204 1.00 93.12 363 LEU A N 1
ATOM 2714 C CA . LEU A 1 363 ? 17.572 -18.681 -36.169 1.00 93.12 363 LEU A CA 1
ATOM 2715 C C . LEU A 1 363 ? 16.062 -18.511 -35.946 1.00 93.12 363 LEU A C 1
ATOM 2717 O O . LEU A 1 363 ? 15.386 -19.421 -35.472 1.00 93.12 363 LEU A O 1
ATOM 2721 N N . MET A 1 364 ? 15.529 -17.341 -36.298 1.00 93.50 364 MET A N 1
ATOM 2722 C CA . MET A 1 364 ? 14.097 -17.071 -36.333 1.00 93.50 364 MET A CA 1
ATOM 2723 C C . MET A 1 364 ? 13.668 -16.562 -37.706 1.00 93.50 364 MET A C 1
ATOM 2725 O O . MET A 1 364 ? 14.457 -15.963 -38.438 1.00 93.50 364 MET A O 1
ATOM 2729 N N . GLN A 1 365 ? 12.383 -16.739 -38.006 1.00 93.25 365 GLN A N 1
ATOM 2730 C CA . GLN A 1 365 ? 11.728 -16.276 -39.228 1.00 93.25 365 GLN A CA 1
ATOM 2731 C C . GLN A 1 365 ? 10.337 -15.702 -38.932 1.00 93.25 365 GLN A C 1
ATOM 2733 O O . GLN A 1 365 ? 9.742 -15.979 -37.884 1.00 93.25 365 GLN A O 1
ATOM 2738 N N . LEU A 1 366 ? 9.800 -14.913 -39.867 1.00 93.19 366 LEU A N 1
ATOM 2739 C CA . LEU A 1 366 ? 8.435 -14.401 -39.767 1.00 93.19 366 LEU A CA 1
ATOM 2740 C C . LEU A 1 366 ? 7.415 -15.547 -39.788 1.00 93.19 366 LEU A C 1
ATOM 2742 O O . LEU A 1 366 ? 7.535 -16.532 -40.517 1.00 93.19 366 LEU A O 1
ATOM 2746 N N . SER A 1 367 ? 6.382 -15.403 -38.969 1.00 93.00 367 SER A N 1
ATOM 2747 C CA . SER A 1 367 ? 5.222 -16.283 -38.930 1.00 93.00 367 SER A CA 1
ATOM 2748 C C . SER A 1 367 ? 3.997 -15.519 -39.421 1.00 93.00 367 SER A C 1
ATOM 2750 O O . SER A 1 367 ? 3.175 -15.066 -38.624 1.00 93.00 367 SER A O 1
ATOM 2752 N N . GLY A 1 368 ? 3.884 -15.397 -40.743 1.00 90.75 368 GLY A N 1
ATOM 2753 C CA . GLY A 1 368 ? 2.846 -14.610 -41.407 1.00 90.75 368 GLY A CA 1
ATOM 2754 C C . GLY A 1 368 ? 3.283 -13.172 -41.684 1.00 90.75 368 GLY A C 1
ATOM 2755 O O . GLY A 1 368 ? 4.407 -12.778 -41.371 1.00 90.75 368 GLY A O 1
ATOM 2756 N N . THR A 1 369 ? 2.387 -12.399 -42.293 1.00 90.25 369 THR A N 1
ATOM 2757 C CA . THR A 1 369 ? 2.652 -11.011 -42.690 1.00 90.25 369 THR A CA 1
ATOM 2758 C C . THR A 1 369 ? 2.616 -10.077 -41.476 1.00 90.25 369 THR A C 1
ATOM 2760 O O . THR A 1 369 ? 1.674 -10.165 -40.682 1.00 90.25 369 THR A O 1
ATOM 2763 N N . PRO A 1 370 ? 3.601 -9.175 -41.312 1.00 93.19 370 PRO A N 1
ATOM 2764 C CA . PRO A 1 370 ? 3.558 -8.156 -40.270 1.00 93.19 370 PRO A CA 1
ATOM 2765 C C . PRO A 1 370 ? 2.345 -7.228 -40.401 1.00 93.19 370 PRO A C 1
ATOM 2767 O O . PRO A 1 370 ? 1.976 -6.808 -41.497 1.00 93.19 370 PRO A O 1
ATOM 2770 N N . GLU A 1 371 ? 1.755 -6.851 -39.269 1.00 93.00 371 GLU A N 1
ATOM 2771 C CA . GLU A 1 371 ? 0.692 -5.845 -39.230 1.00 93.00 371 GLU A CA 1
ATOM 2772 C C . GLU A 1 371 ? 1.312 -4.458 -39.029 1.00 93.00 371 GLU A C 1
ATOM 2774 O O . GLU A 1 371 ? 2.146 -4.257 -38.140 1.00 93.00 371 GLU A O 1
ATOM 2779 N N . VAL A 1 372 ? 0.892 -3.483 -39.834 1.00 92.06 372 VAL A N 1
ATOM 2780 C CA . VAL A 1 372 ? 1.373 -2.099 -39.770 1.00 92.06 372 VAL A CA 1
ATOM 2781 C C . VAL A 1 372 ? 0.196 -1.180 -39.479 1.00 92.06 372 VAL A C 1
ATOM 2783 O O . VAL A 1 372 ? -0.784 -1.165 -40.218 1.00 92.06 372 VAL A O 1
ATOM 2786 N N . VAL A 1 373 ? 0.294 -0.410 -38.398 1.00 92.50 373 VAL A N 1
ATOM 2787 C CA . VAL A 1 373 ? -0.728 0.551 -37.976 1.00 92.50 373 VAL A CA 1
ATOM 2788 C C . VAL A 1 373 ? -0.111 1.941 -37.950 1.00 92.50 373 VAL A C 1
ATOM 2790 O O . VAL A 1 373 ? 0.794 2.210 -37.157 1.00 92.50 373 VAL A O 1
ATOM 2793 N N . GLU A 1 374 ? -0.607 2.829 -38.804 1.00 91.75 374 GLU A N 1
ATOM 2794 C CA . GLU A 1 374 ? -0.218 4.236 -38.806 1.00 91.75 374 GLU A CA 1
ATOM 2795 C C . GLU A 1 374 ? -1.141 5.049 -37.901 1.00 91.75 374 GLU A C 1
ATOM 2797 O O . GLU A 1 374 ? -2.359 4.874 -37.891 1.00 91.75 374 GLU A O 1
ATOM 2802 N N . SER A 1 375 ? -0.546 5.935 -37.113 1.00 91.19 375 SER A N 1
ATOM 2803 C CA . SER A 1 375 ? -1.265 6.847 -36.231 1.00 91.19 375 SER A CA 1
ATOM 2804 C C . SER A 1 375 ? -1.383 8.233 -36.875 1.00 91.19 375 SER A C 1
ATOM 2806 O O . SER A 1 375 ? -0.496 8.622 -37.639 1.00 91.19 375 SER A O 1
ATOM 2808 N N . PRO A 1 376 ? -2.407 9.035 -36.520 1.00 90.38 376 PRO A N 1
ATOM 2809 C CA . PRO A 1 376 ? -2.572 10.398 -37.040 1.00 90.38 376 PRO A CA 1
ATOM 2810 C C . PRO A 1 376 ? -1.385 11.335 -36.767 1.00 90.38 376 PRO A C 1
ATOM 2812 O O . PRO A 1 376 ? -1.204 12.323 -37.468 1.00 90.38 376 PRO A O 1
ATOM 2815 N N . ASP A 1 377 ? -0.562 11.029 -35.759 1.00 89.00 377 ASP A N 1
ATOM 2816 C CA . ASP A 1 377 ? 0.664 11.769 -35.432 1.00 89.00 377 ASP A CA 1
ATOM 2817 C C . ASP A 1 377 ? 1.874 11.382 -36.316 1.00 89.00 377 ASP A C 1
ATOM 2819 O O . ASP A 1 377 ? 3.006 11.787 -36.038 1.00 89.00 377 ASP A O 1
ATOM 2823 N N . GLY A 1 378 ? 1.656 10.561 -37.352 1.00 85.00 378 GLY A N 1
ATOM 2824 C CA . GLY A 1 378 ? 2.678 10.062 -38.274 1.00 85.00 378 GLY A CA 1
ATOM 2825 C C . GLY A 1 378 ? 3.546 8.928 -37.714 1.00 85.00 378 GLY A C 1
ATOM 2826 O O . GLY A 1 378 ? 4.476 8.463 -38.389 1.00 85.00 378 GLY A O 1
ATOM 2827 N N . SER A 1 379 ? 3.283 8.472 -36.482 1.00 89.12 379 SER A N 1
ATOM 2828 C CA . SER A 1 379 ? 3.963 7.309 -35.914 1.00 89.12 379 SER A CA 1
ATOM 2829 C C . SER A 1 379 ? 3.430 6.002 -36.502 1.00 89.12 379 SER A C 1
ATOM 2831 O O . SER A 1 379 ? 2.253 5.878 -36.830 1.00 89.12 379 SER A O 1
ATOM 2833 N N . VAL A 1 380 ? 4.316 5.016 -36.647 1.00 91.38 380 VAL A N 1
ATOM 2834 C CA . VAL A 1 380 ? 3.988 3.704 -37.215 1.00 91.38 380 VAL A CA 1
ATOM 2835 C C . VAL A 1 380 ? 4.281 2.632 -36.179 1.00 91.38 380 VAL A C 1
ATOM 2837 O O . VAL A 1 380 ? 5.380 2.582 -35.621 1.00 91.38 380 VAL A O 1
ATOM 2840 N N . LYS A 1 381 ? 3.295 1.776 -35.919 1.00 92.94 381 LYS A N 1
ATOM 2841 C CA . LYS A 1 381 ? 3.431 0.585 -35.087 1.00 92.94 381 LYS A CA 1
ATOM 2842 C C . LYS A 1 381 ? 3.483 -0.637 -35.994 1.00 92.94 381 LYS A C 1
ATOM 2844 O O . LYS A 1 381 ? 2.544 -0.890 -36.737 1.00 92.94 381 LYS A O 1
ATOM 2849 N N . VAL A 1 382 ? 4.566 -1.399 -35.889 1.00 92.69 382 VAL A N 1
ATOM 2850 C CA . VAL A 1 382 ? 4.749 -2.670 -36.595 1.00 92.69 382 VAL A CA 1
ATOM 2851 C C . VAL A 1 382 ? 4.597 -3.806 -35.588 1.00 92.69 382 VAL A C 1
ATOM 2853 O O . VAL A 1 382 ? 5.246 -3.794 -34.540 1.00 92.69 382 VAL A O 1
ATOM 2856 N N . ILE A 1 383 ? 3.741 -4.776 -35.891 1.00 93.25 383 ILE A N 1
ATOM 2857 C CA . ILE A 1 383 ? 3.526 -5.982 -35.092 1.00 93.25 383 ILE A CA 1
ATOM 2858 C C . ILE A 1 383 ? 4.006 -7.167 -35.925 1.00 93.25 383 ILE A C 1
ATOM 2860 O O . ILE A 1 383 ? 3.449 -7.467 -36.977 1.00 93.25 383 ILE A O 1
ATOM 2864 N N . MET A 1 384 ? 5.046 -7.845 -35.443 1.00 93.00 384 MET A N 1
ATOM 2865 C CA . MET A 1 384 ? 5.599 -9.036 -36.085 1.00 93.00 384 MET A CA 1
ATOM 2866 C C . MET A 1 384 ? 5.354 -10.254 -35.207 1.00 93.00 384 MET A C 1
ATOM 2868 O O . MET A 1 384 ? 5.573 -10.208 -33.995 1.00 93.00 384 MET A O 1
ATOM 2872 N N . LYS A 1 385 ? 4.956 -11.358 -35.835 1.00 94.06 385 LYS A N 1
ATOM 2873 C CA . LYS A 1 385 ? 4.979 -12.686 -35.223 1.00 94.06 385 LY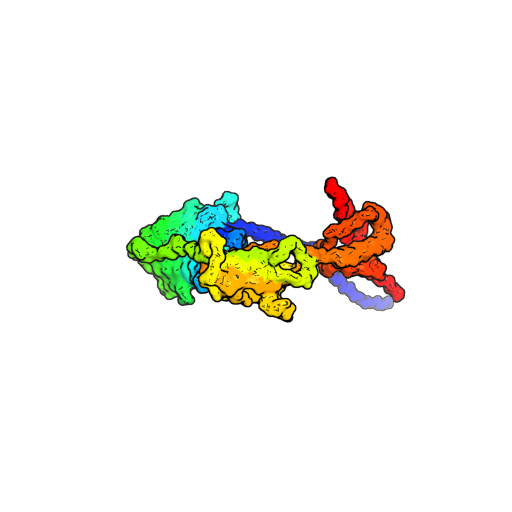S A CA 1
ATOM 2874 C C . LYS A 1 385 ? 6.199 -13.412 -35.761 1.00 94.06 385 LYS A C 1
ATOM 2876 O O . LYS A 1 385 ? 6.406 -13.445 -36.971 1.00 94.06 385 LYS A O 1
ATOM 2881 N N . VAL A 1 386 ? 7.005 -13.973 -34.871 1.00 92.88 386 VAL A N 1
ATOM 2882 C CA . VAL A 1 386 ? 8.234 -14.690 -35.223 1.00 92.88 386 VAL A CA 1
ATOM 2883 C C . VAL A 1 386 ? 8.201 -16.085 -34.622 1.00 92.88 386 VAL A C 1
ATOM 2885 O O . VAL A 1 386 ? 7.579 -16.300 -33.581 1.00 92.88 386 VAL A O 1
ATOM 2888 N N . LYS A 1 387 ? 8.845 -17.034 -35.292 1.00 92.94 387 LYS A N 1
ATOM 2889 C CA . LYS A 1 387 ? 8.985 -18.422 -34.841 1.00 92.94 387 LYS A CA 1
ATOM 2890 C C . LYS A 1 387 ? 10.415 -18.909 -35.088 1.00 92.94 387 LYS A C 1
ATOM 2892 O O . LYS A 1 387 ? 11.066 -18.364 -35.985 1.00 92.94 387 LYS A O 1
ATOM 2897 N N . PRO A 1 388 ? 10.895 -19.929 -34.355 1.00 92.88 388 PRO A N 1
ATOM 2898 C CA . PRO A 1 388 ? 12.141 -20.603 -34.697 1.00 92.88 388 PRO A CA 1
ATOM 2899 C C . PRO A 1 388 ? 12.127 -21.064 -36.157 1.00 92.88 388 PRO A C 1
ATOM 2901 O O . PRO A 1 388 ? 11.107 -21.552 -36.663 1.00 92.88 388 PRO A O 1
ATOM 2904 N N . SER A 1 389 ? 13.247 -20.882 -36.842 1.00 88.56 389 SER A N 1
ATOM 2905 C CA . SER A 1 389 ? 13.472 -21.512 -38.140 1.00 88.56 389 SER A CA 1
ATOM 2906 C C . SER A 1 389 ? 13.559 -23.022 -37.915 1.00 88.56 389 SER A C 1
ATOM 2908 O O . SER A 1 389 ? 14.190 -23.460 -36.956 1.00 88.56 389 SER A O 1
ATOM 2910 N N . GLN A 1 390 ? 12.889 -23.828 -38.741 1.00 79.62 390 GLN A N 1
ATOM 2911 C CA . GLN A 1 390 ? 13.132 -25.269 -38.691 1.00 79.62 390 GLN A CA 1
ATOM 2912 C C . GLN A 1 390 ? 14.539 -25.503 -39.238 1.00 79.62 390 GLN A C 1
ATOM 2914 O O . GLN A 1 390 ? 14.837 -25.030 -40.334 1.00 79.62 390 GLN A O 1
ATOM 2919 N N . GLU A 1 391 ? 15.402 -26.174 -38.471 1.00 56.41 391 GLU A N 1
ATOM 2920 C CA . GLU A 1 391 ? 16.629 -26.736 -39.030 1.00 56.41 391 GLU A CA 1
ATOM 2921 C C . GLU A 1 391 ? 16.214 -27.624 -40.204 1.00 56.41 391 GLU A C 1
ATOM 2923 O O . GLU A 1 391 ? 15.386 -28.526 -40.052 1.00 56.41 391 GLU A O 1
ATOM 2928 N N . SER A 1 392 ? 16.746 -27.336 -41.390 1.00 45.62 392 SER A N 1
ATOM 2929 C CA . SER A 1 392 ? 16.831 -28.336 -42.440 1.00 45.62 392 SER A CA 1
ATOM 2930 C C . SER A 1 392 ? 17.682 -29.467 -41.872 1.00 45.62 392 SER A C 1
ATOM 2932 O O . SER A 1 392 ? 18.903 -29.348 -41.810 1.00 45.62 392 SER A O 1
ATOM 2934 N N . GLY A 1 393 ? 17.026 -30.502 -41.348 1.00 43.53 393 GLY A N 1
ATOM 2935 C CA . GLY A 1 393 ? 17.683 -31.773 -41.105 1.00 43.53 393 GLY A CA 1
ATOM 2936 C C . GLY A 1 393 ? 18.135 -32.303 -42.456 1.00 43.53 393 GLY A C 1
ATOM 2937 O O . GLY A 1 393 ? 17.285 -32.687 -43.260 1.00 43.53 393 GLY A O 1
ATOM 2938 N N . ASP A 1 394 ? 19.439 -32.222 -42.705 1.00 35.25 394 ASP A N 1
ATOM 2939 C CA . ASP A 1 394 ? 20.112 -32.983 -43.757 1.00 35.25 394 ASP A CA 1
ATOM 2940 C C . ASP A 1 394 ? 20.158 -34.476 -43.397 1.00 35.25 394 ASP A C 1
ATOM 2942 O O . ASP A 1 394 ? 20.326 -34.800 -42.192 1.00 35.25 394 ASP A O 1
#